Protein AF-A0A316USK7-F1 (afdb_monomer_lite)

Sequence (612 aa):
MALPPGLQALAIGPSNAAATVEFGIDYLCPFSAKLVIGVQHHLLPLIFGSSAPWEGKVRIVLRPYPQPWHASSTLVNEAAIAAAKISRISEPEVIQDPKTNAFWIFSQSLMAKQDAYFDGPSRNRNPDQLRADLANLAVAVLGEAPKKSKSTPIVSLPSGQPLGQTVRNLLKVGEGNEGSKVVPDLKYCVKYGRQNGIHVTPTAIWNGLIEPSISSSFGEKEWRDFLEKNVGPPVSTVALLHRLRGLLGATRTPSSIPSTVTSLAMSTSQAPSTPHGRAGLMRIAVVQMTPHHSNPSASRQRLLDLTAHLSKSDGIHLLIAPEMALTGYVFEGEAGKAKIRGMAERFGSREAFAGESTAHSVAREISQRLGCHTLIGYPEVVLPGDGEAAVAAKPVDRRPTLAGERTDVADSRSSSSSSPYYYNSALLTSPQGEALHTFRKHFLFDADVLWCDEGPGFQCIDLTLDDQEGHRRSVRVGVAICMDINPYRFQTPFDTFELTRWAHERKVDVLAMPMAWLTDYGDEHVAQHAEETNLDSVNYWAARCEPFWRKTGDGHDTEKHTILVTANRTGKEGGSSSVLSFKPGDRPTLMVSLGQAQEATFVYEHHLGVST

Foldseek 3Di:
DDDDLQQLLQKAADPPAQKEKEWAAFLLDLLRLLQLVQCVAAVCQQADDLPRLNDRNYMYGYFHAFDPPFPCRVLLSLLLLLQSNQAPSVPSVQSRDCVLSRSNQLSNVSSVCSVCRGCVNCVPPDSLNSQLVSLVSSCVRQHWDDDPDPDDGSGDDPPPDTSSVSSSQQQDQDPDPRGGVRVVVNVVSNVLCVVQPNPDPTWMAMRSHTDVQDGSNDHNVNSQVVCCVPVNGGCFVVVSVVVVVVVVDDDDDDDDDDDDDDDDDDDDDDDDDDDPDPPFKAKEKFFAAAADALALPVLLVLVCVQCVPAFLVVVHAEYEAAFQSRHDFFQDDPRRQVSQVVLADEDAAPDPDPDDNSQLVSQLVSLQGNVYKYKYKHKHKDFQPGDFPDQWDDFDQLDDDDVPDPPPVVPPVPSDDRDIAMFGWIWIAGSNSHTRHIGGAQADDPSQVSHHDHTPHWIWHWDWDQTPVRDTDTAIETEHEACSLADRVVPDDLVSLRPLVVCLVVLHAEHEYRYAAADPDDPVVCVVQVFPAPVSVVVSSQSSNCLQAEDPVPPSDDQRKHKYFYNYYADNHQAFGFIWIHGHPDGIDTPDTGGRHDGHMDMDMDRRDDDD

Organism: NCBI:txid1569628

Structure (mmCIF, N/CA/C/O backbone):
data_AF-A0A316USK7-F1
#
_entry.id   AF-A0A316USK7-F1
#
loop_
_atom_site.group_PDB
_atom_site.id
_atom_site.type_symbol
_atom_site.label_atom_id
_atom_site.label_alt_id
_atom_site.label_comp_id
_atom_site.label_asym_id
_atom_site.label_entity_id
_atom_site.label_seq_id
_atom_site.pdbx_PDB_ins_code
_atom_site.Cartn_x
_atom_site.Cartn_y
_atom_site.Cartn_z
_atom_site.occupancy
_atom_site.B_iso_or_equiv
_atom_site.auth_seq_id
_atom_site.auth_comp_id
_atom_site.auth_asym_id
_atom_site.auth_atom_id
_atom_site.pdbx_PDB_model_num
ATOM 1 N N . MET A 1 1 ? -2.464 12.486 -27.009 1.00 64.19 1 MET A N 1
ATOM 2 C CA . MET A 1 1 ? -1.922 12.647 -28.385 1.00 64.19 1 MET A CA 1
ATOM 3 C C . MET A 1 1 ? -2.088 11.360 -29.181 1.00 64.19 1 MET A C 1
ATOM 5 O O . MET A 1 1 ? -1.979 10.283 -28.604 1.00 64.19 1 MET A O 1
ATOM 9 N N . ALA A 1 2 ? -2.366 11.444 -30.485 1.00 71.38 2 ALA A N 1
ATOM 10 C CA . ALA A 1 2 ? -2.633 10.258 -31.302 1.00 71.38 2 ALA A CA 1
ATOM 11 C C . ALA A 1 2 ? -1.350 9.457 -31.604 1.00 71.38 2 ALA A C 1
ATOM 13 O O . ALA A 1 2 ? -0.345 10.004 -32.061 1.00 71.38 2 ALA A O 1
ATOM 14 N N . LEU A 1 3 ? -1.395 8.144 -31.366 1.00 89.12 3 LEU A N 1
ATOM 15 C CA . LEU A 1 3 ? -0.422 7.183 -31.889 1.00 89.12 3 LEU A CA 1
ATOM 16 C C . LEU A 1 3 ? -0.946 6.620 -33.218 1.00 89.12 3 LEU A C 1
ATOM 18 O O . LEU A 1 3 ? -2.154 6.406 -33.346 1.00 89.12 3 LEU A O 1
ATOM 22 N N . PRO A 1 4 ? -0.085 6.350 -34.212 1.00 89.94 4 PRO A N 1
ATOM 23 C CA . PRO A 1 4 ? -0.515 5.603 -35.386 1.00 89.94 4 PRO A CA 1
ATOM 24 C C . PRO A 1 4 ? -0.935 4.181 -34.964 1.00 89.94 4 PRO A C 1
ATOM 26 O O . PRO A 1 4 ? -0.446 3.685 -33.945 1.00 89.94 4 PRO A O 1
ATOM 29 N N . PRO A 1 5 ? -1.812 3.498 -35.726 1.00 86.00 5 PRO A N 1
ATOM 30 C CA . PRO A 1 5 ? -2.334 2.179 -35.350 1.00 86.00 5 PRO A CA 1
ATOM 31 C C . PRO A 1 5 ? -1.253 1.155 -34.971 1.00 86.00 5 PRO A C 1
ATOM 33 O O . PRO A 1 5 ? -1.389 0.457 -33.971 1.00 86.00 5 PRO A O 1
ATOM 36 N N . GLY A 1 6 ? -0.136 1.125 -35.706 1.00 85.25 6 GLY A N 1
ATOM 37 C CA . GLY A 1 6 ? 0.978 0.204 -35.444 1.00 85.25 6 GLY A CA 1
ATOM 38 C C . GLY A 1 6 ? 1.781 0.485 -34.168 1.00 85.25 6 GLY A C 1
ATOM 39 O O . GLY A 1 6 ? 2.566 -0.359 -33.758 1.00 85.25 6 GLY A O 1
ATOM 40 N N . LEU A 1 7 ? 1.583 1.640 -33.522 1.00 93.06 7 LEU A N 1
ATOM 41 C CA . LEU A 1 7 ? 2.311 2.049 -32.315 1.00 93.06 7 LEU A CA 1
ATOM 42 C C . LEU A 1 7 ? 1.407 2.192 -31.091 1.00 93.06 7 LEU A C 1
ATOM 44 O O . LEU A 1 7 ? 1.837 2.747 -30.085 1.00 93.06 7 LEU A O 1
ATOM 48 N N . GLN A 1 8 ? 0.165 1.704 -31.142 1.00 93.31 8 GLN A N 1
ATOM 49 C CA . GLN A 1 8 ? -0.765 1.811 -30.012 1.00 93.31 8 GLN A CA 1
ATOM 50 C C . GLN A 1 8 ? -0.227 1.156 -28.733 1.00 93.31 8 GLN A C 1
ATOM 52 O O . GLN A 1 8 ? -0.479 1.666 -27.646 1.00 93.31 8 GLN A O 1
ATOM 57 N N . ALA A 1 9 ? 0.587 0.101 -28.862 1.00 94.38 9 ALA A N 1
ATOM 58 C CA . ALA A 1 9 ? 1.232 -0.571 -27.735 1.00 94.38 9 ALA A CA 1
ATOM 59 C C . ALA A 1 9 ? 2.253 0.301 -26.978 1.00 94.38 9 ALA A C 1
ATOM 61 O O . ALA A 1 9 ? 2.607 -0.043 -25.855 1.00 94.38 9 ALA A O 1
ATOM 62 N N . LEU A 1 10 ? 2.696 1.436 -27.540 1.00 96.94 10 LEU A N 1
ATOM 63 C CA . LEU A 1 10 ? 3.553 2.394 -26.828 1.00 96.94 10 LEU A CA 1
ATOM 64 C C . LEU A 1 10 ? 2.834 3.111 -25.677 1.00 96.94 10 LEU A C 1
ATOM 66 O O . LEU A 1 10 ? 3.468 3.853 -24.927 1.00 96.94 10 LEU A O 1
ATOM 70 N N . ALA A 1 11 ? 1.518 2.933 -25.560 1.00 95.81 11 ALA A N 1
ATOM 71 C CA . ALA A 1 11 ? 0.711 3.538 -24.523 1.00 95.81 11 ALA A CA 1
ATOM 72 C C . ALA A 1 11 ? 0.032 2.503 -23.634 1.00 95.81 11 ALA A C 1
ATOM 74 O O . ALA A 1 11 ? -0.409 1.460 -24.109 1.00 95.81 11 ALA A O 1
ATOM 75 N N . ILE A 1 12 ? -0.127 2.875 -22.370 1.00 95.38 12 ILE A N 1
ATOM 76 C CA . ILE A 1 12 ? -0.986 2.210 -21.391 1.00 95.38 12 ILE A CA 1
ATOM 77 C C . ILE A 1 12 ? -2.019 3.218 -20.886 1.00 95.38 12 ILE A C 1
ATOM 79 O O . ILE A 1 12 ? -1.777 4.430 -20.866 1.00 95.38 12 ILE A O 1
ATOM 83 N N . GLY A 1 13 ? -3.171 2.719 -20.456 1.00 92.56 13 GLY A N 1
ATOM 84 C CA . GLY A 1 13 ? -4.276 3.530 -19.960 1.00 92.56 13 GLY A CA 1
ATOM 85 C C . GLY A 1 13 ? -5.292 3.873 -21.041 1.00 92.56 13 GLY A C 1
ATOM 86 O O . GLY A 1 13 ? -5.026 3.727 -22.243 1.00 92.56 13 GLY A O 1
ATOM 87 N N . PRO A 1 14 ? -6.484 4.318 -20.626 1.00 89.50 14 PRO A N 1
ATOM 88 C CA . PRO A 1 14 ? -7.622 4.408 -21.518 1.00 89.50 14 PRO A CA 1
ATOM 89 C C . PRO A 1 14 ? -7.382 5.383 -22.670 1.00 89.50 14 PRO A C 1
ATOM 91 O O . PRO A 1 14 ? -6.764 6.437 -22.523 1.00 89.50 14 PRO A O 1
ATOM 94 N N . SER A 1 15 ? -7.866 5.026 -23.858 1.00 87.44 15 SER A N 1
ATOM 95 C CA . SER A 1 15 ? -7.739 5.852 -25.070 1.00 87.44 15 SER A CA 1
ATOM 96 C C . SER A 1 15 ? -8.523 7.160 -25.004 1.00 87.44 15 SER A C 1
ATOM 98 O O . SER A 1 15 ? 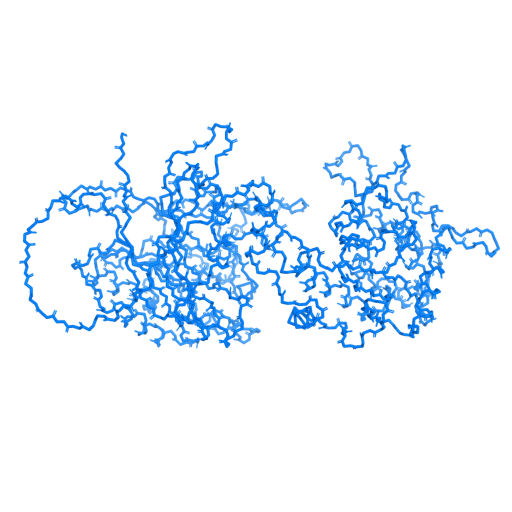-8.186 8.102 -25.717 1.00 87.44 15 SER A O 1
ATOM 100 N N . ASN A 1 16 ? -9.518 7.233 -24.120 1.00 89.31 16 ASN A N 1
ATOM 101 C CA . ASN A 1 16 ? -10.325 8.416 -23.838 1.00 89.31 16 ASN A CA 1
ATOM 102 C C . ASN A 1 16 ? -9.893 9.166 -22.561 1.00 89.31 16 ASN A C 1
ATOM 104 O O . ASN A 1 16 ? -10.664 9.988 -22.066 1.00 89.31 16 ASN A O 1
ATOM 108 N N . ALA A 1 17 ? -8.699 8.896 -22.018 1.00 91.56 17 ALA A N 1
ATOM 109 C CA . ALA A 1 17 ? -8.161 9.656 -20.892 1.00 91.56 17 ALA A CA 1
ATOM 110 C C . ALA A 1 17 ? -8.112 11.161 -21.213 1.00 91.56 17 ALA A C 1
ATOM 112 O O . ALA A 1 17 ? -7.740 11.561 -22.318 1.00 91.56 17 ALA A O 1
ATOM 113 N N . ALA A 1 18 ? -8.464 11.993 -20.231 1.00 90.38 18 ALA A N 1
ATOM 114 C CA . ALA A 1 18 ? -8.516 13.446 -20.389 1.00 90.38 18 ALA A CA 1
ATOM 115 C C . ALA A 1 18 ? -7.123 14.073 -20.554 1.00 90.38 18 ALA A C 1
ATOM 117 O O . ALA A 1 18 ? -6.984 15.089 -21.231 1.00 90.38 18 ALA A O 1
ATOM 118 N N . ALA A 1 19 ? -6.100 13.458 -19.956 1.00 95.31 19 ALA A N 1
ATOM 119 C CA . ALA A 1 19 ? -4.717 13.890 -20.067 1.00 95.31 19 ALA A CA 1
ATOM 120 C C . ALA A 1 19 ? -3.803 12.764 -20.562 1.00 95.31 19 ALA A C 1
ATOM 122 O O . ALA A 1 19 ? -4.050 11.575 -20.347 1.00 95.31 19 ALA A O 1
ATOM 123 N N . THR A 1 20 ? -2.719 13.141 -21.234 1.00 97.06 20 THR A N 1
ATOM 124 C CA . THR A 1 20 ? -1.649 12.233 -21.646 1.00 97.06 20 THR A CA 1
ATOM 125 C C . THR A 1 20 ? -0.317 12.743 -21.115 1.00 97.06 20 THR A C 1
ATOM 127 O O . THR A 1 20 ? 0.084 13.857 -21.450 1.00 97.06 20 THR A O 1
ATOM 130 N N . VAL A 1 21 ? 0.390 11.903 -20.362 1.00 97.62 21 VAL A N 1
ATOM 131 C CA . VAL A 1 21 ? 1.818 12.088 -20.098 1.00 97.62 21 VAL A CA 1
ATOM 132 C C . VAL A 1 21 ? 2.615 11.215 -21.055 1.00 97.62 21 VAL A C 1
ATOM 134 O O . VAL A 1 21 ? 2.317 10.036 -21.244 1.00 97.62 21 VAL A O 1
ATOM 137 N N . GLU A 1 22 ? 3.619 11.793 -21.695 1.00 97.19 22 GLU A N 1
ATOM 138 C CA . GLU A 1 22 ? 4.517 11.087 -22.595 1.00 97.19 22 GLU A CA 1
ATOM 139 C C . GLU A 1 22 ? 5.955 11.243 -22.123 1.00 97.19 22 GLU A C 1
ATOM 141 O O . GLU A 1 22 ? 6.365 12.315 -21.686 1.00 97.19 22 GLU A O 1
ATOM 146 N N . PHE A 1 23 ? 6.739 10.182 -22.254 1.00 98.19 23 PHE A N 1
ATOM 147 C CA . PHE A 1 23 ? 8.148 10.198 -21.896 1.00 98.19 23 PHE A CA 1
ATOM 148 C C . PHE A 1 23 ? 8.980 9.803 -23.107 1.00 98.19 23 PHE A C 1
ATOM 150 O O . PHE A 1 23 ? 8.909 8.666 -23.575 1.00 98.19 23 PHE A O 1
ATOM 157 N N . GLY A 1 24 ? 9.777 10.741 -23.618 1.00 98.00 24 GLY A N 1
ATOM 158 C CA . GLY A 1 24 ? 10.888 10.408 -24.501 1.00 98.00 24 GLY A CA 1
ATOM 159 C C . GLY A 1 24 ? 11.995 9.792 -23.661 1.00 98.00 24 GLY A C 1
ATOM 160 O O . GLY A 1 24 ? 12.539 10.471 -22.790 1.00 98.00 24 GLY A O 1
ATOM 161 N N . ILE A 1 25 ? 12.310 8.522 -23.900 1.00 98.56 25 ILE A N 1
ATOM 162 C CA . ILE A 1 25 ? 13.265 7.756 -23.093 1.00 98.56 25 ILE A CA 1
ATOM 163 C C . ILE A 1 25 ? 14.330 7.088 -23.947 1.00 98.56 25 ILE A C 1
ATOM 165 O O . ILE A 1 25 ? 14.075 6.681 -25.076 1.00 98.56 25 ILE A O 1
ATOM 169 N N . ASP A 1 26 ? 15.501 6.893 -23.359 1.00 98.50 26 ASP A N 1
ATOM 170 C CA . ASP A 1 26 ? 16.521 6.010 -23.906 1.00 98.50 26 ASP A CA 1
ATOM 171 C C . ASP A 1 26 ? 16.776 4.870 -22.920 1.00 98.50 26 ASP A C 1
ATOM 173 O O . ASP A 1 26 ? 17.074 5.114 -21.751 1.00 98.50 26 ASP A O 1
ATOM 177 N N . TYR A 1 27 ? 16.707 3.627 -23.393 1.00 98.44 27 TYR A N 1
ATOM 178 C CA . TYR A 1 27 ? 16.989 2.439 -22.590 1.00 98.44 27 TYR A CA 1
ATOM 179 C C . TYR A 1 27 ? 18.428 2.333 -22.096 1.00 98.44 27 TYR A C 1
ATOM 181 O O . TYR A 1 27 ? 18.686 1.473 -21.264 1.00 98.44 27 TYR A O 1
ATOM 189 N N . LEU A 1 28 ? 19.352 3.186 -22.550 1.00 97.75 28 LEU A N 1
ATOM 190 C CA . LEU A 1 28 ? 20.714 3.294 -22.002 1.00 97.75 28 LEU A CA 1
ATOM 191 C C . LEU A 1 28 ? 20.954 4.551 -21.160 1.00 97.75 28 LEU A C 1
ATOM 193 O O . LEU A 1 28 ? 22.056 4.757 -20.667 1.00 97.75 28 LEU A O 1
ATOM 197 N N . CYS A 1 29 ? 19.934 5.384 -20.956 1.00 97.44 29 CYS A N 1
ATOM 198 C CA . CYS A 1 29 ? 20.018 6.514 -20.043 1.00 97.44 29 CYS A CA 1
ATOM 199 C C . CYS A 1 29 ? 19.646 6.083 -18.606 1.00 97.44 29 CYS A C 1
ATOM 201 O O . CYS A 1 29 ? 18.490 5.704 -18.378 1.00 97.44 29 CYS A O 1
ATOM 203 N N . PRO A 1 30 ? 20.541 6.222 -17.608 1.00 94.00 30 PRO A N 1
ATOM 204 C CA . PRO A 1 30 ? 20.231 5.881 -16.214 1.00 94.00 30 PRO A CA 1
ATOM 205 C C . PRO A 1 30 ? 19.069 6.695 -15.630 1.00 94.00 30 PRO A C 1
ATOM 207 O O . PRO A 1 30 ? 18.248 6.182 -14.874 1.00 94.00 30 PRO A O 1
ATOM 210 N N . PHE A 1 31 ? 18.932 7.962 -16.031 1.00 96.25 31 PHE A N 1
ATOM 211 C CA . PHE A 1 31 ? 17.797 8.792 -15.617 1.00 96.25 31 PHE A CA 1
ATOM 212 C C . PHE A 1 31 ? 16.476 8.341 -16.251 1.00 96.25 31 PHE A C 1
ATOM 214 O O . PHE A 1 31 ? 15.425 8.500 -15.638 1.00 96.25 31 PHE A O 1
ATOM 221 N N . SER A 1 32 ? 16.507 7.758 -17.455 1.00 98.25 32 SER A N 1
ATOM 222 C CA . SER A 1 32 ? 15.306 7.172 -18.063 1.00 98.25 32 SER A CA 1
ATOM 223 C C . SER A 1 32 ? 14.895 5.897 -17.333 1.00 98.25 32 SER A C 1
ATOM 225 O O . SER A 1 32 ? 13.704 5.695 -17.117 1.00 98.25 32 SER A O 1
ATOM 227 N N . ALA A 1 33 ? 15.861 5.084 -16.888 1.00 97.00 33 ALA A N 1
ATOM 228 C CA . ALA A 1 33 ? 15.587 3.933 -16.032 1.00 97.00 33 ALA A CA 1
ATOM 229 C C . ALA A 1 33 ? 14.963 4.371 -14.702 1.00 97.00 33 ALA A C 1
ATOM 231 O O . ALA A 1 33 ? 13.894 3.878 -14.343 1.00 97.00 33 ALA A O 1
ATOM 232 N N . LYS A 1 34 ? 15.559 5.372 -14.035 1.00 95.19 34 LYS A N 1
ATOM 233 C CA . LYS A 1 34 ? 15.013 5.961 -12.803 1.00 95.19 34 LYS A CA 1
ATOM 234 C C . LYS A 1 34 ? 13.572 6.446 -12.989 1.00 95.19 34 LYS A C 1
ATOM 236 O O . LYS A 1 34 ? 12.717 6.117 -12.175 1.00 95.19 34 LYS A O 1
ATOM 241 N N . LEU A 1 35 ? 13.296 7.157 -14.086 1.00 97.56 35 LEU A N 1
ATOM 242 C CA . LEU A 1 35 ? 11.955 7.646 -14.399 1.00 97.56 35 LEU A CA 1
ATOM 243 C C . LEU A 1 35 ? 10.957 6.506 -14.634 1.00 97.56 35 LEU A C 1
ATOM 245 O O . LEU A 1 35 ? 9.882 6.530 -14.054 1.00 97.56 35 LEU A O 1
ATOM 249 N N . VAL A 1 36 ? 11.270 5.529 -15.491 1.00 97.00 36 VAL A N 1
ATOM 250 C CA . VAL A 1 36 ? 10.320 4.457 -15.847 1.00 97.00 36 VAL A CA 1
ATOM 251 C C . VAL A 1 36 ? 10.010 3.572 -14.641 1.00 97.00 36 VAL A C 1
ATOM 253 O O . VAL A 1 36 ? 8.847 3.248 -14.408 1.00 97.00 36 VAL A O 1
ATOM 256 N N . ILE A 1 37 ? 11.027 3.235 -13.843 1.00 92.06 37 ILE A N 1
ATOM 257 C CA . ILE A 1 37 ? 10.859 2.492 -12.588 1.00 92.06 37 ILE A CA 1
ATOM 258 C C . ILE A 1 37 ? 10.059 3.335 -11.583 1.00 92.06 37 ILE A C 1
ATOM 260 O O . ILE A 1 37 ? 9.095 2.851 -10.997 1.00 92.06 37 ILE A O 1
ATOM 264 N N . GLY A 1 38 ? 10.380 4.623 -11.440 1.00 92.56 38 GLY A N 1
ATOM 265 C CA . GLY A 1 38 ? 9.628 5.544 -10.586 1.00 92.56 38 GLY A CA 1
ATOM 266 C C . GLY A 1 38 ? 8.161 5.681 -11.004 1.00 92.56 38 GLY A C 1
ATOM 267 O O . GLY A 1 38 ? 7.278 5.633 -10.158 1.00 92.56 38 GLY A O 1
ATOM 268 N N . VAL A 1 39 ? 7.863 5.763 -12.303 1.00 96.44 39 VAL A N 1
ATOM 269 C CA . VAL A 1 39 ? 6.488 5.790 -12.828 1.00 96.44 39 VAL A CA 1
ATOM 270 C C . VAL A 1 39 ? 5.730 4.518 -12.453 1.00 96.44 39 VAL A C 1
ATOM 272 O O . VAL A 1 39 ? 4.574 4.611 -12.040 1.00 96.44 39 VAL A O 1
ATOM 275 N N . GLN A 1 40 ? 6.369 3.347 -12.543 1.00 92.19 40 GLN A N 1
ATOM 276 C CA . GLN A 1 40 ? 5.769 2.080 -12.119 1.00 92.19 40 GLN A CA 1
ATOM 277 C C . GLN A 1 40 ? 5.381 2.099 -10.631 1.00 92.19 40 GLN A C 1
ATOM 279 O O . GLN A 1 40 ? 4.307 1.612 -10.286 1.00 92.19 40 GLN A O 1
ATOM 284 N N . HIS A 1 41 ? 6.235 2.649 -9.764 1.00 90.75 41 HIS A N 1
ATOM 285 C CA . HIS A 1 41 ? 6.028 2.631 -8.313 1.00 90.75 41 HIS A CA 1
ATOM 286 C C . HIS A 1 41 ? 5.178 3.786 -7.780 1.00 90.75 41 HIS A C 1
ATOM 288 O O . HIS A 1 41 ? 4.482 3.606 -6.789 1.00 90.75 41 HIS A O 1
ATOM 294 N N . HIS A 1 42 ? 5.226 4.957 -8.413 1.00 93.94 42 HIS A N 1
ATOM 295 C CA . HIS A 1 42 ? 4.686 6.193 -7.844 1.00 93.94 42 HIS A CA 1
ATOM 296 C C . HIS A 1 42 ? 3.553 6.813 -8.661 1.00 93.94 42 HIS A C 1
ATOM 298 O O . HIS A 1 42 ? 2.695 7.463 -8.080 1.00 93.94 42 HIS A O 1
ATOM 304 N N . LEU A 1 43 ? 3.519 6.625 -9.987 1.00 96.50 43 LEU A N 1
ATOM 305 C CA . LEU A 1 43 ? 2.451 7.177 -10.830 1.00 96.50 43 LEU A CA 1
ATOM 306 C C . LEU A 1 43 ? 1.368 6.143 -11.140 1.00 96.50 43 LEU A C 1
ATOM 308 O O . LEU A 1 43 ? 0.186 6.465 -11.056 1.00 96.50 43 LEU A O 1
ATOM 312 N N . LEU A 1 44 ? 1.739 4.907 -11.497 1.00 95.00 44 LEU A N 1
ATOM 313 C CA . LEU A 1 44 ? 0.744 3.885 -11.837 1.00 95.00 44 LEU A CA 1
ATOM 314 C C . LEU A 1 44 ? -0.280 3.648 -10.720 1.00 95.00 44 LEU A C 1
ATOM 316 O O . LEU A 1 44 ? -1.461 3.637 -11.059 1.00 95.00 44 LEU A O 1
ATOM 320 N N . PRO A 1 45 ? 0.093 3.534 -9.427 1.00 93.25 45 PRO A N 1
ATOM 321 C CA . PRO A 1 45 ? -0.896 3.349 -8.361 1.00 93.25 45 PRO A CA 1
ATOM 322 C C . PRO A 1 45 ? -1.900 4.504 -8.249 1.00 93.25 45 PRO A C 1
ATOM 324 O O . PRO A 1 45 ? -3.023 4.307 -7.793 1.00 93.25 45 PRO A O 1
ATOM 327 N N . LEU A 1 46 ? -1.518 5.704 -8.701 1.00 93.31 46 LEU A N 1
ATOM 328 C CA . LEU A 1 46 ? -2.366 6.891 -8.645 1.00 93.31 46 LEU A CA 1
ATOM 329 C C . LEU A 1 46 ? -3.395 6.952 -9.781 1.00 93.31 46 LEU A C 1
ATOM 331 O O . LEU A 1 46 ? -4.424 7.609 -9.631 1.00 93.31 46 LEU A O 1
ATOM 335 N N . ILE A 1 47 ? -3.137 6.294 -10.918 1.00 93.50 47 ILE A N 1
ATOM 336 C CA . ILE A 1 47 ? -3.960 6.431 -12.136 1.00 93.50 47 ILE A CA 1
ATOM 337 C C . ILE A 1 47 ? -4.499 5.095 -12.693 1.00 93.50 47 ILE A C 1
ATOM 339 O O . ILE A 1 47 ? -5.387 5.116 -13.549 1.00 93.50 47 ILE A O 1
ATOM 343 N N . PHE A 1 48 ? -3.997 3.943 -12.228 1.00 87.75 48 PHE A N 1
ATOM 344 C CA . PHE A 1 48 ? -4.416 2.597 -12.647 1.00 87.75 48 PHE A CA 1
ATOM 345 C C . PHE A 1 48 ? -4.929 1.749 -11.485 1.00 87.75 48 PHE A C 1
ATOM 347 O O . PHE A 1 48 ? -4.297 1.646 -10.439 1.00 87.75 48 PHE A O 1
ATOM 354 N N . GLY A 1 49 ? -6.028 1.037 -11.737 1.00 78.38 49 GLY A N 1
ATOM 355 C CA . GLY A 1 49 ? -6.712 0.202 -10.753 1.00 78.38 49 GLY A CA 1
ATOM 356 C C . GLY A 1 49 ? -8.033 0.827 -10.322 1.00 78.38 49 GLY A C 1
ATOM 357 O O . GLY A 1 49 ? -8.210 2.040 -10.377 1.00 78.38 49 GLY A O 1
ATOM 358 N N . SER A 1 50 ? -8.979 -0.008 -9.897 1.00 71.62 50 SER A N 1
ATOM 359 C CA . SER A 1 50 ? -10.337 0.435 -9.558 1.00 71.62 50 SER A CA 1
ATOM 360 C C . SER A 1 50 ? -10.392 1.407 -8.378 1.00 71.62 50 SER A C 1
ATOM 362 O O . SER A 1 50 ? -11.386 2.102 -8.235 1.00 71.62 50 SER A O 1
ATOM 364 N N . SER A 1 51 ? -9.354 1.465 -7.542 1.00 75.25 51 SER A N 1
ATOM 365 C CA . SER A 1 51 ? -9.239 2.382 -6.401 1.00 75.25 51 SER A CA 1
ATOM 366 C C . SER A 1 51 ? -8.278 3.551 -6.647 1.00 75.25 51 SER A C 1
ATOM 368 O O . SER A 1 51 ? -7.969 4.278 -5.709 1.00 75.25 51 SER A O 1
ATOM 370 N N . ALA A 1 52 ? -7.759 3.716 -7.868 1.00 82.19 52 ALA A N 1
ATOM 371 C CA . ALA A 1 52 ? -6.789 4.762 -8.165 1.00 82.19 52 ALA A CA 1
ATOM 372 C C . ALA A 1 52 ? -7.441 6.160 -8.083 1.00 82.19 52 ALA A C 1
ATOM 374 O O . ALA A 1 52 ? -8.470 6.382 -8.731 1.00 82.19 52 ALA A O 1
ATOM 375 N N . PRO A 1 53 ? -6.853 7.130 -7.357 1.00 84.50 53 PRO A N 1
ATOM 376 C CA . PRO A 1 53 ? -7.457 8.452 -7.175 1.00 84.50 53 PRO A CA 1
ATOM 377 C C . PRO A 1 53 ? -7.698 9.225 -8.483 1.00 84.50 53 PRO A C 1
ATOM 379 O O . PRO A 1 53 ? -8.595 10.057 -8.556 1.00 84.50 53 PRO A O 1
ATOM 382 N N . TRP A 1 54 ? -6.961 8.930 -9.553 1.00 91.38 54 TRP A N 1
ATOM 383 C CA . TRP A 1 54 ? -7.179 9.485 -10.893 1.00 91.38 54 TRP A CA 1
ATOM 384 C C . TRP A 1 54 ? -7.468 8.389 -11.930 1.00 91.38 54 TRP A C 1
ATOM 386 O O . TRP A 1 54 ? -7.058 8.502 -13.091 1.00 91.38 54 TRP A O 1
ATOM 396 N N . GLU A 1 55 ? -8.192 7.337 -11.523 1.00 90.81 55 GLU A N 1
ATOM 397 C CA . GLU A 1 55 ? -8.606 6.226 -12.390 1.00 90.81 55 GLU A CA 1
ATOM 398 C C . GLU A 1 55 ? -9.159 6.729 -13.728 1.00 90.81 55 GLU A C 1
ATOM 400 O O . GLU A 1 55 ? -10.064 7.568 -13.815 1.00 90.81 55 GLU A O 1
ATOM 405 N N . GLY A 1 56 ? -8.534 6.243 -14.799 1.00 89.75 56 GLY A N 1
ATOM 406 C CA . GLY A 1 56 ? -8.914 6.525 -16.175 1.00 89.75 56 GLY A CA 1
ATOM 407 C C . GLY A 1 56 ? -8.799 7.988 -16.621 1.00 89.75 56 GLY A C 1
ATOM 408 O O . GLY A 1 56 ? -9.277 8.337 -17.702 1.00 89.75 56 GLY A O 1
ATOM 409 N N . LYS A 1 57 ? -8.169 8.864 -15.828 1.00 93.31 57 LYS A N 1
ATOM 410 C CA . LYS A 1 57 ? -7.976 10.282 -16.177 1.00 93.31 57 LYS A CA 1
ATOM 411 C C . LYS A 1 57 ? -6.712 10.539 -16.982 1.00 93.31 57 LYS A C 1
ATOM 413 O O . LYS A 1 57 ? -6.685 11.489 -17.765 1.00 93.31 57 LYS A O 1
ATOM 418 N N . VAL A 1 58 ? -5.693 9.703 -16.803 1.00 95.38 58 VAL A N 1
ATOM 419 C CA . VAL A 1 58 ? -4.363 9.892 -17.386 1.00 95.38 58 VAL A CA 1
ATOM 420 C C . VAL A 1 58 ? -3.956 8.663 -18.191 1.00 95.38 58 VAL A C 1
ATOM 422 O O . VAL A 1 58 ? -4.092 7.529 -17.738 1.00 95.38 58 VAL A O 1
ATOM 425 N N . ARG A 1 59 ? -3.435 8.899 -19.394 1.00 95.69 59 ARG A N 1
ATOM 426 C CA . ARG A 1 59 ? -2.796 7.897 -20.253 1.00 95.69 59 ARG A CA 1
ATOM 427 C C . ARG A 1 59 ? -1.290 8.130 -20.263 1.00 95.69 59 ARG A C 1
ATOM 429 O O . ARG A 1 59 ? -0.855 9.276 -20.362 1.00 95.69 59 ARG A O 1
ATOM 436 N N . ILE A 1 60 ? -0.503 7.059 -20.211 1.00 97.62 60 ILE A N 1
ATOM 437 C CA . ILE A 1 60 ? 0.961 7.133 -20.308 1.00 97.62 60 ILE A CA 1
ATOM 438 C C . ILE A 1 60 ? 1.388 6.674 -21.700 1.00 97.62 60 ILE A C 1
ATOM 440 O O . ILE A 1 60 ? 0.918 5.645 -22.181 1.00 97.62 60 ILE A O 1
ATOM 444 N N . VAL A 1 61 ? 2.303 7.407 -22.336 1.00 97.81 61 VAL A N 1
ATOM 445 C CA . VAL A 1 61 ? 2.978 6.997 -23.575 1.00 97.81 61 VAL A CA 1
ATOM 446 C C . VAL A 1 61 ? 4.482 6.966 -23.352 1.00 97.81 61 VAL A C 1
ATOM 448 O O . VAL A 1 61 ? 5.093 7.980 -23.030 1.00 97.81 61 VAL A O 1
ATOM 451 N N . LEU A 1 62 ? 5.109 5.823 -23.588 1.00 97.69 62 LEU A N 1
ATOM 452 C CA . LEU A 1 62 ? 6.558 5.690 -23.513 1.00 97.69 62 LEU A CA 1
ATOM 453 C C . LEU A 1 62 ? 7.132 5.660 -24.935 1.00 97.69 62 LEU A C 1
ATOM 455 O O . LEU A 1 62 ? 6.786 4.795 -25.739 1.00 97.69 62 LEU A O 1
ATOM 459 N N . ARG A 1 63 ? 7.983 6.634 -25.278 1.00 97.06 63 ARG A N 1
ATOM 460 C CA . ARG A 1 63 ? 8.544 6.804 -26.625 1.00 97.06 63 ARG A CA 1
ATOM 461 C C . ARG A 1 63 ? 10.038 6.485 -26.645 1.00 97.06 63 ARG A C 1
ATOM 463 O O . ARG A 1 63 ? 10.821 7.283 -26.131 1.00 97.06 63 ARG A O 1
ATOM 470 N N . PRO A 1 64 ? 10.438 5.381 -27.299 1.00 98.19 64 PRO A N 1
ATOM 471 C CA . PRO A 1 64 ? 11.839 5.091 -27.585 1.00 98.19 64 PRO A CA 1
ATOM 472 C C . PRO A 1 64 ? 12.507 6.250 -28.344 1.00 98.19 64 PRO A C 1
ATOM 474 O O . PRO A 1 64 ? 12.066 6.631 -29.431 1.00 98.19 64 PRO A O 1
ATOM 477 N N . TYR A 1 65 ? 13.548 6.833 -27.761 1.00 98.06 65 TYR A N 1
ATOM 478 C CA . TYR A 1 65 ? 14.293 7.977 -28.278 1.00 98.06 65 TYR A CA 1
ATOM 479 C C . TYR A 1 65 ? 15.797 7.769 -28.021 1.00 98.06 65 TYR A C 1
ATOM 481 O O . TYR A 1 65 ? 16.332 8.275 -27.034 1.00 98.06 65 TYR A O 1
ATOM 489 N N . PRO A 1 66 ? 16.485 6.986 -28.872 1.00 98.00 66 PRO A N 1
ATOM 490 C CA . PRO A 1 66 ? 17.892 6.654 -28.678 1.00 98.00 66 PRO A CA 1
ATOM 491 C C . PRO A 1 66 ? 18.775 7.904 -28.717 1.00 98.00 66 PRO A C 1
ATOM 493 O O . PRO A 1 66 ? 18.677 8.705 -29.653 1.00 98.00 66 PRO A O 1
ATOM 496 N N . GLN A 1 67 ? 19.659 8.054 -27.729 1.00 96.06 67 GLN A N 1
ATOM 497 C CA . GLN A 1 67 ? 20.632 9.140 -27.693 1.00 96.06 67 GLN A CA 1
ATOM 498 C C . GLN A 1 67 ? 21.882 8.784 -28.504 1.00 96.06 67 GLN A C 1
ATOM 500 O O . GLN A 1 67 ? 22.405 7.674 -28.386 1.00 96.06 67 GLN A O 1
ATOM 505 N N . PRO A 1 68 ? 22.410 9.721 -29.311 1.00 94.81 68 PRO A N 1
ATOM 506 C CA . PRO A 1 68 ? 23.490 9.434 -30.254 1.00 94.81 68 PRO A CA 1
ATOM 507 C C . PRO A 1 68 ? 24.844 9.144 -29.586 1.00 94.81 68 PRO A C 1
ATOM 509 O O . PRO A 1 68 ? 25.742 8.639 -30.251 1.00 94.81 68 PRO A O 1
ATOM 512 N N . TRP A 1 69 ? 25.003 9.454 -28.297 1.00 93.75 69 TRP A N 1
ATOM 513 C CA . TRP A 1 69 ? 26.218 9.182 -27.519 1.00 93.75 69 TRP A CA 1
ATOM 514 C C . TRP A 1 69 ? 26.190 7.846 -26.762 1.00 93.75 69 TRP A C 1
ATOM 516 O O . TRP A 1 69 ? 27.168 7.523 -26.101 1.00 93.75 69 TRP A O 1
ATOM 526 N N . HIS A 1 70 ? 25.107 7.067 -26.852 1.00 96.00 70 HIS A N 1
ATOM 527 C CA . HIS A 1 70 ? 25.043 5.703 -26.321 1.00 96.00 70 HIS A CA 1
ATOM 528 C C . HIS A 1 70 ? 25.168 4.702 -27.481 1.00 96.00 70 HIS A C 1
ATOM 530 O O . HIS A 1 70 ? 24.237 4.543 -28.278 1.00 96.00 70 HIS A O 1
ATOM 536 N N . ALA A 1 71 ? 26.308 4.018 -27.599 1.00 94.56 71 ALA A N 1
ATOM 537 C CA . ALA A 1 71 ? 26.705 3.343 -28.841 1.00 94.56 71 ALA A CA 1
ATOM 538 C C . ALA A 1 71 ? 25.745 2.216 -29.267 1.00 94.56 71 ALA A C 1
ATOM 540 O O . ALA A 1 71 ? 25.452 2.038 -30.450 1.00 94.56 71 ALA A O 1
ATOM 541 N N . SER A 1 72 ? 25.215 1.469 -28.302 1.00 96.25 72 SER A N 1
ATOM 542 C CA . SER A 1 72 ? 24.284 0.350 -28.505 1.00 96.25 72 SER A CA 1
ATOM 543 C C . SER A 1 72 ? 22.807 0.756 -28.407 1.00 96.25 72 SER A C 1
ATOM 545 O O . SER A 1 72 ? 21.932 -0.087 -28.618 1.00 96.25 72 SER A O 1
ATOM 547 N N . SER A 1 73 ? 22.491 2.030 -28.137 1.00 97.12 73 SER A N 1
ATOM 548 C CA . SER A 1 73 ? 21.125 2.469 -27.801 1.00 97.12 73 SER A CA 1
ATOM 549 C C . SER A 1 73 ? 20.117 2.167 -28.906 1.00 97.12 73 SER A C 1
ATOM 551 O O . SER A 1 73 ? 19.026 1.662 -28.630 1.00 97.12 73 SER A O 1
ATOM 553 N N . THR A 1 74 ? 20.491 2.385 -30.169 1.00 97.38 74 THR A N 1
ATOM 554 C CA . THR A 1 74 ? 19.613 2.085 -31.311 1.00 97.38 74 THR A CA 1
ATOM 555 C C . THR A 1 74 ? 19.154 0.623 -31.295 1.00 97.38 74 THR A C 1
ATOM 557 O O . THR A 1 74 ? 17.974 0.357 -31.498 1.00 97.38 74 THR A O 1
ATOM 560 N N . LEU A 1 75 ? 20.043 -0.321 -30.963 1.00 97.88 75 LEU A N 1
ATOM 561 C CA . LEU A 1 75 ? 19.733 -1.756 -30.934 1.00 97.88 75 LEU A CA 1
ATOM 562 C C . LEU A 1 75 ? 18.748 -2.106 -29.811 1.00 97.88 75 LEU A C 1
ATOM 564 O O . LEU A 1 75 ? 17.815 -2.881 -30.020 1.00 97.88 75 LEU A O 1
ATOM 568 N N . VAL A 1 76 ? 18.925 -1.506 -28.631 1.00 98.31 76 VAL A N 1
ATOM 569 C CA . VAL A 1 76 ? 18.037 -1.721 -27.477 1.00 98.31 76 VAL A CA 1
ATOM 570 C C . VAL A 1 76 ? 16.649 -1.124 -27.740 1.00 98.31 76 VAL A C 1
ATOM 572 O O . VAL A 1 76 ? 15.630 -1.757 -27.463 1.00 98.31 76 VAL A O 1
ATOM 575 N N . ASN A 1 77 ? 16.592 0.059 -28.358 1.00 98.56 77 ASN A N 1
ATOM 576 C CA . ASN A 1 77 ? 15.337 0.694 -28.756 1.00 98.56 77 ASN A CA 1
ATOM 577 C C . ASN A 1 77 ? 14.620 -0.093 -29.875 1.00 98.56 77 ASN A C 1
ATOM 579 O O . ASN A 1 77 ? 13.401 -0.243 -29.817 1.00 98.56 77 ASN A O 1
ATOM 583 N N . GLU A 1 78 ? 15.346 -0.656 -30.852 1.00 98.19 78 GLU A N 1
ATOM 584 C CA . GLU A 1 78 ? 14.778 -1.577 -31.852 1.00 98.19 78 GLU A CA 1
ATOM 585 C C . GLU A 1 78 ? 14.112 -2.793 -31.185 1.00 98.19 78 GLU A C 1
ATOM 587 O O . GLU A 1 78 ? 13.000 -3.164 -31.563 1.00 98.19 78 GLU A O 1
ATOM 592 N N . ALA A 1 79 ? 14.740 -3.386 -30.162 1.00 98.06 79 ALA A N 1
ATOM 593 C CA . ALA A 1 79 ? 14.159 -4.500 -29.407 1.00 98.06 79 ALA A CA 1
ATOM 594 C C . ALA A 1 79 ? 12.861 -4.114 -28.690 1.00 98.06 79 ALA A C 1
ATOM 596 O O . ALA A 1 79 ? 11.893 -4.876 -28.728 1.00 98.06 79 ALA A O 1
ATOM 597 N N . ALA A 1 80 ? 12.802 -2.921 -28.097 1.00 98.06 80 ALA A N 1
ATOM 598 C CA . ALA A 1 80 ? 11.571 -2.419 -27.496 1.00 98.06 80 ALA A CA 1
ATOM 599 C C . ALA A 1 80 ? 10.454 -2.262 -28.544 1.00 98.06 80 ALA A C 1
ATOM 601 O O . ALA A 1 80 ? 9.335 -2.728 -28.339 1.00 98.06 80 ALA A O 1
ATOM 602 N N . ILE A 1 81 ? 10.757 -1.692 -29.714 1.00 97.75 81 ILE A N 1
ATOM 603 C CA . ILE A 1 81 ? 9.782 -1.578 -30.809 1.00 97.75 81 ILE A CA 1
ATOM 604 C C . ILE A 1 81 ? 9.359 -2.958 -31.337 1.00 97.75 81 ILE A C 1
ATOM 606 O O . ILE A 1 81 ? 8.187 -3.156 -31.657 1.00 97.75 81 ILE A O 1
ATOM 610 N N . ALA A 1 82 ? 10.264 -3.939 -31.385 1.00 95.88 82 ALA A N 1
ATOM 611 C CA . ALA A 1 82 ? 9.906 -5.308 -31.748 1.00 95.88 82 ALA A CA 1
ATOM 612 C C . ALA A 1 82 ? 8.868 -5.892 -30.779 1.00 95.88 82 ALA A C 1
ATOM 614 O O . ALA A 1 82 ? 7.893 -6.476 -31.249 1.00 95.88 82 ALA A O 1
ATOM 615 N N . ALA A 1 83 ? 9.023 -5.666 -29.467 1.00 94.25 83 ALA A N 1
ATOM 616 C CA . ALA A 1 83 ? 8.030 -6.049 -28.460 1.00 94.25 83 ALA A CA 1
ATOM 617 C C . ALA A 1 83 ? 6.682 -5.336 -28.671 1.00 94.25 83 ALA A C 1
ATOM 619 O O . ALA A 1 83 ? 5.640 -5.983 -28.623 1.00 94.25 83 ALA A O 1
ATOM 620 N N . ALA A 1 84 ? 6.686 -4.037 -28.993 1.00 93.94 84 ALA A N 1
ATOM 621 C CA . ALA A 1 84 ? 5.459 -3.302 -29.321 1.00 93.94 84 ALA A CA 1
ATOM 622 C C . ALA A 1 84 ? 4.726 -3.873 -30.543 1.00 93.94 84 ALA A C 1
ATOM 624 O O . ALA A 1 84 ? 3.497 -3.921 -30.557 1.00 93.94 84 ALA A O 1
ATOM 625 N N . LYS A 1 85 ? 5.469 -4.333 -31.553 1.00 90.94 85 LYS A N 1
ATOM 626 C CA . LYS A 1 85 ? 4.911 -4.832 -32.815 1.00 90.94 85 LYS A CA 1
ATOM 627 C C . LYS A 1 85 ? 4.279 -6.220 -32.705 1.00 90.94 85 LYS A C 1
ATOM 629 O O . LYS A 1 85 ? 3.399 -6.547 -33.495 1.00 90.94 85 LYS A O 1
ATOM 634 N N . ILE A 1 86 ? 4.732 -7.030 -31.749 1.00 88.44 86 ILE A N 1
ATOM 635 C CA . ILE A 1 86 ? 4.166 -8.359 -31.456 1.00 88.44 86 ILE A CA 1
ATOM 636 C C . ILE A 1 86 ? 3.084 -8.325 -30.368 1.00 88.44 86 ILE A C 1
ATOM 638 O O . ILE A 1 86 ? 2.495 -9.361 -30.058 1.00 88.44 86 ILE A O 1
ATOM 642 N N . SER A 1 87 ? 2.827 -7.157 -29.774 1.00 85.75 87 SER A N 1
ATOM 643 C CA . SER A 1 87 ? 1.705 -6.955 -28.860 1.00 85.75 87 SER A CA 1
ATOM 644 C C . SER A 1 87 ? 0.375 -7.233 -29.559 1.00 85.75 87 SER A C 1
ATOM 646 O O . SER A 1 87 ? 0.233 -7.066 -30.772 1.00 85.75 87 SER A O 1
ATOM 648 N N . ARG A 1 88 ? -0.642 -7.590 -28.773 1.00 77.31 88 ARG A N 1
ATOM 649 C CA . ARG A 1 88 ? -2.006 -7.836 -29.257 1.00 77.31 88 ARG A CA 1
ATOM 650 C C . ARG A 1 88 ? -2.728 -6.521 -29.545 1.00 77.31 88 ARG A C 1
ATOM 652 O O . ARG A 1 88 ? -3.676 -6.151 -28.869 1.00 77.31 88 ARG A O 1
ATOM 659 N N . ILE A 1 89 ? -2.260 -5.783 -30.547 1.00 73.94 89 ILE A N 1
ATOM 660 C CA . ILE A 1 89 ? -2.777 -4.444 -30.872 1.00 73.94 89 ILE A CA 1
ATOM 661 C C . ILE A 1 89 ? -4.264 -4.439 -31.268 1.00 73.94 89 ILE A C 1
ATOM 663 O O . ILE A 1 89 ? -4.897 -3.389 -31.223 1.00 73.94 89 ILE A O 1
ATOM 667 N N . SER A 1 90 ? -4.815 -5.596 -31.651 1.00 75.00 90 SER A N 1
ATOM 668 C CA . SER A 1 90 ? -6.239 -5.810 -31.937 1.00 75.00 90 SER A CA 1
ATOM 669 C C . SER A 1 90 ? -7.108 -6.015 -30.691 1.00 75.00 90 SER A C 1
ATOM 671 O O . SER A 1 90 ? -8.324 -6.066 -30.834 1.00 75.00 90 SER A O 1
ATOM 673 N N . GLU A 1 91 ? -6.504 -6.135 -29.506 1.00 81.81 91 GLU A N 1
ATOM 674 C CA . GLU A 1 91 ? -7.155 -6.299 -28.199 1.00 81.81 91 GLU A CA 1
ATOM 675 C C . GLU A 1 91 ? -6.818 -5.053 -27.348 1.00 81.8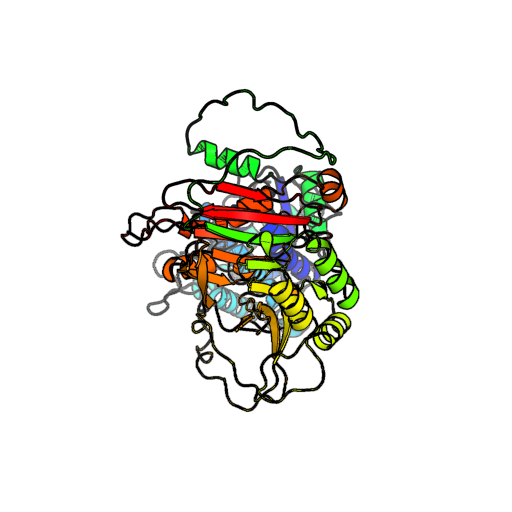1 91 GLU A C 1
ATOM 677 O O . GLU A 1 91 ? -5.834 -5.055 -26.598 1.00 81.81 91 GLU A O 1
ATOM 682 N N . PRO A 1 92 ? -7.550 -3.926 -27.506 1.00 78.00 92 PRO A N 1
ATOM 683 C CA . PRO A 1 92 ? -7.237 -2.660 -26.841 1.00 78.00 92 PRO A CA 1
ATOM 684 C C . PRO A 1 92 ? -7.126 -2.774 -25.320 1.00 78.00 92 PRO A C 1
ATOM 686 O O . PRO A 1 92 ? -6.279 -2.119 -24.724 1.00 78.00 92 PRO A O 1
ATOM 689 N N . GLU A 1 93 ? -7.948 -3.611 -24.700 1.00 82.69 93 GLU A N 1
ATOM 690 C CA . GLU A 1 93 ? -7.923 -3.937 -23.276 1.00 82.69 93 GLU A CA 1
ATOM 691 C C . GLU A 1 93 ? -6.587 -4.550 -22.826 1.00 82.69 93 GLU A C 1
ATOM 693 O O . GLU A 1 93 ? -6.100 -4.216 -21.748 1.00 82.69 93 GLU A O 1
ATOM 698 N N . VAL A 1 94 ? -5.940 -5.355 -23.677 1.00 83.88 94 VAL A N 1
ATOM 699 C CA . VAL A 1 94 ? -4.637 -5.976 -23.385 1.00 83.88 94 VAL A CA 1
ATOM 700 C C . VAL A 1 94 ? -3.505 -4.958 -23.480 1.00 83.88 94 VAL A C 1
ATOM 702 O O . VAL A 1 94 ? -2.613 -4.913 -22.641 1.00 83.88 94 VAL A O 1
ATOM 705 N N . ILE A 1 95 ? -3.511 -4.098 -24.498 1.00 87.94 95 ILE A N 1
ATOM 706 C CA . ILE A 1 95 ? -2.452 -3.085 -24.621 1.00 87.94 95 ILE A CA 1
ATOM 707 C C . ILE A 1 95 ? -2.643 -1.904 -23.660 1.00 87.94 95 ILE A C 1
ATOM 709 O O . ILE A 1 95 ? -1.683 -1.198 -23.376 1.00 87.94 95 ILE A O 1
ATOM 713 N N . GLN A 1 96 ? -3.847 -1.664 -23.143 1.00 90.44 96 GLN A N 1
ATOM 714 C CA . GLN A 1 96 ? -4.080 -0.575 -22.190 1.00 90.44 96 GLN A CA 1
ATOM 715 C C . GLN A 1 96 ? -3.699 -0.948 -20.755 1.00 90.44 96 GLN A C 1
ATOM 717 O O . GLN A 1 96 ? -3.379 -0.047 -19.981 1.00 90.44 96 GLN A O 1
ATOM 722 N N . ASP A 1 97 ? -3.700 -2.231 -20.395 1.00 90.81 97 ASP A N 1
ATOM 723 C CA . ASP A 1 97 ? -3.334 -2.677 -19.052 1.00 90.81 97 ASP A CA 1
ATOM 724 C C . ASP A 1 97 ? -1.803 -2.846 -18.921 1.00 90.81 97 ASP A C 1
ATOM 726 O O . ASP A 1 97 ? -1.209 -3.660 -19.635 1.00 90.81 97 ASP A O 1
ATOM 730 N N . PRO A 1 98 ? -1.127 -2.135 -17.994 1.00 91.50 98 PRO A N 1
ATOM 731 C CA . PRO A 1 98 ? 0.309 -2.308 -17.756 1.00 91.50 98 PRO A CA 1
ATOM 732 C C . PRO A 1 98 ? 0.719 -3.744 -17.391 1.00 91.50 98 PRO A C 1
ATOM 734 O O . PRO A 1 98 ? 1.875 -4.108 -17.602 1.00 91.50 98 PRO A O 1
ATOM 737 N N . LYS A 1 99 ? -0.196 -4.575 -16.871 1.00 88.88 99 LYS A N 1
ATOM 738 C CA . LYS A 1 99 ? 0.069 -5.982 -16.521 1.00 88.88 99 LYS A CA 1
ATOM 739 C C . LYS A 1 99 ? 0.083 -6.920 -17.723 1.00 88.88 99 LYS A C 1
ATOM 741 O O . LYS A 1 99 ? 0.594 -8.031 -17.608 1.00 88.88 99 LYS A O 1
ATOM 746 N N . THR A 1 100 ? -0.480 -6.505 -18.856 1.00 87.75 100 THR A N 1
ATOM 747 C CA . THR A 1 100 ? -0.587 -7.352 -20.055 1.00 87.75 100 THR A CA 1
ATOM 748 C C . THR A 1 100 ? -0.003 -6.704 -21.315 1.00 87.75 100 THR A C 1
ATOM 750 O O . THR A 1 100 ? 0.264 -7.399 -22.297 1.00 87.75 100 THR A O 1
ATOM 753 N N . ASN A 1 101 ? 0.328 -5.410 -21.278 1.00 92.69 101 ASN A N 1
ATOM 754 C CA . ASN A 1 101 ? 1.043 -4.735 -22.353 1.00 92.69 101 ASN A CA 1
ATOM 755 C C . ASN A 1 101 ? 2.503 -5.229 -22.449 1.00 92.69 101 ASN A C 1
ATOM 757 O O . ASN A 1 101 ? 3.374 -4.854 -21.660 1.00 92.69 101 ASN A O 1
ATOM 761 N N . ALA A 1 102 ? 2.789 -6.031 -23.479 1.00 92.69 102 ALA A N 1
ATOM 762 C CA . ALA A 1 102 ? 4.111 -6.609 -23.719 1.00 92.69 102 ALA A CA 1
ATOM 763 C C . ALA A 1 102 ? 5.228 -5.562 -23.888 1.00 92.69 102 ALA A C 1
ATOM 765 O O . ALA A 1 102 ? 6.344 -5.774 -23.416 1.00 92.69 102 ALA A O 1
ATOM 766 N N . PHE A 1 103 ? 4.943 -4.421 -24.521 1.00 96.38 103 PHE A N 1
ATOM 767 C CA . PHE A 1 103 ? 5.918 -3.340 -24.658 1.00 96.38 103 PHE A CA 1
ATOM 768 C C . PHE A 1 103 ? 6.260 -2.724 -23.303 1.00 96.38 103 PHE A C 1
ATOM 770 O O . PHE A 1 103 ? 7.441 -2.576 -23.001 1.00 96.38 103 PHE A O 1
ATOM 777 N N . TRP A 1 104 ? 5.264 -2.411 -22.472 1.00 96.75 104 TRP A N 1
ATOM 778 C CA . TRP A 1 104 ? 5.486 -1.853 -21.136 1.00 96.75 104 TRP A CA 1
ATOM 779 C C . TRP A 1 104 ? 6.324 -2.796 -20.263 1.00 96.75 104 TRP A C 1
ATOM 781 O O . TRP A 1 104 ? 7.355 -2.401 -19.719 1.00 96.75 104 TRP A O 1
ATOM 791 N N . ILE A 1 105 ? 5.933 -4.070 -20.198 1.00 95.56 105 ILE A N 1
ATOM 792 C CA . ILE A 1 105 ? 6.615 -5.103 -19.402 1.00 95.56 105 ILE A CA 1
ATOM 793 C C . ILE A 1 105 ? 8.061 -5.299 -19.873 1.00 95.56 105 ILE A C 1
ATOM 795 O O . ILE A 1 105 ? 8.996 -5.358 -19.066 1.00 95.56 105 ILE A O 1
ATOM 799 N N . PHE A 1 106 ? 8.270 -5.361 -21.191 1.00 97.12 106 PHE A N 1
ATOM 800 C CA . PHE A 1 106 ? 9.608 -5.501 -21.751 1.00 97.12 106 PHE A CA 1
ATOM 801 C C . PHE A 1 106 ? 10.460 -4.249 -21.521 1.00 97.12 106 PHE A C 1
ATOM 803 O O . PHE A 1 106 ? 11.638 -4.371 -21.196 1.00 97.12 106 PHE A O 1
ATOM 810 N N . SER A 1 107 ? 9.863 -3.058 -21.594 1.00 98.38 107 SER A N 1
ATOM 811 C CA . SER A 1 107 ? 10.537 -1.784 -21.323 1.00 98.38 107 SER A CA 1
ATOM 812 C C . SER A 1 107 ? 11.076 -1.720 -19.894 1.00 98.38 107 SER A C 1
ATOM 814 O O . SER A 1 107 ? 12.232 -1.351 -19.695 1.00 98.38 107 SER A O 1
ATOM 816 N N . GLN A 1 108 ? 10.288 -2.152 -18.903 1.00 96.88 108 GLN A N 1
ATOM 817 C CA . GLN A 1 108 ? 10.749 -2.262 -17.514 1.00 96.88 108 GLN A CA 1
ATOM 818 C C . GLN A 1 108 ? 11.919 -3.242 -17.375 1.00 96.88 108 GLN A C 1
ATOM 820 O O . GLN A 1 108 ? 12.908 -2.945 -16.709 1.00 96.88 108 GLN A O 1
ATOM 825 N N . SER A 1 109 ? 11.846 -4.386 -18.058 1.00 96.00 109 SER A N 1
ATOM 826 C CA . SER A 1 109 ? 12.921 -5.386 -18.037 1.00 96.00 109 SER A CA 1
ATOM 827 C C . SER A 1 109 ? 14.206 -4.898 -18.712 1.00 96.00 109 SER A C 1
ATOM 829 O O . SER A 1 109 ? 15.299 -5.220 -18.248 1.00 96.00 109 SER A O 1
ATOM 831 N N . LEU A 1 110 ? 14.095 -4.116 -19.792 1.00 98.06 110 LEU A N 1
ATOM 832 C CA . LEU A 1 110 ? 15.236 -3.470 -20.442 1.00 98.06 110 LEU A CA 1
ATOM 833 C C . LEU A 1 110 ? 15.895 -2.449 -19.512 1.00 98.06 110 LEU A C 1
ATOM 835 O O . LEU A 1 110 ? 17.116 -2.454 -19.402 1.00 98.06 110 LEU A O 1
ATOM 839 N N . MET A 1 111 ? 15.104 -1.637 -18.803 1.00 97.19 111 MET A N 1
ATOM 840 C CA . MET A 1 111 ? 15.627 -0.685 -17.815 1.00 97.19 111 MET A CA 1
ATOM 841 C C . MET A 1 111 ? 16.304 -1.395 -16.638 1.00 97.19 111 MET A C 1
ATOM 843 O O . MET A 1 111 ? 17.390 -1.003 -16.232 1.00 97.19 111 MET A O 1
ATOM 847 N N . ALA A 1 112 ? 15.721 -2.485 -16.133 1.00 93.06 112 ALA A N 1
ATOM 848 C CA . ALA A 1 112 ? 16.299 -3.262 -15.035 1.00 93.06 112 ALA A CA 1
ATOM 849 C C . ALA A 1 112 ? 17.600 -3.996 -15.415 1.00 93.06 112 ALA A C 1
ATOM 851 O O . ALA A 1 112 ? 18.404 -4.319 -14.546 1.00 93.06 112 ALA A O 1
ATOM 852 N N . LYS A 1 113 ? 17.808 -4.286 -16.706 1.00 95.00 113 LYS A N 1
ATOM 853 C CA . LYS A 1 113 ? 19.020 -4.946 -17.232 1.00 95.00 113 LYS A CA 1
ATOM 854 C C . LYS A 1 113 ? 19.903 -4.010 -18.052 1.00 95.00 113 LYS A C 1
ATOM 856 O O . LYS A 1 113 ? 20.759 -4.482 -18.802 1.00 95.00 113 LYS A O 1
ATOM 861 N N . GLN A 1 114 ? 19.683 -2.706 -17.925 1.00 95.88 114 GLN A N 1
ATOM 862 C CA . GLN A 1 114 ? 20.323 -1.666 -18.721 1.00 95.88 114 GLN A CA 1
ATOM 863 C C . GLN A 1 114 ? 21.858 -1.789 -18.702 1.00 95.88 114 GLN A C 1
ATOM 865 O O . GLN A 1 114 ? 22.495 -1.697 -19.753 1.00 95.88 114 GLN A O 1
ATOM 870 N N . ASP A 1 115 ? 22.434 -2.111 -17.544 1.00 96.50 115 ASP A N 1
ATOM 871 C CA . ASP A 1 115 ? 23.877 -2.209 -17.325 1.00 96.50 115 ASP A CA 1
ATOM 872 C C . ASP A 1 115 ? 24.578 -3.180 -18.281 1.00 96.50 115 ASP A C 1
ATOM 874 O O . ASP A 1 115 ? 25.693 -2.921 -18.732 1.00 96.50 115 ASP A O 1
ATOM 878 N N . ALA A 1 116 ? 23.906 -4.273 -18.658 1.00 96.69 116 ALA A N 1
ATOM 879 C CA . ALA A 1 116 ? 24.445 -5.287 -19.566 1.00 96.69 116 ALA A CA 1
ATOM 880 C C . ALA A 1 116 ? 24.649 -4.772 -21.002 1.00 96.69 116 ALA A C 1
ATOM 882 O O . ALA A 1 116 ? 25.343 -5.409 -21.800 1.00 96.69 116 ALA A O 1
ATOM 883 N N . TYR A 1 117 ? 24.033 -3.636 -21.330 1.00 97.56 117 TYR A N 1
ATOM 884 C CA . TYR A 1 117 ? 24.034 -3.040 -22.657 1.00 97.56 117 TYR A CA 1
ATOM 885 C C . TYR A 1 117 ? 24.750 -1.689 -22.704 1.00 97.56 117 TYR A C 1
ATOM 887 O O . TYR A 1 117 ? 24.849 -1.124 -23.790 1.00 97.56 117 TYR A O 1
ATOM 895 N N . PHE A 1 118 ? 25.303 -1.187 -21.594 1.00 97.62 118 PHE A N 1
ATOM 896 C CA . PHE A 1 118 ? 26.175 -0.009 -21.618 1.00 97.62 118 PHE A CA 1
ATOM 897 C C . PHE A 1 118 ? 27.400 -0.210 -22.525 1.00 97.62 118 PHE A C 1
ATOM 899 O O . PHE A 1 118 ? 27.773 -1.338 -22.870 1.00 97.62 118 PHE A O 1
ATOM 906 N N . ASP A 1 119 ? 28.052 0.897 -22.889 1.00 95.38 119 ASP A N 1
ATOM 907 C CA . ASP A 1 119 ? 29.186 0.906 -23.820 1.00 95.38 119 ASP A CA 1
ATOM 908 C C . ASP A 1 119 ? 30.324 -0.020 -23.365 1.00 95.38 119 ASP A C 1
ATOM 910 O O . ASP A 1 119 ? 30.878 -0.764 -24.171 1.00 95.38 119 ASP A O 1
ATOM 914 N N . GLY A 1 120 ? 30.636 -0.041 -22.064 1.00 96.44 120 GLY A N 1
ATOM 915 C CA . GLY A 1 120 ? 31.687 -0.890 -21.494 1.00 96.44 120 GLY A CA 1
ATOM 916 C C . GLY A 1 120 ? 31.457 -2.387 -21.755 1.00 96.44 120 GLY A C 1
ATOM 917 O O . GLY A 1 120 ? 32.285 -3.009 -22.424 1.00 96.44 120 GLY A O 1
ATOM 918 N N . PRO A 1 121 ? 30.347 -2.978 -21.273 1.00 96.31 121 PRO A N 1
ATOM 919 C CA . PRO A 1 121 ? 29.994 -4.373 -21.556 1.00 96.31 121 PRO A CA 1
ATOM 920 C C . PRO A 1 121 ? 29.745 -4.677 -23.042 1.00 96.31 121 PRO A C 1
ATOM 922 O O . PRO A 1 121 ? 29.999 -5.796 -23.492 1.00 96.31 121 PRO A O 1
ATOM 925 N N . SER A 1 122 ? 29.294 -3.692 -23.824 1.00 96.50 122 SER A N 1
ATOM 926 C CA . SER A 1 122 ? 28.990 -3.871 -25.251 1.00 96.50 122 SER A CA 1
ATOM 927 C C . SER A 1 122 ? 30.199 -3.729 -26.179 1.00 96.50 122 SER A C 1
ATOM 929 O O . SER A 1 122 ? 30.122 -4.160 -27.325 1.00 96.50 122 SER A O 1
ATOM 931 N N . ARG A 1 123 ? 31.332 -3.189 -25.706 1.00 95.00 123 ARG A N 1
ATOM 932 C CA . ARG A 1 123 ? 32.479 -2.782 -26.546 1.00 95.00 123 ARG A CA 1
ATOM 933 C C . ARG A 1 123 ? 33.032 -3.852 -27.495 1.00 95.00 123 ARG A C 1
ATOM 935 O O . ARG A 1 123 ? 33.544 -3.518 -28.554 1.00 95.00 123 ARG A O 1
ATOM 942 N N . ASN A 1 124 ? 32.950 -5.127 -27.108 1.00 96.06 124 ASN A N 1
ATOM 943 C CA . ASN A 1 124 ? 33.498 -6.257 -27.871 1.00 96.06 124 ASN A CA 1
ATOM 944 C C . ASN A 1 124 ? 32.409 -7.099 -28.549 1.00 96.06 124 ASN A C 1
ATOM 946 O O . ASN A 1 124 ? 32.687 -8.192 -29.039 1.00 96.06 124 ASN A O 1
ATOM 950 N N . ARG A 1 125 ? 31.161 -6.627 -28.528 1.00 96.56 125 ARG A N 1
ATOM 951 C CA . ARG A 1 125 ? 30.007 -7.340 -29.063 1.00 96.56 125 ARG A CA 1
ATOM 952 C C . ARG A 1 125 ? 29.597 -6.702 -30.377 1.00 96.56 125 ARG A C 1
ATOM 954 O O . ARG A 1 125 ? 29.433 -5.489 -30.458 1.00 96.56 125 ARG A O 1
ATOM 961 N N . ASN A 1 126 ? 29.406 -7.516 -31.407 1.00 95.69 126 ASN A N 1
ATOM 962 C CA . ASN A 1 126 ? 28.868 -7.014 -32.665 1.00 95.69 126 ASN A CA 1
ATOM 963 C C . ASN A 1 126 ? 27.335 -6.803 -32.565 1.00 95.69 126 ASN A C 1
ATOM 965 O O . ASN A 1 126 ? 26.685 -7.358 -31.669 1.00 95.69 126 ASN A O 1
ATOM 969 N N . PRO A 1 127 ? 26.729 -6.012 -33.472 1.00 95.31 127 PRO A N 1
ATOM 970 C CA . PRO A 1 127 ? 25.292 -5.741 -33.436 1.00 95.31 127 PRO A CA 1
ATOM 971 C C . PRO A 1 127 ? 24.402 -6.991 -33.468 1.00 95.31 127 PRO A C 1
ATOM 973 O O . PRO A 1 127 ? 23.349 -7.001 -32.832 1.00 95.31 127 PRO A O 1
ATOM 976 N N . ASP A 1 128 ? 24.815 -8.057 -34.155 1.00 94.44 128 ASP A N 1
ATOM 977 C CA . ASP A 1 128 ? 24.030 -9.292 -34.250 1.00 94.44 128 ASP A CA 1
ATOM 978 C C . ASP A 1 128 ? 24.042 -10.087 -32.942 1.00 94.44 128 ASP A C 1
ATOM 980 O O . ASP A 1 128 ? 23.007 -10.606 -32.528 1.00 94.44 128 ASP A O 1
ATOM 984 N N . GLN A 1 129 ? 25.174 -10.114 -32.233 1.00 96.56 129 GLN A N 1
ATOM 985 C CA . GLN A 1 129 ? 25.276 -10.676 -30.883 1.00 96.56 129 GLN A CA 1
ATOM 986 C C . GLN A 1 129 ? 24.402 -9.905 -29.887 1.00 96.56 129 GLN A C 1
ATOM 988 O O . GLN A 1 129 ? 23.783 -10.505 -29.011 1.00 96.56 129 GLN A O 1
ATOM 993 N N . LEU A 1 130 ? 24.330 -8.576 -30.006 1.00 97.06 130 LEU A N 1
ATOM 994 C CA . LEU A 1 130 ? 23.448 -7.746 -29.176 1.00 97.06 130 LEU A CA 1
ATOM 995 C C . LEU A 1 130 ? 21.969 -8.013 -29.480 1.00 97.06 130 LEU A C 1
ATOM 997 O O . LEU A 1 130 ? 21.183 -8.225 -28.559 1.00 97.06 130 LEU A O 1
ATOM 1001 N N . ARG A 1 131 ? 21.586 -8.082 -30.759 1.00 96.69 131 ARG A N 1
ATOM 1002 C CA . ARG A 1 131 ? 20.212 -8.419 -31.171 1.00 96.69 131 ARG A CA 1
ATOM 1003 C C . ARG A 1 131 ? 19.798 -9.830 -30.766 1.00 96.69 131 ARG A C 1
ATOM 1005 O O . ARG A 1 131 ? 18.650 -10.028 -30.372 1.00 96.69 131 ARG A O 1
ATOM 1012 N N . ALA A 1 132 ? 20.707 -10.801 -30.851 1.00 95.50 132 ALA A N 1
ATOM 1013 C CA . ALA A 1 132 ? 20.452 -12.167 -30.408 1.00 95.50 132 ALA A CA 1
ATOM 1014 C C . ALA A 1 132 ? 20.149 -12.214 -28.904 1.00 95.50 132 ALA A C 1
ATOM 1016 O O . ALA A 1 132 ? 19.152 -12.817 -28.503 1.00 95.50 132 ALA A O 1
ATOM 1017 N N . ASP A 1 133 ? 20.943 -11.519 -28.091 1.00 96.69 133 ASP A N 1
ATOM 1018 C CA . ASP A 1 133 ? 20.727 -11.446 -26.645 1.00 96.69 133 ASP A CA 1
ATOM 1019 C C . ASP A 1 133 ? 19.446 -10.694 -26.281 1.00 96.69 133 ASP A C 1
ATOM 1021 O O . ASP A 1 133 ? 18.694 -11.153 -25.422 1.00 96.69 133 ASP A O 1
ATOM 1025 N N . LEU A 1 134 ? 19.135 -9.596 -26.974 1.00 97.44 134 LEU A N 1
ATOM 1026 C CA . LEU A 1 134 ? 17.876 -8.868 -26.794 1.00 97.44 134 LEU A CA 1
ATOM 1027 C C . LEU A 1 134 ? 16.661 -9.735 -27.159 1.00 97.44 134 LEU A C 1
ATOM 1029 O O . LEU A 1 134 ? 15.647 -9.702 -26.461 1.00 97.44 134 LEU A O 1
ATOM 1033 N N . ALA A 1 135 ? 16.761 -10.562 -28.203 1.00 95.06 135 ALA A N 1
ATOM 1034 C CA . ALA A 1 135 ? 15.713 -11.518 -28.551 1.00 95.06 135 ALA A CA 1
ATOM 1035 C C . ALA A 1 135 ? 15.555 -12.622 -27.491 1.00 95.06 135 ALA A C 1
ATOM 1037 O O . ALA A 1 135 ? 14.431 -12.997 -27.158 1.00 95.06 135 ALA A O 1
ATOM 1038 N N . ASN A 1 136 ? 16.661 -13.112 -26.924 1.00 93.69 136 ASN A N 1
ATOM 1039 C CA . ASN A 1 136 ? 16.626 -14.075 -25.820 1.00 93.69 136 ASN A CA 1
ATOM 1040 C C . ASN A 1 136 ? 15.999 -13.455 -24.561 1.00 93.69 136 ASN A C 1
ATOM 1042 O O . ASN A 1 136 ? 15.207 -14.105 -23.878 1.00 93.69 136 ASN A O 1
ATOM 1046 N N . LEU A 1 137 ? 16.296 -12.183 -24.279 1.00 94.56 137 LEU A N 1
ATOM 1047 C CA . LEU A 1 137 ? 15.666 -11.448 -23.188 1.00 94.56 137 LEU A CA 1
ATOM 1048 C C . LEU A 1 137 ? 14.156 -11.295 -23.410 1.00 94.56 137 LEU A C 1
ATOM 1050 O O . LEU A 1 137 ? 13.389 -11.501 -22.474 1.00 94.56 137 LEU A O 1
ATOM 1054 N N . ALA A 1 138 ? 13.718 -10.990 -24.635 1.00 92.75 138 ALA A N 1
ATOM 1055 C CA . ALA A 1 138 ? 12.296 -10.902 -24.965 1.00 92.75 138 ALA A CA 1
ATOM 1056 C C . ALA A 1 138 ? 11.567 -12.231 -24.722 1.00 92.75 138 ALA A C 1
ATOM 1058 O O . ALA A 1 138 ? 10.486 -12.232 -24.140 1.00 92.75 138 ALA A O 1
ATOM 1059 N N . VAL A 1 139 ? 12.180 -13.363 -25.086 1.00 89.56 139 VAL A N 1
ATOM 1060 C CA . VAL A 1 139 ? 11.645 -14.704 -24.789 1.00 89.56 139 VAL A CA 1
ATOM 1061 C C . VAL A 1 139 ? 11.520 -14.943 -23.287 1.00 89.56 139 VAL A C 1
ATOM 1063 O O . VAL A 1 139 ? 10.472 -15.391 -22.825 1.00 89.56 139 VAL A O 1
ATOM 1066 N N . ALA A 1 140 ? 12.563 -14.615 -22.524 1.00 88.00 140 ALA A N 1
ATOM 1067 C CA . ALA A 1 140 ? 12.573 -14.808 -21.078 1.00 88.00 140 ALA A CA 1
ATOM 1068 C C . ALA A 1 140 ? 11.506 -13.968 -20.354 1.00 88.00 140 ALA A C 1
ATOM 1070 O O . ALA A 1 140 ? 10.973 -14.409 -19.342 1.00 88.00 140 ALA A O 1
ATOM 1071 N N . VAL A 1 141 ? 11.203 -12.770 -20.864 1.00 88.38 141 VAL A N 1
ATOM 1072 C CA . VAL A 1 141 ? 10.274 -11.821 -20.231 1.00 88.38 141 VAL A CA 1
ATOM 1073 C C . VAL A 1 141 ? 8.828 -12.038 -20.678 1.00 88.38 141 VAL A C 1
ATOM 1075 O O . VAL A 1 141 ? 7.921 -12.020 -19.853 1.00 88.38 141 VAL A O 1
ATOM 1078 N N . LEU A 1 142 ? 8.594 -12.228 -21.978 1.00 87.38 142 LEU A N 1
ATOM 1079 C CA . LEU A 1 142 ? 7.243 -12.266 -22.556 1.00 87.38 142 LEU A CA 1
ATOM 1080 C C . LEU A 1 142 ? 6.676 -13.688 -22.688 1.00 87.38 142 LEU A C 1
ATOM 1082 O O . LEU A 1 142 ? 5.475 -13.856 -22.919 1.00 87.38 142 LEU A O 1
ATOM 1086 N N . GLY A 1 143 ? 7.532 -14.695 -22.501 1.00 75.75 143 GLY A N 1
ATOM 1087 C CA . GLY A 1 143 ? 7.194 -16.109 -22.561 1.00 75.75 143 GLY A CA 1
ATOM 1088 C C . GLY A 1 143 ? 7.124 -16.645 -23.990 1.00 75.75 143 GLY A C 1
ATOM 1089 O O . GLY A 1 143 ? 6.502 -16.066 -24.875 1.00 75.75 143 GLY A O 1
ATOM 1090 N N . GLU A 1 144 ? 7.728 -17.807 -24.217 1.00 67.75 144 GLU A N 1
ATOM 1091 C CA . GLU A 1 144 ? 7.554 -18.582 -25.443 1.00 67.75 144 GLU A CA 1
ATOM 1092 C C . GLU A 1 144 ? 6.595 -19.732 -25.135 1.00 67.75 144 GLU A C 1
ATOM 1094 O O . GLU A 1 144 ? 6.800 -20.478 -24.179 1.00 67.75 144 GLU A O 1
ATOM 1099 N N . ALA A 1 145 ? 5.513 -19.876 -25.901 1.00 54.50 145 ALA A N 1
ATOM 1100 C CA . ALA A 1 145 ? 4.675 -21.063 -25.780 1.00 54.50 145 ALA A CA 1
ATOM 1101 C C . ALA A 1 145 ? 5.496 -22.288 -26.227 1.00 54.50 145 ALA A C 1
ATOM 1103 O O . ALA A 1 145 ? 5.903 -22.342 -27.390 1.00 54.50 145 ALA A O 1
ATOM 1104 N N . PRO A 1 146 ? 5.734 -23.283 -25.345 1.00 48.09 146 PRO A N 1
ATOM 1105 C CA . PRO A 1 146 ? 5.293 -24.630 -25.722 1.00 48.09 146 PRO A CA 1
ATOM 1106 C C . PRO A 1 146 ? 4.868 -25.557 -24.556 1.00 48.09 146 PRO A C 1
ATOM 1108 O O . PRO A 1 146 ? 5.500 -25.617 -23.506 1.00 48.09 146 PRO A O 1
ATOM 1111 N N . LYS A 1 147 ? 3.818 -26.354 -24.830 1.00 45.19 147 LYS A N 1
ATOM 1112 C CA . LYS A 1 147 ? 3.371 -27.689 -24.336 1.00 45.19 147 LYS A CA 1
ATOM 1113 C C . LYS A 1 147 ? 3.550 -28.158 -22.868 1.00 45.19 147 LYS A C 1
ATOM 1115 O O . LYS A 1 147 ? 2.950 -29.180 -22.544 1.00 45.19 147 LYS A O 1
ATOM 1120 N N . LYS A 1 148 ? 4.310 -27.507 -21.978 1.00 38.53 148 LYS A N 1
ATOM 1121 C CA . LYS A 1 148 ? 4.533 -27.969 -20.585 1.00 38.53 148 LYS A CA 1
ATOM 1122 C C . LYS A 1 148 ? 4.594 -26.872 -19.504 1.00 38.53 148 LYS A C 1
ATOM 1124 O O . LYS A 1 148 ? 4.763 -27.219 -18.340 1.00 38.53 148 LYS A O 1
ATOM 1129 N N . SER A 1 149 ? 4.423 -25.590 -19.839 1.00 40.53 149 SER A N 1
ATOM 1130 C CA . SER A 1 149 ? 4.274 -24.514 -18.840 1.00 40.53 149 SER A CA 1
ATOM 1131 C C . SER A 1 149 ? 2.799 -24.147 -18.643 1.00 40.53 149 SER A C 1
ATOM 1133 O O . SER A 1 149 ? 2.066 -24.029 -19.621 1.00 40.53 149 SER A O 1
ATOM 1135 N N . LYS A 1 150 ? 2.369 -23.954 -17.387 1.00 41.62 150 LYS A N 1
ATOM 1136 C CA . LYS A 1 150 ? 1.020 -23.482 -17.010 1.00 41.62 150 LYS A CA 1
ATOM 1137 C C . LYS A 1 150 ? 0.854 -21.951 -17.113 1.00 41.62 150 LYS A C 1
ATOM 1139 O O . LYS A 1 150 ? -0.207 -21.450 -16.758 1.00 41.62 150 LYS A O 1
ATOM 1144 N N . SER A 1 151 ? 1.870 -21.203 -17.558 1.00 46.16 151 SER A N 1
ATOM 1145 C CA . SER A 1 151 ? 1.768 -19.748 -17.738 1.00 46.16 151 SER A CA 1
ATOM 1146 C C . SER A 1 151 ? 1.187 -19.383 -19.109 1.00 46.16 151 SER A C 1
ATOM 1148 O O . SER A 1 151 ? 1.673 -19.829 -20.148 1.00 46.16 151 SER A O 1
ATOM 1150 N N . THR A 1 152 ? 0.141 -18.556 -19.118 1.00 54.97 152 THR A N 1
ATOM 1151 C CA . THR A 1 152 ? -0.437 -17.987 -20.343 1.00 54.97 152 THR A CA 1
ATOM 1152 C C . THR A 1 152 ? 0.568 -17.012 -20.979 1.00 54.97 152 THR A C 1
ATOM 1154 O O . THR A 1 152 ? 1.007 -16.089 -20.293 1.00 54.97 152 THR A O 1
ATOM 1157 N N . PRO A 1 153 ? 0.951 -17.173 -22.260 1.00 62.06 153 PRO A N 1
ATOM 1158 C CA . PRO A 1 153 ? 1.846 -16.236 -22.943 1.00 62.06 153 PRO A CA 1
ATOM 1159 C C . PRO A 1 153 ? 1.254 -14.820 -23.010 1.00 62.06 153 PRO A C 1
ATOM 1161 O O . PRO A 1 153 ? 0.082 -14.653 -23.367 1.00 62.06 153 PRO A O 1
ATOM 1164 N N . ILE A 1 154 ? 2.073 -13.800 -22.729 1.00 69.44 154 ILE A N 1
ATOM 1165 C CA . ILE A 1 154 ? 1.656 -12.382 -22.755 1.00 69.44 154 ILE A CA 1
ATOM 1166 C C . ILE A 1 154 ? 1.318 -11.949 -24.194 1.00 69.44 154 ILE A C 1
ATOM 1168 O O . ILE A 1 154 ? 0.383 -11.191 -24.443 1.00 69.44 154 ILE A O 1
ATOM 1172 N N . VAL A 1 155 ? 2.020 -12.510 -25.180 1.00 71.50 155 VAL A N 1
ATOM 1173 C CA . VAL A 1 155 ? 1.821 -12.248 -26.614 1.00 71.50 155 VAL A CA 1
ATOM 1174 C C . VAL A 1 155 ? 1.096 -13.406 -27.305 1.00 71.50 155 VAL A C 1
ATOM 1176 O O . VAL A 1 155 ? 1.231 -14.559 -26.904 1.00 71.50 155 VAL A O 1
ATOM 1179 N N . SER A 1 156 ? 0.320 -13.106 -28.352 1.00 65.62 156 SER A N 1
ATOM 1180 C CA . SER A 1 156 ? -0.303 -14.112 -29.223 1.00 65.62 156 SER A CA 1
ATOM 1181 C C . SER A 1 156 ? 0.279 -13.965 -30.623 1.00 65.62 156 SER A C 1
ATOM 1183 O O . SER A 1 156 ? 0.150 -12.912 -31.243 1.00 65.62 156 SER A O 1
ATOM 1185 N N . LEU A 1 157 ? 0.968 -15.001 -31.100 1.00 70.81 157 LEU A N 1
ATOM 1186 C CA . LEU A 1 157 ? 1.588 -15.012 -32.423 1.00 70.81 157 LEU A CA 1
ATOM 1187 C C . LEU A 1 157 ? 0.750 -15.856 -33.392 1.00 70.81 157 LEU A C 1
ATOM 1189 O O . LEU A 1 157 ? 0.176 -16.865 -32.970 1.00 70.81 157 LEU A O 1
ATOM 1193 N N . PRO A 1 158 ? 0.697 -15.500 -34.691 1.00 66.62 158 PRO A N 1
ATOM 1194 C CA . PRO A 1 158 ? 0.043 -16.319 -35.706 1.00 66.62 158 PRO A CA 1
ATOM 1195 C C . PRO A 1 158 ? 0.531 -17.774 -35.659 1.00 66.62 158 PRO A C 1
ATOM 1197 O O . PRO A 1 158 ? 1.727 -18.038 -35.515 1.00 66.62 158 PRO A O 1
ATOM 1200 N N . SER A 1 159 ? -0.426 -18.700 -35.764 1.00 57.44 159 SER A N 1
ATOM 1201 C CA . SER A 1 159 ? -0.323 -20.156 -35.577 1.00 57.44 159 SER A CA 1
ATOM 1202 C C . SER A 1 159 ? 1.087 -20.755 -35.715 1.00 57.44 159 SER A C 1
ATOM 1204 O O . SER A 1 159 ? 1.528 -21.100 -36.811 1.00 57.44 159 SER A O 1
ATOM 1206 N N . GLY A 1 160 ? 1.756 -20.940 -34.569 1.00 62.25 160 GLY A N 1
ATOM 1207 C CA . GLY A 1 160 ? 2.947 -21.785 -34.420 1.00 62.25 160 GLY A CA 1
ATOM 1208 C C . GLY A 1 160 ? 4.308 -21.098 -34.564 1.00 62.25 160 GLY A C 1
ATOM 1209 O O . GLY A 1 160 ? 5.320 -21.788 -34.457 1.00 62.25 160 GLY A O 1
ATOM 1210 N N . GLN A 1 161 ? 4.377 -19.780 -34.787 1.00 74.38 161 GLN A N 1
ATOM 1211 C CA . GLN A 1 161 ? 5.670 -19.087 -34.852 1.00 74.38 161 GLN A CA 1
ATOM 1212 C C . GLN A 1 161 ? 6.315 -18.958 -33.458 1.00 74.38 161 GLN A C 1
ATOM 1214 O O . GLN A 1 161 ? 5.687 -18.398 -32.557 1.00 74.38 161 GLN A O 1
ATOM 1219 N N . PRO A 1 162 ? 7.568 -19.421 -33.261 1.00 83.56 162 PRO A N 1
ATOM 1220 C CA . PRO A 1 162 ? 8.287 -19.208 -32.007 1.00 83.56 162 PRO A CA 1
ATOM 1221 C C . PRO A 1 162 ? 8.519 -17.716 -31.753 1.00 83.56 162 PRO A C 1
ATOM 1223 O O . PRO A 1 162 ? 8.878 -16.965 -32.673 1.00 83.56 162 PRO A O 1
ATOM 1226 N N . LEU A 1 163 ? 8.352 -17.283 -30.502 1.00 84.12 163 LEU A N 1
ATOM 1227 C CA . LEU A 1 163 ? 8.556 -15.889 -30.112 1.00 84.12 163 LEU A CA 1
ATOM 1228 C C . LEU A 1 163 ? 9.985 -15.442 -30.406 1.00 84.12 163 LEU A C 1
ATOM 1230 O O . LEU A 1 163 ? 10.186 -14.399 -31.033 1.00 84.12 163 LEU A O 1
ATOM 1234 N N . GLY A 1 164 ? 10.972 -16.260 -30.034 1.00 85.81 164 GLY A N 1
ATOM 1235 C CA . GLY A 1 164 ? 12.373 -15.926 -30.262 1.00 85.81 164 GLY A CA 1
ATOM 1236 C C . GLY A 1 164 ? 12.672 -15.727 -31.744 1.00 85.81 164 GLY A C 1
ATOM 1237 O O . GLY A 1 164 ? 13.343 -14.767 -32.122 1.00 85.81 164 GLY A O 1
ATOM 1238 N N . GLN A 1 165 ? 12.114 -16.580 -32.607 1.00 88.12 165 GLN A N 1
ATOM 1239 C CA . GLN A 1 165 ? 12.293 -16.447 -34.052 1.00 88.12 165 GLN A CA 1
ATOM 1240 C C . GLN A 1 165 ? 11.601 -15.199 -34.606 1.00 88.12 165 GLN A C 1
ATOM 1242 O O . GLN A 1 165 ? 12.157 -14.521 -35.467 1.00 88.12 165 GLN A O 1
ATOM 1247 N N . THR A 1 166 ? 10.415 -14.868 -34.100 1.00 90.62 166 THR A N 1
ATOM 1248 C CA . THR A 1 166 ? 9.668 -13.677 -34.519 1.00 90.62 166 THR A CA 1
ATOM 1249 C C . THR A 1 166 ? 10.434 -12.401 -34.178 1.00 90.62 166 THR A C 1
ATOM 1251 O O . THR A 1 166 ? 10.645 -11.563 -35.055 1.00 90.62 166 THR A O 1
ATOM 1254 N N . VAL A 1 167 ? 10.931 -12.282 -32.943 1.00 92.00 167 VAL A N 1
ATOM 1255 C CA . VAL A 1 167 ? 11.735 -11.126 -32.516 1.00 92.00 167 VAL A CA 1
ATOM 1256 C C . VAL A 1 167 ? 13.031 -11.042 -33.322 1.00 92.00 167 VAL A C 1
ATOM 1258 O O . VAL A 1 167 ? 13.345 -9.981 -33.857 1.00 92.00 167 VAL A O 1
ATOM 1261 N N . ARG A 1 168 ? 13.745 -12.160 -33.521 1.00 93.56 168 ARG A N 1
ATOM 1262 C CA . ARG A 1 168 ? 14.943 -12.191 -34.382 1.00 93.56 168 ARG A CA 1
ATOM 1263 C C . ARG A 1 168 ? 14.638 -11.735 -35.808 1.00 93.56 168 ARG A C 1
ATOM 1265 O O . ARG A 1 168 ? 15.391 -10.944 -36.360 1.00 93.56 168 ARG A O 1
ATOM 1272 N N . ASN A 1 169 ? 13.523 -12.169 -36.394 1.00 94.12 169 ASN A N 1
ATOM 1273 C CA . ASN A 1 169 ? 13.109 -11.758 -37.738 1.00 94.12 169 ASN A CA 1
ATOM 1274 C C . ASN A 1 169 ? 12.763 -10.264 -37.829 1.00 94.12 169 ASN A C 1
ATOM 1276 O O . ASN A 1 169 ? 12.917 -9.674 -38.899 1.00 94.12 169 ASN A O 1
ATOM 1280 N N . LEU A 1 170 ? 12.262 -9.665 -36.745 1.00 95.25 170 LEU A N 1
ATOM 1281 C CA . LEU A 1 170 ? 11.980 -8.232 -36.670 1.00 95.25 170 LEU A CA 1
ATOM 1282 C C . LEU A 1 170 ? 13.256 -7.398 -36.527 1.00 95.25 170 LEU A C 1
ATOM 1284 O O . LEU A 1 170 ? 13.344 -6.331 -37.132 1.00 95.25 170 LEU A O 1
ATOM 1288 N N . LEU A 1 171 ? 14.230 -7.899 -35.764 1.00 96.31 171 LEU A N 1
ATOM 1289 C CA . LEU A 1 171 ? 15.510 -7.233 -35.512 1.00 96.31 171 LEU A CA 1
ATOM 1290 C C . LEU A 1 171 ? 16.555 -7.473 -36.603 1.00 96.31 171 LEU A C 1
ATOM 1292 O O . LEU A 1 171 ? 17.510 -6.707 -36.699 1.00 96.31 171 LEU A O 1
ATOM 1296 N N . LYS A 1 172 ? 16.391 -8.510 -37.427 1.00 94.50 172 LYS A N 1
ATOM 1297 C CA . LYS A 1 172 ? 17.310 -8.821 -38.523 1.00 94.50 172 LYS A CA 1
ATOM 1298 C C . LYS A 1 172 ? 17.448 -7.622 -39.463 1.00 94.50 172 LYS A C 1
ATOM 1300 O O . LYS A 1 172 ? 16.444 -7.093 -39.939 1.00 94.50 172 LYS A O 1
ATOM 1305 N N . VAL A 1 173 ? 18.693 -7.242 -39.738 1.00 93.62 173 VAL A N 1
ATOM 1306 C CA . VAL A 1 173 ? 19.037 -6.213 -40.723 1.00 93.62 173 VAL A CA 1
ATOM 1307 C C . VAL A 1 173 ? 19.083 -6.841 -42.112 1.00 93.62 173 VAL A C 1
ATOM 1309 O O . VAL A 1 173 ? 19.573 -7.962 -42.267 1.00 93.62 173 VAL A O 1
ATOM 1312 N N . GLY A 1 174 ? 18.497 -6.150 -43.088 1.00 88.94 174 GLY A N 1
ATOM 1313 C CA . GLY A 1 174 ? 18.547 -6.530 -44.499 1.00 88.94 174 GLY A CA 1
ATOM 1314 C C . GLY A 1 174 ? 19.891 -6.218 -45.163 1.00 88.94 174 GLY A C 1
ATOM 1315 O O . GLY A 1 174 ? 20.853 -5.833 -44.501 1.00 88.94 174 GLY A O 1
ATOM 1316 N N . GLU A 1 175 ? 19.963 -6.377 -46.480 1.00 90.38 175 GLU A N 1
ATOM 1317 C CA . GLU A 1 175 ? 21.192 -6.094 -47.228 1.00 90.38 175 GLU A CA 1
ATOM 1318 C C . GLU A 1 175 ? 21.384 -4.578 -47.411 1.00 90.38 175 GLU A C 1
ATOM 1320 O O . GLU A 1 175 ? 20.430 -3.803 -47.518 1.00 90.38 175 GLU A O 1
ATOM 1325 N N . GLY A 1 176 ? 22.636 -4.116 -47.445 1.00 89.44 176 GLY A N 1
ATOM 1326 C CA . GLY A 1 176 ? 22.946 -2.695 -47.638 1.00 89.44 176 GLY A CA 1
ATOM 1327 C C . GLY A 1 176 ? 22.348 -1.773 -46.558 1.00 89.44 176 GLY A C 1
ATOM 1328 O O . GLY A 1 176 ? 22.710 -1.858 -45.389 1.00 89.44 176 GLY A O 1
ATOM 1329 N N . ASN A 1 177 ? 21.467 -0.843 -46.956 1.00 88.75 177 ASN A N 1
ATOM 1330 C CA . ASN A 1 177 ? 20.877 0.200 -46.092 1.00 88.75 177 ASN A CA 1
ATOM 1331 C C . ASN A 1 177 ? 19.409 -0.085 -45.702 1.00 88.75 177 ASN A C 1
ATOM 1333 O O . ASN A 1 177 ? 18.644 0.829 -45.389 1.00 88.75 177 ASN A O 1
ATOM 1337 N N . GLU A 1 178 ? 18.973 -1.343 -45.762 1.00 88.50 178 GLU A N 1
ATOM 1338 C CA . GLU A 1 178 ? 17.579 -1.707 -45.475 1.00 88.50 178 GLU A CA 1
ATOM 1339 C C . GLU A 1 178 ? 17.206 -1.540 -43.991 1.00 88.50 178 GLU A C 1
ATOM 1341 O O . GLU A 1 178 ? 16.058 -1.225 -43.667 1.00 88.50 178 GLU A O 1
ATOM 1346 N N . GLY A 1 179 ? 18.174 -1.689 -43.079 1.00 92.06 179 GLY A N 1
ATOM 1347 C CA . GLY A 1 179 ? 17.915 -1.679 -41.637 1.00 92.06 179 GLY A CA 1
ATOM 1348 C C . GLY A 1 179 ? 17.064 -2.875 -41.189 1.00 92.06 179 GLY A C 1
ATOM 1349 O O . GLY A 1 179 ? 16.897 -3.846 -41.927 1.00 92.06 179 GLY A O 1
ATOM 1350 N N . SER A 1 180 ? 16.545 -2.828 -39.959 1.00 95.00 180 SER A N 1
ATOM 1351 C CA . SER A 1 180 ? 15.630 -3.851 -39.435 1.00 95.00 180 SER A CA 1
ATOM 1352 C C . SER A 1 180 ? 14.157 -3.487 -39.667 1.00 95.00 180 SER A C 1
ATOM 1354 O O . SER A 1 180 ? 13.807 -2.333 -39.933 1.00 95.00 180 SER A O 1
ATOM 1356 N N . LYS A 1 181 ? 13.247 -4.463 -39.535 1.00 94.75 181 LYS A N 1
ATOM 1357 C CA . LYS A 1 181 ? 11.804 -4.291 -39.831 1.00 94.75 181 LYS A CA 1
ATOM 1358 C C . LYS A 1 181 ? 11.067 -3.351 -38.868 1.00 94.75 181 LYS A C 1
ATOM 1360 O O . LYS A 1 181 ? 9.875 -3.094 -39.058 1.00 94.75 181 LYS A O 1
ATOM 1365 N N . VAL A 1 182 ? 11.748 -2.895 -37.822 1.00 95.81 182 VAL A N 1
ATOM 1366 C CA . VAL A 1 182 ? 11.246 -1.990 -36.779 1.00 95.81 182 VAL A CA 1
ATOM 1367 C C . VAL A 1 182 ? 11.838 -0.581 -36.885 1.00 95.81 182 VAL A C 1
ATOM 1369 O O . VAL A 1 182 ? 11.364 0.340 -36.227 1.00 95.81 182 VAL A O 1
ATOM 1372 N N . VAL A 1 183 ? 12.831 -0.368 -37.756 1.00 95.69 183 VAL A N 1
ATOM 1373 C CA . VAL A 1 183 ? 13.437 0.954 -37.980 1.00 95.69 183 VAL A CA 1
ATOM 1374 C C . VAL A 1 183 ? 12.418 2.022 -38.406 1.00 95.69 183 VAL A C 1
ATOM 1376 O O . VAL A 1 183 ? 12.531 3.142 -37.908 1.00 95.69 183 VAL A O 1
ATOM 1379 N N . PRO A 1 184 ? 11.426 1.759 -39.286 1.00 95.88 184 PRO A N 1
ATOM 1380 C CA . PRO A 1 184 ? 10.427 2.774 -39.640 1.00 95.88 184 PRO A CA 1
ATOM 1381 C C . PRO A 1 184 ? 9.641 3.299 -38.429 1.00 95.88 184 PRO A C 1
ATOM 1383 O O . PRO A 1 184 ? 9.420 4.504 -38.304 1.00 95.88 184 PRO A O 1
ATOM 1386 N N . ASP A 1 185 ? 9.295 2.401 -37.510 1.00 96.88 185 ASP A N 1
ATOM 1387 C CA . ASP A 1 185 ? 8.570 2.689 -36.274 1.00 96.88 185 ASP A CA 1
ATOM 1388 C C . ASP A 1 185 ? 9.450 3.474 -35.281 1.00 96.88 185 ASP A C 1
ATOM 1390 O O . ASP A 1 185 ? 9.025 4.491 -34.730 1.00 96.88 185 ASP A O 1
ATOM 1394 N N . LEU A 1 186 ? 10.725 3.095 -35.136 1.00 97.31 186 LEU A N 1
ATOM 1395 C CA . LEU A 1 186 ? 11.693 3.856 -34.336 1.00 97.31 186 LEU A CA 1
ATOM 1396 C C . LEU A 1 186 ? 11.932 5.265 -34.908 1.00 97.31 186 LEU A C 1
ATOM 1398 O O . LEU A 1 186 ? 11.967 6.250 -34.168 1.00 97.31 186 LEU A O 1
ATOM 1402 N N . LYS A 1 187 ? 12.039 5.391 -36.239 1.00 96.44 187 LYS A N 1
ATOM 1403 C CA . LYS A 1 187 ? 12.151 6.686 -36.930 1.00 96.44 187 LYS A CA 1
ATOM 1404 C C . LYS A 1 187 ? 10.939 7.573 -36.661 1.00 96.44 187 LYS A C 1
ATOM 1406 O O . LYS A 1 187 ? 11.114 8.784 -36.535 1.00 96.44 187 LYS A O 1
ATOM 1411 N N . TYR A 1 188 ? 9.737 7.006 -36.544 1.00 96.62 188 TYR A N 1
ATOM 1412 C CA . TYR A 1 188 ? 8.548 7.765 -36.158 1.00 96.62 188 TYR A CA 1
ATOM 1413 C C . TYR A 1 188 ? 8.700 8.368 -34.754 1.00 96.62 188 TYR A C 1
ATOM 1415 O O . TYR A 1 188 ? 8.483 9.568 -34.583 1.00 96.62 188 TYR A O 1
ATOM 1423 N N . CYS A 1 189 ? 9.135 7.577 -33.766 1.00 96.69 189 CYS A N 1
ATOM 1424 C CA . CYS A 1 189 ? 9.371 8.065 -32.404 1.00 96.69 189 CYS A CA 1
ATOM 1425 C C . CYS A 1 189 ? 10.442 9.166 -32.362 1.00 96.69 189 CYS A C 1
ATOM 1427 O O . CYS A 1 189 ? 10.229 10.208 -31.740 1.00 96.69 189 CYS A O 1
ATOM 1429 N N . VAL A 1 190 ? 11.548 8.992 -33.095 1.00 97.25 190 VAL A N 1
ATOM 1430 C CA . VAL A 1 190 ? 12.612 10.004 -33.202 1.00 97.25 190 VAL A CA 1
ATOM 1431 C C . VAL A 1 190 ? 12.118 11.270 -33.906 1.00 97.25 190 VAL A C 1
ATOM 1433 O O . VAL A 1 190 ? 12.401 12.376 -33.451 1.00 97.25 190 VAL A O 1
ATOM 1436 N N . LYS A 1 191 ? 11.345 11.145 -34.992 1.00 97.00 191 LYS A N 1
ATOM 1437 C CA . LYS A 1 191 ? 10.741 12.293 -35.686 1.00 97.00 191 LYS A CA 1
ATOM 1438 C C . LYS A 1 191 ? 9.824 13.078 -34.748 1.00 97.00 191 LYS A C 1
ATOM 1440 O O . LYS A 1 191 ? 9.926 14.300 -34.701 1.00 97.00 191 LYS A O 1
ATOM 1445 N N . TYR A 1 192 ? 8.979 12.382 -33.987 1.00 94.69 192 TYR A N 1
ATOM 1446 C CA . TYR A 1 192 ? 8.101 13.004 -32.998 1.00 94.69 192 TYR A CA 1
ATOM 1447 C C . TYR A 1 192 ? 8.895 13.729 -31.907 1.00 94.69 192 TYR A C 1
ATOM 1449 O O . TYR A 1 192 ? 8.599 14.881 -31.600 1.00 94.69 192 TYR A O 1
ATOM 1457 N N . GLY A 1 193 ? 9.927 13.089 -31.350 1.00 94.75 193 GLY A N 1
ATOM 1458 C CA . GLY A 1 193 ? 10.769 13.711 -30.328 1.00 94.75 193 GLY A CA 1
ATOM 1459 C C . GLY A 1 193 ? 11.490 14.956 -30.847 1.00 94.75 193 GLY A C 1
ATOM 1460 O O . GLY A 1 193 ? 11.462 15.992 -30.192 1.00 94.75 193 GLY A O 1
ATOM 1461 N N . ARG A 1 194 ? 12.031 14.912 -32.071 1.00 95.56 194 ARG A N 1
ATOM 1462 C CA . ARG A 1 194 ? 12.646 16.083 -32.718 1.00 95.56 194 ARG A CA 1
ATOM 1463 C C . ARG A 1 194 ? 11.653 17.218 -32.940 1.00 95.56 194 ARG A C 1
ATOM 1465 O O . ARG A 1 194 ? 11.995 18.367 -32.692 1.00 95.56 194 ARG A O 1
ATOM 1472 N N . GLN A 1 195 ? 10.432 16.904 -33.373 1.00 95.31 195 GLN A N 1
ATOM 1473 C CA . GLN A 1 195 ? 9.380 17.903 -33.566 1.00 95.31 195 GLN A CA 1
ATOM 1474 C C . GLN A 1 195 ? 8.985 18.596 -32.252 1.00 95.31 195 GLN A C 1
ATOM 1476 O O . GLN A 1 195 ? 8.621 19.765 -32.277 1.00 95.31 195 GLN A O 1
ATOM 1481 N N . ASN A 1 196 ? 9.097 17.898 -31.119 1.00 92.94 196 ASN A N 1
ATOM 1482 C CA . ASN A 1 196 ? 8.826 18.451 -29.791 1.00 92.94 196 ASN A CA 1
ATOM 1483 C C . ASN A 1 196 ? 10.059 19.074 -29.117 1.00 92.94 196 ASN A C 1
ATOM 1485 O O . ASN A 1 196 ? 9.930 19.583 -28.013 1.00 92.94 196 ASN A O 1
ATOM 1489 N N . GLY A 1 197 ? 11.243 19.047 -29.741 1.00 94.25 197 GLY A N 1
ATOM 1490 C CA . GLY A 1 197 ? 12.466 19.607 -29.151 1.00 94.25 197 GLY A CA 1
ATOM 1491 C C . GLY A 1 197 ? 13.127 18.727 -28.083 1.00 94.25 197 GLY A C 1
ATOM 1492 O O . GLY A 1 197 ? 13.817 19.239 -27.205 1.00 94.25 197 GLY A O 1
ATOM 1493 N N . ILE A 1 198 ? 12.943 17.402 -28.129 1.00 95.25 198 ILE A N 1
ATOM 1494 C CA . ILE A 1 198 ? 13.625 16.482 -27.206 1.00 95.25 198 ILE A CA 1
ATOM 1495 C C . ILE A 1 198 ? 15.125 16.442 -27.532 1.00 95.25 198 ILE A C 1
ATOM 1497 O O . ILE A 1 198 ? 15.551 15.831 -28.517 1.00 95.25 198 ILE A O 1
ATOM 1501 N N . HIS A 1 199 ? 15.928 17.075 -26.677 1.00 91.56 199 HIS A N 1
ATOM 1502 C CA . HIS A 1 199 ? 17.390 17.087 -26.786 1.00 91.56 199 HIS A CA 1
ATOM 1503 C C . HIS A 1 199 ? 18.060 15.996 -25.951 1.00 91.56 199 HIS A C 1
ATOM 1505 O O . HIS A 1 199 ? 19.033 15.399 -26.395 1.00 91.56 199 HIS A O 1
ATOM 1511 N N . VAL A 1 200 ? 17.533 15.725 -24.757 1.00 93.56 200 VAL A N 1
ATOM 1512 C CA . VAL A 1 200 ? 18.077 14.752 -23.804 1.00 93.56 200 VAL A CA 1
ATOM 1513 C C . VAL A 1 200 ? 16.966 13.855 -23.280 1.00 93.56 200 VAL A C 1
ATOM 1515 O O . VAL A 1 200 ? 15.785 14.193 -23.345 1.00 93.56 200 VAL A O 1
ATOM 1518 N N . THR A 1 201 ? 17.334 12.687 -22.772 1.00 97.00 201 THR A N 1
ATOM 1519 C CA . THR A 1 201 ? 16.399 11.753 -22.142 1.00 97.00 201 THR A CA 1
ATOM 1520 C C . THR A 1 201 ? 16.692 11.633 -20.644 1.00 97.00 201 THR A C 1
ATOM 1522 O O . THR A 1 201 ? 17.862 11.681 -20.267 1.00 97.00 201 THR A O 1
ATOM 1525 N N . PRO A 1 202 ? 15.669 11.410 -19.803 1.00 97.81 202 PRO A N 1
ATOM 1526 C CA . PRO A 1 202 ? 14.266 11.438 -20.182 1.00 97.81 202 PRO A CA 1
ATOM 1527 C C . PRO A 1 202 ? 13.781 12.877 -20.418 1.00 97.81 202 PRO A C 1
ATOM 1529 O O . PRO A 1 202 ? 14.272 13.808 -19.790 1.00 97.81 202 PRO A O 1
ATOM 1532 N N . THR A 1 203 ? 12.802 13.050 -21.304 1.00 98.19 203 THR A N 1
ATOM 1533 C CA . THR A 1 203 ? 12.026 14.295 -21.417 1.00 98.19 203 THR A CA 1
ATOM 1534 C C . THR A 1 203 ? 10.552 13.961 -21.244 1.00 98.19 203 THR A C 1
ATOM 1536 O O . THR A 1 203 ? 10.027 13.110 -21.966 1.00 98.19 203 THR A O 1
ATOM 1539 N N . ALA A 1 204 ? 9.898 14.624 -20.292 1.00 97.88 204 ALA A N 1
ATOM 1540 C CA . ALA A 1 204 ? 8.468 14.507 -20.061 1.00 97.88 204 ALA A CA 1
ATOM 1541 C C . ALA A 1 204 ? 7.693 15.516 -20.914 1.00 97.88 204 ALA A C 1
ATOM 1543 O O . ALA A 1 204 ? 8.114 16.656 -21.113 1.00 97.88 204 ALA A O 1
ATOM 1544 N N . ILE A 1 205 ? 6.552 15.076 -21.424 1.00 97.50 205 ILE A N 1
ATOM 1545 C CA . ILE A 1 205 ? 5.630 15.859 -22.234 1.00 97.50 205 ILE A CA 1
ATOM 1546 C C . ILE A 1 205 ? 4.241 15.680 -21.627 1.00 97.50 205 ILE A C 1
ATOM 1548 O O . ILE A 1 205 ? 3.765 14.556 -21.492 1.00 97.50 205 ILE A O 1
ATOM 1552 N N . TRP A 1 206 ? 3.575 16.775 -21.285 1.00 97.12 206 TRP A N 1
ATOM 1553 C CA . TRP A 1 206 ? 2.201 16.778 -20.803 1.00 97.12 206 TRP A CA 1
ATOM 1554 C C . TRP A 1 206 ? 1.285 17.359 -21.877 1.00 97.12 206 TRP A C 1
ATOM 1556 O O . TRP A 1 206 ? 1.480 18.480 -22.342 1.00 97.12 206 TRP A O 1
ATOM 1566 N N . ASN A 1 207 ? 0.301 16.575 -22.323 1.00 95.38 207 ASN A N 1
ATOM 1567 C CA . ASN A 1 207 ? -0.669 16.964 -23.353 1.00 95.38 207 ASN A CA 1
ATOM 1568 C C . ASN A 1 207 ? -0.039 17.530 -24.644 1.00 95.38 207 ASN A C 1
ATOM 1570 O O . ASN A 1 207 ? -0.616 18.390 -25.305 1.00 95.38 207 ASN A O 1
ATOM 1574 N N . GLY A 1 208 ? 1.131 17.009 -25.029 1.00 93.12 208 GLY A N 1
ATOM 1575 C CA . GLY A 1 208 ? 1.844 17.402 -26.248 1.00 93.12 208 GLY A CA 1
ATOM 1576 C C . GLY A 1 208 ? 2.812 18.580 -26.093 1.00 93.12 208 GLY A C 1
ATOM 1577 O O . GLY A 1 208 ? 3.410 18.977 -27.086 1.00 93.12 208 GLY A O 1
ATOM 1578 N N . LEU A 1 209 ? 3.002 19.120 -24.885 1.00 94.62 209 LEU A N 1
ATOM 1579 C CA . LEU A 1 209 ? 4.009 20.145 -24.592 1.00 94.62 209 LEU A CA 1
ATOM 1580 C C . LEU A 1 209 ? 5.062 19.605 -23.627 1.00 94.62 209 LEU A C 1
ATOM 1582 O O . LEU A 1 209 ? 4.721 18.852 -22.720 1.00 94.62 209 LEU A O 1
ATOM 1586 N N . ILE A 1 210 ? 6.334 19.977 -23.808 1.00 96.31 210 ILE A N 1
ATOM 1587 C CA . ILE A 1 210 ? 7.387 19.631 -22.840 1.00 96.31 210 ILE A CA 1
ATOM 1588 C C . ILE A 1 210 ? 6.994 20.180 -21.466 1.00 96.31 210 ILE A C 1
ATOM 1590 O O . ILE A 1 210 ? 6.709 21.368 -21.334 1.00 96.31 210 ILE A O 1
ATOM 1594 N N . GLU A 1 211 ? 7.023 19.308 -20.460 1.00 96.88 211 GLU A N 1
ATOM 1595 C CA . GLU A 1 211 ? 6.743 19.647 -19.068 1.00 96.88 211 GLU A CA 1
ATOM 1596 C C . GLU A 1 211 ? 8.030 19.506 -18.242 1.00 96.88 211 GLU A C 1
ATOM 1598 O O . GLU A 1 211 ? 8.373 18.400 -17.810 1.00 96.88 211 GLU A O 1
ATOM 1603 N N . PRO A 1 212 ? 8.790 20.600 -18.052 1.00 92.88 212 PRO A N 1
ATOM 1604 C CA . PRO A 1 212 ? 10.084 20.551 -17.383 1.00 92.88 212 PRO A CA 1
ATOM 1605 C C . PRO A 1 212 ? 9.979 20.300 -15.875 1.00 92.88 212 PRO A C 1
ATOM 1607 O O . PRO A 1 212 ? 10.995 19.974 -15.262 1.00 92.88 212 PRO A O 1
ATOM 1610 N N . SER A 1 213 ? 8.798 20.450 -15.257 1.00 95.12 213 SER A N 1
ATOM 1611 C CA . SER A 1 213 ? 8.659 20.193 -13.821 1.00 95.12 213 SER A CA 1
ATOM 1612 C C . SER A 1 213 ? 8.787 18.712 -13.477 1.00 95.12 213 SER A C 1
ATOM 1614 O O . SER A 1 213 ? 9.180 18.389 -12.360 1.00 95.12 213 SER A O 1
ATOM 1616 N N . ILE A 1 214 ? 8.443 17.812 -14.405 1.00 96.44 214 ILE A N 1
ATOM 1617 C CA . ILE A 1 214 ? 8.490 16.367 -14.171 1.00 96.44 214 ILE A CA 1
ATOM 1618 C C . ILE A 1 214 ? 9.942 15.890 -14.251 1.00 96.44 214 ILE A C 1
ATOM 1620 O O . ILE A 1 214 ? 10.534 15.759 -15.323 1.00 96.44 214 ILE A O 1
ATOM 1624 N N . SER A 1 215 ? 10.507 15.593 -13.085 1.00 91.75 215 SER A N 1
ATOM 1625 C CA . SER A 1 215 ? 11.855 15.045 -12.947 1.00 91.75 215 SER A CA 1
ATOM 1626 C C . SER A 1 215 ? 11.851 13.517 -13.010 1.00 91.75 215 SER A C 1
ATOM 1628 O O . SER A 1 215 ? 10.899 12.861 -12.594 1.00 91.75 215 SER A O 1
ATOM 1630 N N . SER A 1 216 ? 12.979 12.925 -13.416 1.00 91.88 216 SER A N 1
ATOM 1631 C CA . SER A 1 216 ? 13.222 11.476 -13.296 1.00 91.88 216 SER A CA 1
ATOM 1632 C C . SER A 1 216 ? 13.163 10.949 -11.860 1.00 91.88 216 SER A C 1
ATOM 1634 O O . SER A 1 216 ? 13.140 9.741 -11.654 1.00 91.88 216 SER A O 1
ATOM 1636 N N . SER A 1 217 ? 13.174 11.847 -10.871 1.00 90.12 217 SER A N 1
ATOM 1637 C CA . SER A 1 217 ? 13.114 11.524 -9.443 1.00 90.12 217 SER A CA 1
ATOM 1638 C C . SER A 1 217 ? 11.756 11.821 -8.805 1.00 90.12 217 SER A C 1
ATOM 1640 O O . SER A 1 217 ? 11.688 11.808 -7.583 1.00 90.12 217 SER A O 1
ATOM 1642 N N . PHE A 1 218 ? 10.714 12.123 -9.592 1.00 95.38 218 PHE A N 1
ATOM 1643 C CA . PHE A 1 218 ? 9.359 12.307 -9.061 1.00 95.38 218 PHE A CA 1
ATOM 1644 C C . PHE A 1 218 ? 8.926 11.079 -8.254 1.00 95.38 218 PHE A C 1
ATOM 1646 O O . PHE A 1 218 ? 8.805 9.979 -8.804 1.00 95.38 218 PHE A O 1
ATOM 1653 N N . GLY A 1 219 ? 8.712 11.290 -6.957 1.00 87.75 219 GLY A N 1
ATOM 1654 C CA . GLY A 1 219 ? 8.096 10.338 -6.053 1.00 87.75 219 GLY A CA 1
ATOM 1655 C C . GLY A 1 219 ? 6.580 10.497 -6.045 1.00 87.75 219 GLY A C 1
ATOM 1656 O O . GLY A 1 219 ? 5.993 11.238 -6.837 1.00 87.75 219 GLY A O 1
ATOM 1657 N N . GLU A 1 220 ? 5.925 9.768 -5.147 1.00 90.06 220 GLU A N 1
ATOM 1658 C CA . GLU A 1 220 ? 4.462 9.766 -5.056 1.00 90.06 220 GLU A CA 1
ATOM 1659 C C . GLU A 1 220 ? 3.902 11.161 -4.764 1.00 90.06 220 GLU A C 1
ATOM 1661 O O . GLU A 1 220 ? 2.942 11.584 -5.408 1.00 90.06 220 GLU A O 1
ATOM 1666 N N . LYS A 1 221 ? 4.529 11.903 -3.842 1.00 89.62 221 LYS A N 1
ATOM 1667 C CA . LYS A 1 221 ? 4.085 13.249 -3.474 1.00 89.62 221 LYS A CA 1
ATOM 1668 C C . LYS A 1 221 ? 4.121 14.197 -4.673 1.00 89.62 221 LYS A C 1
ATOM 1670 O O . LYS A 1 221 ? 3.134 14.874 -4.937 1.00 89.62 221 LYS A O 1
ATOM 1675 N N . GLU A 1 222 ? 5.227 14.233 -5.415 1.00 95.56 222 GLU A N 1
ATOM 1676 C CA . GLU A 1 222 ? 5.353 15.107 -6.584 1.00 95.56 222 GLU A CA 1
ATOM 1677 C C . GLU A 1 222 ? 4.333 14.751 -7.670 1.00 95.56 222 GLU A C 1
ATOM 1679 O O . GLU A 1 222 ? 3.772 15.645 -8.305 1.00 95.56 222 GLU A O 1
ATOM 1684 N N . TRP A 1 223 ? 4.052 13.457 -7.864 1.00 97.38 223 TRP A N 1
ATOM 1685 C CA . TRP A 1 223 ? 3.003 13.024 -8.784 1.00 97.38 223 TRP A CA 1
ATOM 1686 C C . TRP A 1 223 ? 1.610 13.442 -8.320 1.00 97.38 223 TRP A C 1
ATOM 1688 O O . TRP A 1 223 ? 0.845 13.940 -9.143 1.00 97.38 223 TRP A O 1
ATOM 1698 N N . ARG A 1 224 ? 1.281 13.292 -7.033 1.00 94.19 224 ARG A N 1
ATOM 1699 C CA . ARG A 1 224 ? -0.001 13.747 -6.471 1.00 94.19 224 ARG A CA 1
ATOM 1700 C C . ARG A 1 224 ? -0.187 15.249 -6.660 1.00 94.19 224 ARG A C 1
ATOM 1702 O O . ARG A 1 224 ? -1.181 15.649 -7.261 1.00 94.19 224 ARG A O 1
ATOM 1709 N N . ASP A 1 225 ? 0.800 16.051 -6.263 1.00 92.44 225 ASP A N 1
ATOM 1710 C CA . ASP A 1 225 ? 0.770 17.511 -6.417 1.00 92.44 225 ASP A CA 1
ATOM 1711 C C . ASP A 1 225 ? 0.594 17.908 -7.897 1.00 92.44 225 ASP A C 1
ATOM 1713 O O . ASP A 1 225 ? -0.184 18.802 -8.246 1.00 92.44 225 ASP A O 1
ATOM 1717 N N . PHE A 1 226 ? 1.303 17.221 -8.800 1.00 97.00 226 PHE A N 1
ATOM 1718 C CA . PHE A 1 226 ? 1.214 17.475 -10.234 1.00 97.00 226 PHE A CA 1
ATOM 1719 C C . PHE A 1 226 ? -0.164 17.116 -10.804 1.00 97.00 226 PHE A C 1
ATOM 1721 O O . PHE A 1 226 ? -0.718 17.889 -11.590 1.00 97.00 226 PHE A O 1
ATOM 1728 N N . LEU A 1 227 ? -0.720 15.961 -10.436 1.00 96.19 227 LEU A N 1
ATOM 1729 C CA . LEU A 1 227 ? -2.025 15.502 -10.910 1.00 96.19 227 LEU A CA 1
ATOM 1730 C C . LEU A 1 227 ? -3.155 16.367 -10.359 1.00 96.19 227 LEU A C 1
ATOM 1732 O O . LEU A 1 227 ? -4.020 16.777 -11.127 1.00 96.19 227 LEU A O 1
ATOM 1736 N N . GLU A 1 228 ? -3.118 16.724 -9.079 1.00 93.19 228 GLU A N 1
ATOM 1737 C CA . GLU A 1 228 ? -4.111 17.613 -8.483 1.00 93.19 228 GLU A CA 1
ATOM 1738 C C . GLU A 1 228 ? -4.155 18.965 -9.202 1.00 93.19 228 GLU A C 1
ATOM 1740 O O . GLU A 1 228 ? -5.220 19.426 -9.617 1.00 93.19 228 GLU A O 1
ATOM 1745 N N . LYS A 1 229 ? -2.982 19.552 -9.458 1.00 93.38 229 LYS A N 1
ATOM 1746 C CA . LYS A 1 229 ? -2.859 20.819 -10.182 1.00 93.38 229 LYS A CA 1
ATOM 1747 C C . LYS A 1 229 ? -3.344 20.738 -11.634 1.00 93.38 229 LYS A C 1
ATOM 1749 O O . LYS A 1 229 ? -3.973 21.677 -12.116 1.00 93.38 229 LYS A O 1
ATOM 1754 N N . ASN A 1 230 ? -2.997 19.671 -12.358 1.00 94.56 230 ASN A N 1
ATOM 1755 C CA . ASN A 1 230 ? -3.146 19.618 -13.821 1.00 94.56 230 ASN A CA 1
ATOM 1756 C C . ASN A 1 230 ? -4.339 18.790 -14.320 1.00 94.56 230 ASN A C 1
ATOM 1758 O O . ASN A 1 230 ? -4.736 18.924 -15.478 1.00 94.56 230 ASN A O 1
ATOM 1762 N N . VAL A 1 231 ? -4.890 17.918 -13.481 1.00 93.50 231 VAL A N 1
ATOM 1763 C CA . VAL A 1 231 ? -6.056 17.069 -13.775 1.00 93.50 231 VAL A CA 1
ATOM 1764 C C . VAL A 1 231 ? -7.251 17.475 -12.911 1.00 93.50 231 VAL A C 1
ATOM 1766 O O . VAL A 1 231 ? -8.395 17.321 -13.343 1.00 93.50 231 VAL A O 1
ATOM 1769 N N . GLY A 1 232 ? -6.996 18.034 -11.727 1.00 86.75 232 GLY A N 1
ATOM 1770 C CA . GLY A 1 232 ? -7.997 18.356 -10.716 1.00 86.75 232 GLY A CA 1
ATOM 1771 C C . GLY A 1 232 ? -7.889 17.428 -9.504 1.00 86.75 232 GLY A C 1
ATOM 1772 O O . GLY A 1 232 ? -7.116 16.464 -9.540 1.00 86.75 232 GLY A O 1
ATOM 1773 N N . PRO A 1 233 ? -8.666 17.696 -8.441 1.00 82.12 233 PRO A N 1
ATOM 1774 C CA . PRO A 1 233 ? -8.612 16.916 -7.210 1.00 82.12 233 PRO A CA 1
ATOM 1775 C C . PRO A 1 233 ? -8.847 15.427 -7.492 1.00 82.12 233 PRO A C 1
ATOM 1777 O O . PRO A 1 233 ? -9.541 15.094 -8.467 1.00 82.12 233 PRO A O 1
ATOM 1780 N N . PRO A 1 234 ? -8.283 14.528 -6.663 1.00 79.25 234 PRO A N 1
ATOM 1781 C CA . PRO A 1 234 ? -8.531 13.104 -6.802 1.00 79.25 234 PRO A CA 1
ATOM 1782 C C . PRO A 1 234 ? -10.037 12.851 -6.838 1.00 79.25 234 PRO A C 1
ATOM 1784 O O . PRO A 1 234 ? -10.832 13.519 -6.170 1.00 79.25 234 PRO A O 1
ATOM 1787 N N . VAL A 1 235 ? -10.440 11.892 -7.664 1.00 65.06 235 VAL A N 1
ATOM 1788 C CA . VAL A 1 235 ? -11.800 11.376 -7.695 1.00 65.06 235 VAL A CA 1
ATOM 1789 C C . VAL A 1 235 ? -12.067 10.852 -6.290 1.00 65.06 235 VAL A C 1
ATOM 1791 O O . VAL A 1 235 ? -11.576 9.784 -5.933 1.00 65.06 235 VAL A O 1
ATOM 1794 N N . SER A 1 236 ? -12.805 11.616 -5.476 1.00 51.22 236 SER A N 1
ATOM 1795 C CA . SER A 1 236 ? -13.186 11.137 -4.152 1.00 51.22 236 SER A CA 1
ATOM 1796 C C . SER A 1 236 ? -13.884 9.795 -4.326 1.00 51.22 236 SER A C 1
ATOM 1798 O O . SER A 1 236 ? -14.580 9.566 -5.326 1.00 51.22 236 SER A O 1
ATOM 1800 N N . THR A 1 237 ? -13.725 8.893 -3.367 1.00 42.50 237 THR A N 1
ATOM 1801 C CA . THR A 1 237 ? -14.357 7.566 -3.386 1.00 42.50 237 THR A CA 1
ATOM 1802 C C . THR A 1 237 ? -15.871 7.662 -3.675 1.00 42.50 237 THR A C 1
ATOM 1804 O O . THR A 1 237 ? -16.471 6.758 -4.253 1.00 42.50 237 THR A O 1
ATOM 1807 N N . VAL A 1 238 ? -16.489 8.821 -3.400 1.00 37.91 238 VAL A N 1
ATOM 1808 C CA . VAL A 1 238 ? -17.870 9.211 -3.744 1.00 37.91 238 VAL A CA 1
ATOM 1809 C C . VAL A 1 238 ? -18.167 9.223 -5.256 1.00 37.91 238 VAL A C 1
ATOM 1811 O O . VAL A 1 238 ? -19.252 8.809 -5.673 1.00 37.91 238 VAL A O 1
ATOM 1814 N N . ALA A 1 239 ? -17.240 9.659 -6.109 1.00 37.84 239 ALA A N 1
ATOM 1815 C CA . ALA A 1 239 ? -17.417 9.657 -7.564 1.00 37.84 239 ALA A CA 1
ATOM 1816 C C . ALA A 1 239 ? -17.196 8.260 -8.185 1.00 37.84 239 ALA A C 1
ATOM 1818 O O . ALA A 1 239 ? -17.877 7.901 -9.152 1.00 37.84 239 ALA A O 1
ATOM 1819 N N . LEU A 1 240 ? -16.342 7.432 -7.570 1.00 40.62 240 LEU A N 1
ATOM 1820 C CA . LEU A 1 240 ? -16.204 6.003 -7.879 1.00 40.62 240 LEU A CA 1
ATOM 1821 C C . LEU A 1 240 ? -17.495 5.233 -7.524 1.00 40.62 240 LEU A C 1
ATOM 1823 O O . LEU A 1 240 ? -18.009 4.452 -8.330 1.00 40.62 240 LEU A O 1
ATOM 1827 N N . LEU A 1 241 ? -18.109 5.563 -6.381 1.00 37.91 241 LEU A N 1
ATOM 1828 C CA . LEU A 1 241 ? -19.445 5.098 -5.988 1.00 37.91 241 LEU A CA 1
ATOM 1829 C C . LEU A 1 241 ? -20.546 5.587 -6.946 1.00 37.91 241 LEU A C 1
ATOM 1831 O O . LEU A 1 241 ? -21.521 4.872 -7.173 1.00 37.91 241 LEU A O 1
ATOM 1835 N N . HIS A 1 242 ? -20.400 6.766 -7.561 1.00 35.00 242 HIS A N 1
ATOM 1836 C CA . HIS A 1 242 ? -21.339 7.260 -8.577 1.00 35.00 242 HIS A CA 1
ATOM 1837 C C . HIS A 1 242 ? -21.241 6.512 -9.920 1.00 35.00 242 HIS A C 1
ATOM 1839 O O . HIS A 1 242 ? -22.268 6.314 -10.571 1.00 35.00 242 HIS A O 1
ATOM 1845 N N . ARG A 1 243 ? -20.052 6.035 -10.324 1.00 38.69 243 ARG A N 1
ATOM 1846 C CA . ARG A 1 243 ? -19.897 5.141 -11.493 1.00 38.69 243 ARG A CA 1
ATOM 1847 C C . ARG A 1 243 ? -20.454 3.743 -11.227 1.00 38.69 243 ARG A C 1
ATOM 1849 O O . ARG A 1 243 ? -21.114 3.186 -12.100 1.00 38.69 243 ARG A O 1
ATOM 1856 N N . LEU A 1 244 ? -20.301 3.228 -10.005 1.00 37.62 244 LEU A N 1
ATOM 1857 C CA . LEU A 1 244 ? -20.950 1.985 -9.565 1.00 37.62 244 LEU A CA 1
ATOM 1858 C C . LEU A 1 244 ? -22.480 2.137 -9.419 1.00 37.62 244 LEU A C 1
ATOM 1860 O O . LEU A 1 244 ? -23.222 1.206 -9.724 1.00 37.62 244 LEU A O 1
ATOM 1864 N N . ARG A 1 245 ? -22.979 3.332 -9.064 1.00 37.00 245 ARG A N 1
ATOM 1865 C CA . ARG A 1 245 ? -24.411 3.697 -9.140 1.00 37.00 245 ARG A CA 1
ATOM 1866 C C . ARG A 1 245 ? -24.948 3.744 -10.573 1.00 37.00 245 ARG A C 1
ATOM 1868 O O . ARG A 1 245 ? -26.140 3.556 -10.760 1.00 37.00 245 ARG A O 1
ATOM 1875 N N . GLY A 1 246 ? -24.115 3.952 -11.593 1.00 31.05 246 GLY A N 1
ATOM 1876 C CA . GLY A 1 246 ? -24.553 3.880 -12.995 1.00 31.05 246 GLY A CA 1
ATOM 1877 C C . GLY A 1 246 ? -25.014 2.478 -13.422 1.00 31.05 246 GLY A C 1
ATOM 1878 O O . GLY A 1 246 ? -25.860 2.355 -14.302 1.00 31.05 246 GLY A O 1
ATOM 1879 N N . LEU A 1 247 ? -24.506 1.433 -12.758 1.00 35.12 247 LEU A N 1
ATOM 1880 C CA . LEU A 1 247 ? -24.899 0.030 -12.951 1.00 35.12 247 LEU A CA 1
ATOM 1881 C C . LEU A 1 247 ? -26.079 -0.400 -12.059 1.00 35.12 247 LEU A C 1
ATOM 1883 O O . LEU A 1 247 ? -26.675 -1.449 -12.289 1.00 35.12 247 LEU A O 1
ATOM 1887 N N . LEU A 1 248 ? -26.448 0.414 -11.067 1.00 34.88 248 LEU A N 1
ATOM 1888 C CA . LEU A 1 248 ? -27.556 0.176 -10.143 1.00 34.88 248 LEU A CA 1
ATOM 1889 C C . LEU A 1 248 ? -28.522 1.358 -10.235 1.00 34.88 248 LEU A C 1
ATOM 1891 O O . LEU A 1 248 ? -28.353 2.357 -9.542 1.00 34.88 248 LEU A O 1
ATOM 1895 N N . GLY A 1 249 ? -29.501 1.232 -11.135 1.00 27.03 249 GLY A N 1
ATOM 1896 C CA . GLY A 1 249 ? -30.479 2.258 -11.503 1.00 27.03 249 GLY A CA 1
ATOM 1897 C C . GLY A 1 249 ? -30.918 3.204 -10.376 1.00 27.03 249 GLY A C 1
ATOM 1898 O O . GLY A 1 249 ? -31.141 2.808 -9.234 1.00 27.03 249 GLY A O 1
ATOM 1899 N N . ALA A 1 250 ? -31.045 4.479 -10.751 1.00 34.97 250 ALA A N 1
ATOM 1900 C CA . ALA A 1 250 ? -31.348 5.613 -9.892 1.00 34.97 250 ALA A CA 1
ATOM 1901 C C . ALA A 1 250 ? -32.478 5.357 -8.882 1.00 34.97 250 ALA A C 1
ATOM 1903 O O . ALA A 1 250 ? -33.596 5.006 -9.255 1.00 34.97 250 ALA A O 1
ATOM 1904 N N . THR A 1 251 ? -32.232 5.689 -7.614 1.00 27.41 251 THR A N 1
ATOM 1905 C CA . THR A 1 251 ? -33.303 5.918 -6.640 1.00 27.41 251 THR A CA 1
ATOM 1906 C C . THR A 1 251 ? -33.106 7.252 -5.934 1.00 27.41 251 THR A C 1
ATOM 1908 O O . THR A 1 251 ? -32.023 7.573 -5.446 1.00 27.41 251 THR A O 1
ATOM 1911 N N . ARG A 1 252 ? -34.199 8.016 -5.935 1.00 25.92 252 ARG A N 1
ATOM 1912 C CA . ARG A 1 252 ? -34.416 9.344 -5.356 1.00 25.92 252 ARG A CA 1
ATOM 1913 C C . ARG A 1 252 ? -33.894 9.482 -3.925 1.00 25.92 252 ARG A C 1
ATOM 1915 O O . ARG A 1 252 ? -34.020 8.574 -3.111 1.00 25.92 252 ARG A O 1
ATOM 1922 N N . THR A 1 253 ? -33.397 10.676 -3.631 1.00 25.30 253 THR A N 1
ATOM 1923 C CA . THR A 1 253 ? -33.123 11.189 -2.290 1.00 25.30 253 THR A CA 1
ATOM 1924 C C . THR A 1 253 ? -34.411 11.286 -1.459 1.00 25.30 253 THR A C 1
ATOM 1926 O O . THR A 1 253 ? -35.385 11.881 -1.928 1.00 25.30 253 THR A O 1
ATOM 1929 N N . PRO A 1 254 ? -34.439 10.785 -0.213 1.00 26.17 254 PRO A N 1
ATOM 1930 C CA . PRO A 1 254 ? -35.326 11.305 0.812 1.00 26.17 254 PRO A CA 1
ATOM 1931 C C . PRO A 1 254 ? -34.657 12.512 1.474 1.00 26.17 254 PRO A C 1
ATOM 1933 O O . PRO A 1 254 ? -33.486 12.487 1.850 1.00 26.17 254 PRO A O 1
ATOM 1936 N N . SER A 1 255 ? -35.425 13.585 1.569 1.00 25.94 255 SER A N 1
ATOM 1937 C CA . SER A 1 255 ? -35.119 14.826 2.263 1.00 25.94 255 SER A CA 1
ATOM 1938 C C . SER A 1 255 ? -34.965 14.644 3.779 1.00 25.94 255 SER A C 1
ATOM 1940 O O . SER A 1 255 ? -35.703 13.876 4.389 1.00 25.94 255 SER A O 1
ATOM 1942 N N . SER A 1 256 ? -34.076 15.469 4.347 1.00 27.75 256 SER A N 1
ATOM 1943 C CA . SER A 1 256 ? -34.007 15.949 5.740 1.00 27.75 256 SER A CA 1
ATOM 1944 C C . SER A 1 256 ? -33.811 14.925 6.868 1.00 27.75 256 SER A C 1
ATOM 1946 O O . SER A 1 256 ? -34.766 14.313 7.337 1.00 27.75 256 SER A O 1
ATOM 1948 N N . ILE A 1 257 ? -32.587 14.884 7.409 1.00 27.34 257 ILE A N 1
ATOM 1949 C CA . ILE A 1 257 ? -32.313 14.516 8.808 1.00 27.34 257 ILE A CA 1
ATOM 1950 C C . ILE A 1 257 ? -31.917 15.819 9.534 1.00 27.34 257 ILE A C 1
ATOM 1952 O O . ILE A 1 257 ? -31.075 16.545 8.998 1.00 27.34 257 ILE A O 1
ATOM 1956 N N . PRO A 1 258 ? -32.524 16.179 10.684 1.00 25.39 258 PRO A N 1
ATOM 1957 C CA . PRO A 1 258 ? -32.264 17.452 11.350 1.00 25.39 258 PRO A CA 1
ATOM 1958 C C . PRO A 1 258 ? -30.922 17.457 12.085 1.00 25.39 258 PRO A C 1
ATOM 1960 O O . PRO A 1 258 ? -30.543 16.496 12.749 1.00 25.39 258 PRO A O 1
ATOM 1963 N N . SER A 1 259 ? -30.248 18.595 11.993 1.00 27.55 259 SER A N 1
ATOM 1964 C CA . SER A 1 259 ? -29.056 18.982 12.734 1.00 27.55 259 SER A CA 1
ATOM 1965 C C . SER A 1 259 ? -29.375 19.320 14.195 1.00 27.55 259 SER A C 1
ATOM 1967 O O . SER A 1 259 ? -29.965 20.369 14.453 1.00 27.55 259 SER A O 1
ATOM 1969 N N . THR A 1 260 ? -28.909 18.501 15.139 1.00 24.08 260 THR A N 1
ATOM 1970 C CA . THR A 1 260 ? -28.639 18.942 16.519 1.00 24.08 260 THR A CA 1
ATOM 1971 C C . THR A 1 260 ? -27.657 17.989 17.202 1.00 24.08 260 THR A C 1
ATOM 1973 O O . THR A 1 260 ? -28.039 16.999 17.817 1.00 24.08 260 THR A O 1
ATOM 1976 N N . VAL A 1 261 ? -26.365 18.307 17.108 1.00 25.89 261 VAL A N 1
ATOM 1977 C CA . VAL A 1 261 ? -25.375 17.880 18.103 1.00 25.89 261 VAL A CA 1
ATOM 1978 C C . VAL A 1 261 ? -25.382 18.970 19.168 1.00 25.89 261 VAL A C 1
ATOM 1980 O O . VAL A 1 261 ? -24.987 20.104 18.906 1.00 25.89 261 VAL A O 1
ATOM 1983 N N . THR A 1 262 ? -25.909 18.669 20.351 1.00 25.44 262 THR A N 1
ATOM 1984 C CA . THR A 1 262 ? -25.822 19.562 21.509 1.00 25.44 262 THR A CA 1
ATOM 1985 C C . THR A 1 262 ? -24.986 18.879 22.576 1.00 25.44 262 THR A C 1
ATOM 1987 O O . THR A 1 262 ? -25.362 17.839 23.110 1.00 25.44 262 THR A O 1
ATOM 1990 N N . SER A 1 263 ? -23.836 19.498 22.844 1.00 27.81 263 SER A N 1
ATOM 1991 C CA . SER A 1 263 ? -23.067 19.424 24.086 1.00 27.81 263 SER A CA 1
ATOM 1992 C C . SER A 1 263 ? -23.972 19.217 25.306 1.00 27.81 263 SER A C 1
ATOM 1994 O O . SER A 1 263 ? -24.869 20.021 25.557 1.00 27.81 263 SER A O 1
ATOM 1996 N N . LEU A 1 264 ? -23.731 18.156 26.078 1.00 26.17 264 LEU A N 1
ATOM 1997 C CA . LEU A 1 264 ? -24.369 17.952 27.376 1.00 26.17 264 LEU A CA 1
ATOM 1998 C C . LEU A 1 264 ? -23.302 17.941 28.467 1.00 26.17 264 LEU A C 1
ATOM 2000 O O . LEU A 1 264 ? -22.647 16.939 28.749 1.00 26.17 264 LEU A O 1
ATOM 2004 N N . ALA A 1 265 ? -23.147 19.125 29.056 1.00 23.88 265 ALA A N 1
ATOM 2005 C CA . ALA A 1 265 ? -22.555 19.339 30.360 1.00 23.88 265 ALA A CA 1
ATOM 2006 C C . ALA A 1 265 ? -23.371 18.641 31.464 1.00 23.88 265 ALA A C 1
ATOM 2008 O O . ALA A 1 265 ? -24.573 18.404 31.338 1.00 23.88 265 ALA A O 1
ATOM 2009 N N . MET A 1 266 ? -22.676 18.350 32.563 1.00 32.06 266 MET A N 1
ATOM 2010 C CA . MET A 1 266 ? -23.176 17.731 33.789 1.00 32.06 266 MET A CA 1
ATOM 2011 C C . MET A 1 266 ? -24.459 18.375 34.339 1.00 32.06 266 MET A C 1
ATOM 2013 O O . MET A 1 266 ? -24.511 19.585 34.542 1.00 32.06 266 MET A O 1
ATOM 2017 N N . SER A 1 267 ? -25.442 17.547 34.704 1.00 22.80 267 SER A N 1
ATOM 2018 C CA . SER A 1 267 ? -26.445 17.873 35.723 1.00 22.80 267 SER A CA 1
ATOM 2019 C C . SER A 1 267 ? -27.037 16.599 36.337 1.00 22.80 267 SER A C 1
ATOM 2021 O O . SER A 1 267 ? -27.204 15.580 35.670 1.00 22.80 267 SER A O 1
ATOM 2023 N N . THR A 1 268 ? -27.295 16.660 37.638 1.00 29.95 268 THR A N 1
ATOM 2024 C CA . THR A 1 268 ? -27.694 15.582 38.543 1.00 29.95 268 THR A CA 1
ATOM 2025 C C . THR A 1 268 ? -29.216 15.375 38.629 1.00 29.95 268 THR A C 1
ATOM 2027 O O . THR A 1 268 ? -30.004 16.309 38.518 1.00 29.95 268 THR A O 1
ATOM 2030 N N . SER A 1 269 ? -29.592 14.141 38.998 1.00 25.91 269 SER A N 1
ATOM 2031 C CA . SER A 1 269 ? -30.886 13.677 39.553 1.00 25.91 269 SER A CA 1
ATOM 2032 C C . SER A 1 269 ? -32.041 13.396 38.570 1.00 25.91 269 SER A C 1
ATOM 2034 O O . SER A 1 269 ? -32.588 14.290 37.943 1.00 25.91 269 SER A O 1
ATOM 2036 N N . GLN A 1 270 ? -32.427 12.126 38.403 1.00 25.72 270 GLN A N 1
ATOM 2037 C CA . GLN A 1 270 ? -33.396 11.343 39.194 1.00 25.72 270 GLN A CA 1
ATOM 2038 C C . GLN A 1 270 ? -33.669 10.019 38.451 1.00 25.72 270 GLN A C 1
ATOM 2040 O O . GLN A 1 270 ? -33.832 9.996 37.235 1.00 25.72 270 GLN A O 1
ATOM 2045 N N . ALA A 1 271 ? -33.683 8.905 39.186 1.00 37.44 271 ALA A N 1
ATOM 2046 C CA . ALA A 1 271 ? -33.919 7.564 38.651 1.00 37.44 271 ALA A CA 1
ATOM 2047 C C . ALA A 1 271 ? -35.377 7.354 38.203 1.00 37.44 271 ALA A C 1
ATOM 2049 O O . ALA A 1 271 ? -36.294 7.839 38.869 1.00 37.44 271 ALA A O 1
ATOM 2050 N N . PRO A 1 272 ? -35.594 6.512 37.177 1.00 33.19 272 PRO A N 1
ATOM 2051 C CA . PRO A 1 272 ? -36.689 5.553 37.271 1.00 33.19 272 PRO A CA 1
ATOM 2052 C C . PRO A 1 272 ? -36.317 4.124 36.830 1.00 33.19 272 PRO A C 1
ATOM 2054 O O . PRO A 1 272 ? -35.685 3.907 35.803 1.00 33.19 272 PRO A O 1
ATOM 2057 N N . SER A 1 273 ? -36.809 3.178 37.640 1.00 26.59 273 SER A N 1
ATOM 2058 C CA . SER A 1 273 ? -37.191 1.779 37.365 1.00 26.59 273 SER A CA 1
ATOM 2059 C C . SER A 1 273 ? -36.196 0.812 36.698 1.00 26.59 273 SER A C 1
ATOM 2061 O O . SER A 1 273 ? -35.723 1.000 35.585 1.00 26.59 273 SER A O 1
ATOM 2063 N N . THR A 1 274 ? -35.977 -0.297 37.403 1.00 29.66 274 THR A N 1
ATOM 2064 C CA . THR A 1 274 ? -35.149 -1.469 37.094 1.00 29.66 274 THR A CA 1
ATOM 2065 C C . THR A 1 274 ? -35.378 -2.100 35.706 1.00 29.66 274 THR A C 1
ATOM 2067 O O . THR A 1 274 ? -36.498 -2.092 35.195 1.00 29.66 274 THR A O 1
ATOM 2070 N N . PRO A 1 275 ? -34.325 -2.693 35.104 1.00 40.75 275 PRO A N 1
ATOM 2071 C CA . PRO A 1 275 ? -34.275 -3.031 33.685 1.00 40.75 275 PRO A CA 1
ATOM 2072 C C . PRO A 1 275 ? -34.827 -4.433 33.393 1.00 40.75 275 PRO A C 1
ATOM 2074 O O . PRO A 1 275 ? -34.574 -5.384 34.129 1.00 40.75 275 PRO A O 1
ATOM 2077 N N . HIS A 1 276 ? -35.539 -4.586 32.278 1.00 31.92 276 HIS A N 1
ATOM 2078 C CA . HIS A 1 276 ? -35.814 -5.892 31.679 1.00 31.92 276 HIS A CA 1
ATOM 2079 C C . HIS A 1 276 ? -34.656 -6.287 30.738 1.00 31.92 276 HIS A C 1
ATOM 2081 O O . HIS A 1 276 ? -34.352 -5.548 29.808 1.00 31.92 276 HIS A O 1
ATOM 2087 N N . GLY A 1 277 ? -34.026 -7.443 31.006 1.00 36.53 277 GLY A N 1
ATOM 2088 C CA . GLY A 1 277 ? -33.269 -8.301 30.072 1.00 36.53 277 GLY A CA 1
ATOM 2089 C C . GLY A 1 277 ? -31.977 -7.756 29.437 1.00 36.53 277 GLY A C 1
ATOM 2090 O O . GLY A 1 277 ? -32.017 -7.201 28.346 1.00 36.53 277 GLY A O 1
ATOM 2091 N N . ARG A 1 278 ? -30.811 -8.004 30.059 1.00 50.59 278 ARG A N 1
ATOM 2092 C CA . ARG A 1 278 ? -29.456 -7.725 29.509 1.00 50.59 278 ARG A CA 1
ATOM 2093 C C . ARG A 1 278 ? -28.699 -8.987 29.039 1.00 50.59 278 ARG A C 1
ATOM 2095 O O . ARG A 1 278 ? -27.483 -8.939 28.864 1.00 50.59 278 ARG A O 1
ATOM 2102 N N . ALA A 1 279 ? -29.382 -10.117 28.862 1.00 54.09 279 ALA A N 1
ATOM 2103 C CA . ALA A 1 279 ? -28.759 -11.374 28.445 1.00 54.09 279 ALA A CA 1
ATOM 2104 C C . ALA A 1 279 ? -28.244 -11.306 26.988 1.00 54.09 279 ALA A C 1
ATOM 2106 O O . ALA A 1 279 ? -28.943 -10.828 26.095 1.00 54.09 279 ALA A O 1
ATOM 2107 N N . GLY A 1 280 ? -27.022 -11.798 26.737 1.00 67.38 280 GLY A N 1
ATOM 2108 C CA . GLY A 1 280 ? -26.469 -11.973 25.381 1.00 67.38 280 GLY A CA 1
ATOM 2109 C C . GLY A 1 280 ? -25.742 -10.776 24.739 1.00 67.38 280 GLY A C 1
ATOM 2110 O O . GLY A 1 280 ? -25.573 -10.763 23.520 1.00 67.38 280 GLY A O 1
ATOM 2111 N N . LEU A 1 281 ? -25.296 -9.785 25.515 1.00 83.25 281 LEU A N 1
ATOM 2112 C CA . LEU A 1 281 ? -24.560 -8.608 25.022 1.00 83.25 281 LEU A CA 1
ATOM 2113 C C . LEU A 1 281 ? -23.045 -8.709 25.270 1.00 83.25 281 LEU A C 1
ATOM 2115 O O . LEU A 1 281 ? -22.621 -9.015 26.379 1.00 83.25 281 LEU A O 1
ATOM 2119 N N . MET A 1 282 ? -22.231 -8.359 24.270 1.00 90.06 282 MET A N 1
ATOM 2120 C CA . MET A 1 282 ? -20.794 -8.096 24.413 1.00 90.06 282 MET A CA 1
ATOM 2121 C C . MET A 1 282 ? -20.536 -6.591 24.341 1.00 90.06 282 MET A C 1
ATOM 2123 O O . MET A 1 282 ? -20.999 -5.920 23.425 1.00 90.06 282 MET A O 1
ATOM 2127 N N . ARG A 1 283 ? -19.757 -6.055 25.281 1.00 94.50 283 ARG A N 1
ATOM 2128 C CA . ARG A 1 283 ? -19.350 -4.640 25.304 1.00 94.50 283 ARG A CA 1
ATOM 2129 C C . ARG A 1 283 ? -17.882 -4.503 24.942 1.00 94.50 283 ARG A C 1
ATOM 2131 O O . ARG A 1 283 ? -17.037 -5.110 25.604 1.00 94.50 283 ARG A O 1
ATOM 2138 N N . ILE A 1 284 ? -17.596 -3.706 23.919 1.00 98.06 284 ILE A N 1
ATOM 2139 C CA . ILE A 1 284 ? -16.252 -3.518 23.375 1.00 98.06 284 ILE A CA 1
ATOM 2140 C C . ILE A 1 284 ? -15.858 -2.053 23.531 1.00 98.06 284 ILE A C 1
ATOM 2142 O O . ILE A 1 284 ? -16.540 -1.180 23.001 1.00 98.06 284 ILE A O 1
ATOM 2146 N N . ALA A 1 285 ? -14.774 -1.792 24.257 1.00 98.69 285 ALA A N 1
ATOM 2147 C CA . ALA A 1 285 ? -14.162 -0.472 24.337 1.00 98.69 285 ALA A CA 1
ATOM 2148 C C . ALA A 1 285 ? -13.068 -0.346 23.271 1.00 98.69 285 ALA A C 1
ATOM 2150 O O . ALA A 1 285 ? -12.236 -1.241 23.124 1.00 98.69 285 ALA A O 1
ATOM 2151 N N . VAL A 1 286 ? -13.053 0.759 22.535 1.00 98.88 286 VAL A N 1
ATOM 2152 C CA . VAL A 1 286 ? -12.092 0.999 21.451 1.00 98.88 286 VAL A CA 1
ATOM 2153 C C . VAL A 1 286 ? -11.400 2.323 21.702 1.00 98.88 286 VAL A C 1
ATOM 2155 O O . VAL A 1 286 ? -12.069 3.350 21.816 1.00 98.88 286 VAL A O 1
ATOM 2158 N N . VAL A 1 287 ? -10.073 2.288 21.805 1.00 98.81 287 VAL A N 1
ATOM 2159 C CA . VAL A 1 287 ? -9.249 3.470 22.064 1.00 98.81 287 VAL A CA 1
ATOM 2160 C C . VAL A 1 287 ? -8.664 3.988 20.757 1.00 98.81 287 VAL A C 1
ATOM 2162 O O . VAL A 1 287 ? -8.001 3.247 20.034 1.00 98.81 287 VAL A O 1
ATOM 2165 N N . GLN A 1 288 ? -8.839 5.281 20.508 1.00 98.56 288 GLN A N 1
ATOM 2166 C CA . GLN A 1 288 ? -8.101 6.038 19.508 1.00 98.56 288 GLN A CA 1
ATOM 2167 C C . GLN A 1 288 ? -7.181 7.029 20.209 1.00 98.56 288 GLN A C 1
ATOM 2169 O O . GLN A 1 288 ? -7.633 7.861 20.996 1.00 98.56 288 GLN A O 1
ATOM 2174 N N . MET A 1 289 ? -5.889 6.948 19.911 1.00 97.31 289 MET A N 1
ATOM 2175 C CA . MET A 1 289 ? -4.875 7.801 20.523 1.00 97.31 289 MET A CA 1
ATOM 2176 C C . MET A 1 289 ? -3.765 8.145 19.537 1.00 97.31 289 MET A C 1
ATOM 2178 O O . MET A 1 289 ? -3.562 7.433 18.553 1.00 97.31 289 MET A O 1
ATOM 2182 N N . THR A 1 290 ? -3.033 9.214 19.825 1.00 96.31 290 THR A N 1
ATOM 2183 C CA . THR A 1 290 ? -1.774 9.567 19.173 1.00 96.31 290 THR A CA 1
ATOM 2184 C C . THR A 1 290 ? -0.638 9.139 20.099 1.00 96.31 290 THR A C 1
ATOM 2186 O O . THR A 1 290 ? -0.383 9.810 21.101 1.00 96.31 290 THR A O 1
ATOM 2189 N N . PRO A 1 291 ? 0.073 8.033 19.812 1.00 95.00 291 PRO A N 1
ATOM 2190 C CA . PRO A 1 291 ? 1.225 7.644 20.613 1.00 95.00 291 PRO A CA 1
ATOM 2191 C C . PRO A 1 291 ? 2.303 8.731 20.593 1.00 95.00 291 PRO A C 1
ATOM 2193 O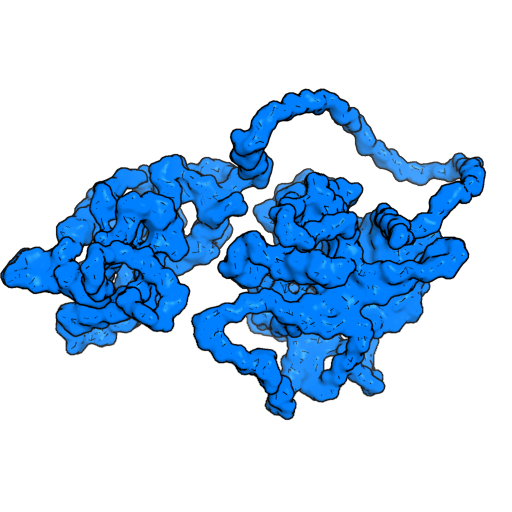 O . PRO A 1 291 ? 2.644 9.274 19.538 1.00 95.00 291 PRO A O 1
ATOM 2196 N N . HIS A 1 292 ? 2.907 9.000 21.748 1.00 94.69 292 HIS A N 1
ATOM 2197 C CA . HIS A 1 292 ? 4.117 9.806 21.814 1.00 94.69 292 HIS A CA 1
ATOM 2198 C C . HIS A 1 292 ? 5.274 9.009 21.206 1.00 94.69 292 HIS A C 1
ATOM 2200 O O . HIS A 1 292 ? 5.738 8.013 21.768 1.00 94.69 292 HIS A O 1
ATOM 2206 N N . HIS A 1 293 ? 5.739 9.448 20.035 1.00 93.38 293 HIS A N 1
ATOM 2207 C CA . HIS A 1 293 ? 6.769 8.739 19.278 1.00 93.38 293 HIS A CA 1
ATOM 2208 C C . HIS A 1 293 ? 8.034 8.521 20.111 1.00 93.38 293 HIS A C 1
ATOM 2210 O O . HIS A 1 293 ? 8.605 9.459 20.668 1.00 93.38 293 HIS A O 1
ATOM 2216 N N . SER A 1 294 ? 8.481 7.267 20.175 1.00 92.75 294 SER A N 1
ATOM 2217 C CA . SER A 1 294 ? 9.628 6.825 20.968 1.00 92.75 294 SER A CA 1
ATOM 2218 C C . SER A 1 294 ? 9.562 7.160 22.466 1.00 92.75 294 SER A C 1
ATOM 2220 O O . SER A 1 294 ? 10.610 7.268 23.104 1.00 92.75 294 SER A O 1
ATOM 2222 N N . ASN A 1 295 ? 8.367 7.347 23.034 1.00 94.69 295 ASN A N 1
ATOM 2223 C CA . ASN A 1 295 ? 8.188 7.612 24.460 1.00 94.69 295 ASN A CA 1
ATOM 2224 C C . ASN A 1 295 ? 7.085 6.717 25.061 1.00 94.69 295 ASN A C 1
ATOM 2226 O O . ASN A 1 295 ? 5.972 7.191 25.317 1.00 94.69 295 ASN A O 1
ATOM 2230 N N . PRO A 1 296 ? 7.395 5.428 25.321 1.00 94.88 296 PRO A N 1
ATOM 2231 C CA . PRO A 1 296 ? 6.445 4.465 25.882 1.00 94.88 296 PRO A CA 1
ATOM 2232 C C . PRO A 1 296 ? 5.782 4.923 27.177 1.00 94.88 296 PRO A C 1
ATOM 2234 O O . PRO A 1 296 ? 4.588 4.707 27.357 1.00 94.88 296 PRO A O 1
ATOM 2237 N N . SER A 1 297 ? 6.520 5.605 28.055 1.00 94.38 297 SER A N 1
ATOM 2238 C CA . SER A 1 297 ? 5.997 6.088 29.335 1.00 94.38 297 SER A CA 1
ATOM 2239 C C . SER A 1 297 ? 4.915 7.157 29.160 1.00 94.38 297 SER A C 1
ATOM 2241 O O . SER A 1 297 ? 3.884 7.099 29.828 1.00 94.38 297 SER A O 1
ATOM 2243 N N . ALA A 1 298 ? 5.117 8.112 28.246 1.00 96.44 298 ALA A N 1
ATOM 2244 C CA . ALA A 1 298 ? 4.117 9.142 27.966 1.00 96.44 298 ALA A CA 1
ATOM 2245 C C . ALA A 1 298 ? 2.881 8.552 27.273 1.00 96.44 298 ALA A C 1
ATOM 2247 O O . ALA A 1 298 ? 1.754 8.835 27.676 1.00 96.44 298 ALA A O 1
ATOM 2248 N N . SER A 1 299 ? 3.077 7.672 26.287 1.00 97.81 299 SER A N 1
ATOM 2249 C CA . SER A 1 299 ? 1.972 6.972 25.620 1.00 97.81 299 SER A CA 1
ATOM 2250 C C . SER A 1 299 ? 1.181 6.085 26.585 1.00 97.81 299 SER A C 1
ATOM 2252 O O . SER A 1 299 ? -0.045 6.060 26.532 1.00 97.81 299 SER A O 1
ATOM 2254 N N . ARG A 1 300 ? 1.862 5.409 27.521 1.00 97.56 300 ARG A N 1
ATOM 2255 C CA . ARG A 1 300 ? 1.231 4.636 28.600 1.00 97.56 300 ARG A CA 1
ATOM 2256 C C . ARG A 1 300 ? 0.309 5.517 29.432 1.00 97.56 300 ARG A C 1
ATOM 2258 O O . ARG A 1 300 ? -0.839 5.143 29.652 1.00 97.56 300 ARG A O 1
ATOM 2265 N N . GLN A 1 301 ? 0.798 6.672 29.887 1.00 97.94 301 GLN A N 1
ATOM 2266 C CA . GLN A 1 301 ? -0.024 7.596 30.668 1.00 97.94 301 GLN A CA 1
ATOM 2267 C C . GLN A 1 301 ? -1.231 8.071 29.854 1.00 97.94 301 GLN A C 1
ATOM 2269 O O . GLN A 1 301 ? -2.354 8.023 30.347 1.00 97.94 301 GLN A O 1
ATOM 2274 N N . ARG A 1 302 ? -1.022 8.424 28.579 1.00 98.06 302 ARG A N 1
ATOM 2275 C CA . ARG A 1 302 ? -2.106 8.864 27.695 1.00 98.06 302 ARG A CA 1
ATOM 2276 C C . ARG A 1 302 ? -3.193 7.798 27.524 1.00 98.06 302 ARG A C 1
ATOM 2278 O O . ARG A 1 302 ? -4.376 8.126 27.584 1.00 98.06 302 ARG A O 1
ATOM 2285 N N . LEU A 1 303 ? -2.808 6.532 27.357 1.00 98.50 303 LEU A N 1
ATOM 2286 C CA . LEU A 1 303 ? -3.737 5.401 27.270 1.00 98.50 303 LEU A CA 1
ATOM 2287 C C . LEU A 1 303 ? -4.539 5.206 28.572 1.00 98.50 303 LEU A C 1
ATOM 2289 O O . LEU A 1 303 ? -5.746 4.952 28.530 1.00 98.50 303 LEU A O 1
ATOM 2293 N N . LEU A 1 304 ? -3.895 5.350 29.734 1.00 98.50 304 LEU A N 1
ATOM 2294 C CA . LEU A 1 304 ? -4.584 5.298 31.026 1.00 98.50 304 LEU A CA 1
ATOM 2295 C C . LEU A 1 304 ? -5.582 6.450 31.177 1.00 98.50 304 LEU A C 1
ATOM 2297 O O . LEU A 1 304 ? -6.726 6.206 31.552 1.00 98.50 304 LEU A O 1
ATOM 2301 N N . ASP A 1 305 ? -5.199 7.671 30.805 1.00 98.44 305 ASP A N 1
ATOM 2302 C CA . ASP A 1 305 ? -6.073 8.847 30.870 1.00 98.44 305 ASP A CA 1
ATOM 2303 C C . ASP A 1 305 ? -7.312 8.677 29.974 1.00 98.44 305 ASP A C 1
ATOM 2305 O O . ASP A 1 305 ? -8.443 8.918 30.403 1.00 98.44 305 ASP A O 1
ATOM 2309 N N . LEU A 1 306 ? -7.121 8.184 28.744 1.00 98.44 306 LEU A N 1
ATOM 2310 C CA . LEU A 1 306 ? -8.206 7.936 27.785 1.00 98.44 306 LEU A CA 1
ATOM 2311 C C . LEU A 1 306 ? -9.180 6.841 28.232 1.00 98.44 306 LEU A C 1
ATOM 2313 O O . LEU A 1 306 ? -10.292 6.764 27.710 1.00 98.44 306 LEU A O 1
ATOM 2317 N N . THR A 1 307 ? -8.800 6.017 29.206 1.00 98.44 307 THR A N 1
ATOM 2318 C CA . THR A 1 307 ? -9.629 4.933 29.753 1.00 98.44 307 THR A CA 1
ATOM 2319 C C . THR A 1 307 ? -9.993 5.156 31.225 1.00 98.44 307 THR A C 1
ATOM 2321 O O . THR A 1 307 ? -10.617 4.290 31.843 1.00 98.44 307 THR A O 1
ATOM 2324 N N . ALA A 1 308 ? -9.621 6.295 31.818 1.00 98.00 308 ALA A N 1
ATOM 2325 C CA . ALA A 1 308 ? -9.811 6.577 33.244 1.00 98.00 308 ALA A CA 1
ATOM 2326 C C . ALA A 1 308 ? -11.288 6.738 33.632 1.00 98.00 308 ALA A C 1
ATOM 2328 O O . ALA A 1 308 ? -11.670 6.425 34.755 1.00 98.00 308 ALA A O 1
ATOM 2329 N N . HIS A 1 309 ? -12.119 7.191 32.689 1.00 97.00 309 HIS A N 1
ATOM 2330 C CA . HIS A 1 309 ? -13.563 7.346 32.879 1.00 97.00 309 HIS A CA 1
ATOM 2331 C C . HIS A 1 309 ? -14.324 6.009 32.897 1.00 97.00 309 HIS A C 1
ATOM 2333 O O . HIS A 1 309 ? -15.483 5.988 33.299 1.00 97.00 309 HIS A O 1
ATOM 2339 N N . LEU A 1 310 ? -13.687 4.913 32.466 1.00 97.69 310 LEU A N 1
ATOM 2340 C CA . LEU A 1 310 ? -14.253 3.568 32.514 1.00 97.69 310 LEU A CA 1
ATOM 2341 C C . LEU A 1 310 ? -13.937 2.885 33.849 1.00 97.69 310 LEU A C 1
ATOM 2343 O O . LEU A 1 310 ? -12.894 3.093 34.473 1.00 97.69 310 LEU A O 1
ATOM 2347 N N . SER A 1 311 ? -14.836 2.006 34.258 1.00 95.94 311 SER A N 1
ATOM 2348 C CA . SER A 1 311 ? -14.833 1.286 35.522 1.00 95.94 311 SER A CA 1
ATOM 2349 C C . SER A 1 311 ? -15.338 -0.144 35.329 1.00 95.94 311 SER A C 1
ATOM 2351 O O . SER A 1 311 ? -15.943 -0.493 34.316 1.00 95.94 311 SER A O 1
ATOM 2353 N N . LYS A 1 312 ? -15.159 -0.986 36.349 1.00 94.12 312 LYS A N 1
ATOM 2354 C CA . LYS A 1 312 ? -15.704 -2.349 36.344 1.00 94.12 312 LYS A CA 1
ATOM 2355 C C . LYS A 1 312 ? -17.232 -2.393 36.177 1.00 94.12 312 LYS A C 1
ATOM 2357 O O . LYS A 1 312 ? -17.756 -3.355 35.622 1.00 94.12 312 LYS A O 1
ATOM 2362 N N . SER A 1 313 ? -17.958 -1.363 36.624 1.00 92.06 313 SER A N 1
ATOM 2363 C CA . SER A 1 313 ? -19.420 -1.286 36.474 1.00 92.06 313 SER A CA 1
ATOM 2364 C C . SER A 1 313 ? -19.893 -1.044 35.041 1.00 92.06 313 SER A C 1
ATOM 2366 O O . SER A 1 313 ? -21.054 -1.324 34.748 1.00 92.06 313 SER A O 1
ATOM 2368 N N . ASP A 1 314 ? -19.016 -0.590 34.142 1.00 93.06 314 ASP A N 1
ATOM 2369 C CA . ASP A 1 314 ? -19.361 -0.399 32.727 1.00 93.06 314 ASP A CA 1
ATOM 2370 C C . ASP A 1 314 ? -19.517 -1.731 31.977 1.00 93.06 314 ASP A C 1
ATOM 2372 O O . ASP A 1 314 ? -20.121 -1.778 30.899 1.00 93.06 314 ASP A O 1
ATOM 2376 N N . GLY A 1 315 ? -19.019 -2.826 32.570 1.00 92.38 315 GLY A N 1
ATOM 2377 C CA . GLY A 1 315 ? -19.184 -4.185 32.059 1.00 92.38 315 GLY A CA 1
ATOM 2378 C C . GLY A 1 315 ? -18.463 -4.411 30.732 1.00 92.38 315 GLY A C 1
ATOM 2379 O O . GLY A 1 315 ? -18.990 -5.095 29.855 1.00 92.38 315 GLY A O 1
ATOM 2380 N N . ILE A 1 316 ? -17.295 -3.788 30.546 1.00 95.31 316 ILE A N 1
ATOM 2381 C CA . ILE A 1 316 ? -16.474 -3.972 29.346 1.00 95.31 316 ILE A CA 1
ATOM 2382 C C . ILE A 1 316 ? -15.977 -5.416 29.304 1.00 95.31 316 ILE A C 1
ATOM 2384 O O . ILE A 1 316 ? -15.459 -5.931 30.289 1.00 95.31 316 ILE A O 1
ATOM 2388 N N . HIS A 1 317 ? -16.123 -6.068 28.155 1.00 95.25 317 HIS A N 1
ATOM 2389 C CA . HIS A 1 317 ? -15.666 -7.443 27.958 1.00 95.25 317 HIS A CA 1
ATOM 2390 C C . HIS A 1 317 ? -14.305 -7.472 27.261 1.00 95.25 317 HIS A C 1
ATOM 2392 O O . HIS A 1 317 ? -13.429 -8.247 27.642 1.00 95.25 317 HIS A O 1
ATOM 2398 N N . LEU A 1 318 ? -14.113 -6.592 26.274 1.00 97.88 318 LEU A N 1
ATOM 2399 C CA . LEU A 1 318 ? -12.880 -6.454 25.505 1.00 97.88 318 LEU A CA 1
ATOM 2400 C C . LEU A 1 318 ? -12.554 -4.971 25.306 1.00 97.88 318 LEU A C 1
ATOM 2402 O O . LEU A 1 318 ? -13.400 -4.219 24.829 1.00 97.88 318 LEU A O 1
ATOM 2406 N N . LEU A 1 319 ? -11.333 -4.564 25.635 1.00 98.75 319 LEU A N 1
ATOM 2407 C CA . LEU A 1 319 ? -10.763 -3.275 25.261 1.00 98.75 319 LEU A CA 1
ATOM 2408 C C . LEU A 1 319 ? -9.722 -3.478 24.161 1.00 98.75 319 LEU A C 1
ATOM 2410 O O . LEU A 1 319 ? -8.882 -4.368 24.274 1.00 98.75 319 LEU A O 1
ATOM 2414 N N . ILE A 1 320 ? -9.762 -2.656 23.114 1.00 98.88 320 ILE A N 1
ATOM 2415 C CA . ILE A 1 320 ? -8.824 -2.712 21.990 1.00 98.88 320 ILE A CA 1
ATOM 2416 C C . ILE A 1 320 ? -8.101 -1.369 21.884 1.00 98.88 320 ILE A C 1
ATOM 2418 O O . ILE A 1 320 ? -8.736 -0.327 21.712 1.00 98.88 320 ILE A O 1
ATOM 2422 N N . ALA A 1 321 ? -6.775 -1.410 21.980 1.00 98.81 321 ALA A N 1
ATOM 2423 C CA . ALA A 1 321 ? -5.886 -0.282 21.739 1.00 98.81 321 ALA A CA 1
ATOM 2424 C C . ALA A 1 321 ? -5.199 -0.398 20.360 1.00 98.81 321 ALA A C 1
ATOM 2426 O O . ALA A 1 321 ? -5.133 -1.501 19.805 1.00 98.81 321 ALA A O 1
ATOM 2427 N N . PRO A 1 322 ? -4.678 0.711 19.801 1.00 98.56 322 PRO A N 1
ATOM 2428 C CA . PRO A 1 322 ? -4.105 0.712 18.457 1.00 98.56 322 PRO A CA 1
ATOM 2429 C C . PRO A 1 322 ? -2.832 -0.119 18.277 1.00 98.56 322 PRO A C 1
ATOM 2431 O O . PRO A 1 322 ? -2.209 -0.603 19.226 1.00 98.56 322 PRO A O 1
ATOM 2434 N N . GLU A 1 323 ? -2.429 -0.259 17.015 1.00 98.56 323 GLU A N 1
ATOM 2435 C CA . GLU A 1 323 ? -1.125 -0.801 16.632 1.00 98.56 323 GLU A CA 1
ATOM 2436 C C . GLU A 1 323 ? -0.005 0.080 17.198 1.00 98.56 323 GLU A C 1
ATOM 2438 O O . GLU A 1 323 ? -0.068 1.309 17.110 1.00 98.56 323 GLU A O 1
ATOM 2443 N N . MET A 1 324 ? 1.030 -0.548 17.766 1.00 97.44 324 MET A N 1
ATOM 2444 C CA . MET A 1 324 ? 2.198 0.149 18.321 1.00 97.44 324 MET A CA 1
ATOM 2445 C C . MET A 1 324 ? 1.821 1.292 19.288 1.00 97.44 324 MET A C 1
ATOM 2447 O O . MET A 1 324 ? 2.426 2.371 19.277 1.00 97.44 324 MET A O 1
ATOM 2451 N N . ALA A 1 325 ? 0.812 1.045 20.135 1.00 97.38 325 ALA A N 1
ATOM 2452 C CA . ALA A 1 325 ? 0.126 2.046 20.956 1.00 97.38 325 ALA A CA 1
ATOM 2453 C C . ALA A 1 325 ? 1.056 2.836 21.889 1.00 97.38 325 ALA A C 1
ATOM 2455 O O . ALA A 1 325 ? 0.741 3.965 22.262 1.00 97.38 325 ALA A O 1
ATOM 2456 N N . LEU A 1 326 ? 2.197 2.256 22.273 1.00 96.81 326 LEU A N 1
ATOM 2457 C CA . LEU A 1 326 ? 3.129 2.880 23.211 1.00 96.81 326 LEU A CA 1
ATOM 2458 C C . LEU A 1 326 ? 4.326 3.556 22.530 1.00 96.81 326 LEU A C 1
ATOM 2460 O O . LEU A 1 326 ? 4.838 4.556 23.028 1.00 96.81 326 LEU A O 1
ATOM 2464 N N . THR A 1 327 ? 4.774 3.056 21.382 1.00 95.50 327 THR A N 1
ATOM 2465 C CA . THR A 1 327 ? 6.034 3.492 20.758 1.00 95.50 327 THR A CA 1
ATOM 2466 C C . THR A 1 327 ? 5.851 4.505 19.636 1.00 95.50 327 THR A C 1
ATOM 2468 O O . THR A 1 327 ? 6.807 5.198 19.284 1.00 95.50 327 THR A O 1
ATOM 2471 N N . GLY A 1 328 ? 4.658 4.581 19.042 1.00 91.38 328 GLY A N 1
ATOM 2472 C CA . GLY A 1 328 ? 4.495 5.134 17.697 1.00 91.38 328 GLY A CA 1
ATOM 2473 C C . GLY A 1 328 ? 4.981 4.150 16.627 1.00 91.38 328 GLY A C 1
ATOM 2474 O O . GLY A 1 328 ? 5.445 3.056 16.953 1.00 91.38 328 GLY A O 1
ATOM 2475 N N . TYR A 1 329 ? 4.843 4.530 15.354 1.00 89.38 329 TYR A N 1
ATOM 2476 C CA . TYR A 1 329 ? 4.924 3.578 14.236 1.00 89.38 329 TYR A CA 1
ATOM 2477 C C . TYR A 1 329 ? 6.136 3.751 13.309 1.00 89.38 329 TYR A C 1
ATOM 2479 O O . TYR A 1 329 ? 6.852 2.792 13.048 1.00 89.38 329 TYR A O 1
ATOM 2487 N N . VAL A 1 330 ? 6.388 4.962 12.801 1.00 86.25 330 VAL A N 1
ATOM 2488 C CA . VAL A 1 330 ? 7.380 5.173 11.731 1.00 86.25 330 VAL A CA 1
ATOM 2489 C C . VAL A 1 330 ? 8.789 5.341 12.307 1.00 86.25 330 VAL A C 1
ATOM 2491 O O . VAL A 1 330 ? 9.064 6.325 12.994 1.00 86.25 330 VAL A O 1
ATOM 2494 N N . PHE A 1 331 ? 9.691 4.400 12.014 1.00 86.62 331 PHE A N 1
ATOM 2495 C CA . PHE A 1 331 ? 11.103 4.428 12.418 1.00 86.62 331 PHE A CA 1
ATOM 2496 C C . PHE A 1 331 ? 12.014 4.289 11.194 1.00 86.62 331 PHE A C 1
ATOM 2498 O O . PHE A 1 331 ? 12.229 3.192 10.689 1.00 86.62 331 PHE A O 1
ATOM 2505 N N . GLU A 1 332 ? 12.560 5.407 10.720 1.00 80.50 332 GLU A N 1
ATOM 2506 C CA . GLU A 1 332 ? 13.298 5.453 9.455 1.00 80.50 332 GLU A CA 1
ATOM 2507 C C . GLU A 1 332 ? 14.802 5.191 9.619 1.00 80.50 332 GLU A C 1
ATOM 2509 O O . GLU A 1 332 ? 15.443 5.621 10.585 1.00 80.50 332 GLU A O 1
ATOM 2514 N N . GLY A 1 333 ? 15.375 4.513 8.622 1.00 79.06 333 GLY A N 1
ATOM 2515 C CA . GLY A 1 333 ? 16.807 4.232 8.527 1.00 79.06 333 GLY A CA 1
ATOM 2516 C C . GLY A 1 333 ? 17.352 3.311 9.625 1.00 79.06 333 GLY A C 1
ATOM 2517 O O . GLY A 1 333 ? 16.638 2.831 10.506 1.00 79.06 333 GLY A O 1
ATOM 2518 N N . GLU A 1 334 ? 18.665 3.078 9.593 1.00 86.25 334 GLU A N 1
ATOM 2519 C CA . GLU A 1 334 ? 19.333 2.177 10.548 1.00 86.25 334 GLU A CA 1
ATOM 2520 C C . GLU A 1 334 ? 19.234 2.669 12.001 1.00 86.25 334 GLU A C 1
ATOM 2522 O O . GLU A 1 334 ? 19.091 1.868 12.924 1.00 86.25 334 GLU A O 1
ATOM 2527 N N . ALA A 1 335 ? 19.243 3.989 12.220 1.00 88.25 335 ALA A N 1
ATOM 2528 C CA . ALA A 1 335 ? 19.062 4.566 13.551 1.00 88.25 335 ALA A CA 1
ATOM 2529 C C . ALA A 1 335 ? 17.638 4.337 14.088 1.00 88.25 335 ALA A C 1
ATOM 2531 O O . ALA A 1 335 ? 17.477 3.961 15.250 1.00 88.25 335 ALA A O 1
ATOM 2532 N N . GLY A 1 336 ? 16.610 4.519 13.249 1.00 89.00 336 GLY A N 1
ATOM 2533 C CA . GLY A 1 336 ? 15.224 4.221 13.605 1.00 89.00 336 GLY A CA 1
ATOM 2534 C C . GLY A 1 336 ? 15.036 2.741 13.925 1.00 89.00 336 GLY A C 1
ATOM 2535 O O . GLY A 1 336 ? 14.502 2.409 14.983 1.00 89.00 336 GLY A O 1
ATOM 2536 N N . LYS A 1 337 ? 15.568 1.860 13.073 1.00 90.69 337 LYS A N 1
ATOM 2537 C CA . LYS A 1 337 ? 15.580 0.407 13.279 1.00 90.69 337 LYS A CA 1
ATOM 2538 C C . LYS A 1 337 ? 16.221 0.005 14.608 1.00 90.69 337 LYS A C 1
ATOM 2540 O O . LYS A 1 337 ? 15.634 -0.770 15.361 1.00 90.69 337 LYS A O 1
ATOM 2545 N N . ALA A 1 338 ? 17.406 0.530 14.924 1.00 92.25 338 ALA A N 1
ATOM 2546 C CA . ALA A 1 338 ? 18.070 0.259 16.199 1.00 92.25 338 ALA A CA 1
ATOM 2547 C C . ALA A 1 338 ? 17.229 0.745 17.391 1.00 92.25 338 ALA A C 1
ATOM 2549 O O . ALA A 1 338 ? 17.128 0.052 18.402 1.00 92.25 338 ALA A O 1
ATOM 2550 N N . LYS A 1 339 ? 16.577 1.906 17.251 1.00 94.19 339 LYS A N 1
ATOM 2551 C CA . LYS A 1 339 ? 15.722 2.489 18.286 1.00 94.19 339 LYS A CA 1
ATOM 2552 C C . LYS A 1 339 ? 14.494 1.630 18.580 1.00 94.19 339 LYS A C 1
ATOM 2554 O O . LYS A 1 339 ? 14.245 1.335 19.745 1.00 94.19 339 LYS A O 1
ATOM 2559 N N . ILE A 1 340 ? 13.751 1.204 17.555 1.00 95.56 340 ILE A N 1
ATOM 2560 C CA . ILE A 1 340 ? 12.559 0.368 17.760 1.00 95.56 340 ILE A CA 1
ATOM 2561 C C . ILE A 1 340 ? 12.923 -1.022 18.282 1.00 95.56 340 ILE A C 1
ATOM 2563 O O . ILE A 1 340 ? 12.296 -1.499 19.222 1.00 95.56 340 ILE A O 1
ATOM 2567 N N . ARG A 1 341 ? 14.007 -1.628 17.783 1.00 94.69 341 ARG A N 1
ATOM 2568 C CA . ARG A 1 341 ? 14.508 -2.907 18.310 1.00 94.69 341 ARG A CA 1
ATOM 2569 C C . ARG A 1 341 ? 14.984 -2.810 19.760 1.00 94.69 341 ARG A C 1
ATOM 2571 O O . ARG A 1 341 ? 14.860 -3.785 20.490 1.00 94.69 341 ARG A O 1
ATOM 2578 N N . GLY A 1 342 ? 15.489 -1.651 20.186 1.00 92.81 342 GLY A N 1
ATOM 2579 C CA . GLY A 1 342 ? 15.830 -1.375 21.584 1.00 92.81 342 GLY A CA 1
ATOM 2580 C C . GLY A 1 342 ? 14.618 -1.167 22.501 1.00 92.81 342 GLY A C 1
ATOM 2581 O O . GLY A 1 342 ? 14.762 -1.278 23.714 1.00 92.81 342 GLY A O 1
ATOM 2582 N N . MET A 1 343 ? 13.439 -0.881 21.937 1.00 93.88 343 MET A N 1
ATOM 2583 C CA . MET A 1 343 ? 12.164 -0.790 22.664 1.00 93.88 343 MET A CA 1
ATOM 2584 C C . MET A 1 343 ? 11.327 -2.071 22.564 1.00 93.88 343 MET A C 1
ATOM 2586 O O . MET A 1 343 ? 10.281 -2.145 23.200 1.00 93.88 343 MET A O 1
ATOM 2590 N N . ALA A 1 344 ? 11.752 -3.054 21.765 1.00 93.19 344 ALA A N 1
ATOM 2591 C CA . ALA A 1 344 ? 11.031 -4.306 21.600 1.00 93.19 344 ALA A CA 1
ATOM 2592 C C . ALA A 1 344 ? 11.027 -5.109 22.905 1.00 93.19 344 ALA A C 1
ATOM 2594 O O . ALA A 1 344 ? 12.056 -5.291 23.558 1.00 93.19 344 ALA A O 1
ATOM 2595 N N . GLU A 1 345 ? 9.849 -5.589 23.277 1.00 91.06 345 GLU A N 1
ATOM 2596 C CA . GLU A 1 345 ? 9.590 -6.199 24.570 1.00 91.06 345 GLU A CA 1
A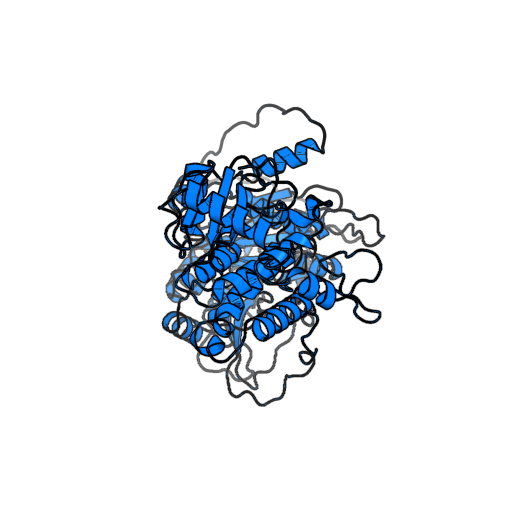TOM 2597 C C . GLU A 1 345 ? 9.501 -7.719 24.431 1.00 91.06 345 GLU A C 1
ATOM 2599 O O . GLU A 1 345 ? 8.894 -8.249 23.498 1.00 91.06 345 GLU A O 1
ATOM 2604 N N . ARG A 1 346 ? 10.115 -8.443 25.368 1.00 83.75 346 ARG A N 1
ATOM 2605 C CA . ARG A 1 346 ? 10.074 -9.907 25.400 1.00 83.75 346 ARG A CA 1
ATOM 2606 C C . ARG A 1 346 ? 8.879 -10.368 26.220 1.00 83.75 346 ARG A C 1
ATOM 2608 O O . ARG A 1 346 ? 8.679 -9.905 27.341 1.00 83.75 346 ARG A O 1
ATOM 2615 N N . PHE A 1 347 ? 8.131 -11.328 25.694 1.00 70.12 347 PHE A N 1
ATOM 2616 C CA . PHE A 1 347 ? 7.029 -11.963 26.404 1.00 70.12 347 PHE A CA 1
ATOM 2617 C C . PHE A 1 347 ? 7.064 -13.479 26.151 1.00 70.12 347 PHE A C 1
ATOM 2619 O O . PHE A 1 347 ? 7.177 -13.897 25.004 1.00 70.12 347 PHE A O 1
ATOM 2626 N N . GLY A 1 348 ? 6.992 -14.311 27.203 1.00 58.97 348 GLY A N 1
ATOM 2627 C CA . GLY A 1 348 ? 6.787 -15.764 27.049 1.00 58.97 348 GLY A CA 1
ATOM 2628 C C . GLY A 1 348 ? 7.863 -16.742 27.555 1.00 58.97 348 GLY A C 1
ATOM 2629 O O . GLY A 1 348 ? 7.658 -17.945 27.410 1.00 58.97 348 GLY A O 1
ATOM 2630 N N . SER A 1 349 ? 8.962 -16.332 28.201 1.00 48.28 349 SER A N 1
ATOM 2631 C CA . SER A 1 349 ? 9.880 -17.310 28.818 1.00 48.28 349 SER A CA 1
ATOM 2632 C C . SER A 1 349 ? 9.420 -17.709 30.228 1.00 48.28 349 SER A C 1
ATOM 2634 O O . SER A 1 349 ? 9.166 -16.852 31.069 1.00 48.28 349 SER A O 1
ATOM 2636 N N . ARG A 1 350 ? 9.363 -19.021 30.517 1.00 42.28 350 ARG A N 1
ATOM 2637 C CA . ARG A 1 350 ? 9.090 -19.612 31.854 1.00 42.28 350 ARG A CA 1
ATOM 2638 C C . ARG A 1 350 ? 10.006 -19.099 32.974 1.00 42.28 350 ARG A C 1
ATOM 2640 O O . ARG A 1 350 ? 9.716 -19.309 34.148 1.00 42.28 350 ARG A O 1
ATOM 2647 N N . GLU A 1 351 ? 11.100 -18.447 32.615 1.00 40.81 351 GLU A N 1
ATOM 2648 C CA . GLU A 1 351 ? 12.003 -17.771 33.530 1.00 40.81 351 GLU A CA 1
ATOM 2649 C C . GLU A 1 351 ? 11.655 -16.284 33.537 1.00 40.81 351 GLU A C 1
ATOM 2651 O O . GLU A 1 351 ? 11.701 -15.616 32.502 1.00 40.81 351 GLU A O 1
ATOM 2656 N N . ALA A 1 352 ? 11.268 -15.790 34.714 1.00 39.47 352 ALA A N 1
ATOM 2657 C CA . ALA A 1 352 ? 11.067 -14.379 34.994 1.00 39.47 352 ALA A CA 1
ATOM 2658 C C . ALA A 1 352 ? 12.381 -13.622 34.745 1.00 39.47 352 ALA A C 1
ATOM 2660 O O . ALA A 1 352 ? 13.228 -13.509 35.630 1.00 39.47 352 ALA A O 1
ATOM 2661 N N . PHE A 1 353 ? 12.573 -13.129 33.523 1.00 42.78 353 PHE A N 1
ATOM 2662 C CA . PHE A 1 353 ? 13.627 -12.169 33.234 1.00 42.78 353 PHE A CA 1
ATOM 2663 C C . PHE A 1 353 ? 13.231 -10.811 33.822 1.00 42.78 353 PHE A C 1
ATOM 2665 O O . PHE A 1 353 ? 12.079 -10.386 33.750 1.00 42.78 353 PHE A O 1
ATOM 2672 N N . ALA A 1 354 ? 14.198 -10.171 34.475 1.00 38.88 354 ALA A N 1
ATOM 2673 C CA . ALA A 1 354 ? 14.015 -8.948 35.239 1.00 38.88 354 ALA A CA 1
ATOM 2674 C C . ALA A 1 354 ? 13.591 -7.773 34.338 1.00 38.88 354 ALA A C 1
ATOM 2676 O O . ALA A 1 354 ? 14.398 -7.247 33.575 1.00 38.88 354 ALA A O 1
ATOM 2677 N N . GLY A 1 355 ? 12.327 -7.367 34.460 1.00 54.50 355 GLY A N 1
ATOM 2678 C CA . GLY A 1 355 ? 11.734 -6.203 33.802 1.00 54.50 355 GLY A CA 1
ATOM 2679 C C . GLY A 1 355 ? 10.304 -6.504 33.361 1.00 54.50 355 GLY A C 1
ATOM 2680 O O . GLY A 1 355 ? 10.089 -7.357 32.507 1.00 54.50 355 GLY A O 1
ATOM 2681 N N . GLU A 1 356 ? 9.316 -5.837 33.959 1.00 66.94 356 GLU A N 1
ATOM 2682 C CA . GLU A 1 356 ? 7.923 -5.962 33.520 1.00 66.94 356 GLU A CA 1
ATOM 2683 C C . GLU A 1 356 ? 7.776 -5.313 32.135 1.00 66.94 356 GLU A C 1
ATOM 2685 O O . GLU A 1 356 ? 8.201 -4.174 31.935 1.00 66.94 356 GLU A O 1
ATOM 2690 N N . SER A 1 357 ? 7.201 -6.039 31.171 1.00 86.25 357 SER A N 1
ATOM 2691 C CA . SER A 1 357 ? 6.845 -5.475 29.865 1.00 86.25 357 SER A CA 1
ATOM 2692 C C . SER A 1 357 ? 5.935 -4.255 30.074 1.00 86.25 357 SER A C 1
ATOM 2694 O O . SER A 1 357 ? 4.952 -4.316 30.813 1.00 86.25 357 SER A O 1
ATOM 2696 N N . THR A 1 358 ? 6.251 -3.132 29.429 1.00 91.56 358 THR A N 1
ATOM 2697 C CA . THR A 1 358 ? 5.436 -1.912 29.485 1.00 91.56 358 THR A CA 1
ATOM 2698 C C . THR A 1 358 ? 4.059 -2.176 28.877 1.00 91.56 358 THR A C 1
ATOM 2700 O O . THR A 1 358 ? 3.054 -1.827 29.497 1.00 91.56 358 THR A O 1
ATOM 2703 N N . ALA A 1 359 ? 3.996 -2.856 27.727 1.00 93.94 359 ALA A N 1
ATOM 2704 C CA . ALA A 1 359 ? 2.738 -3.269 27.106 1.00 93.94 359 ALA A CA 1
ATOM 2705 C C . ALA A 1 359 ? 1.911 -4.199 28.012 1.00 93.94 359 ALA A C 1
ATOM 2707 O O . ALA A 1 359 ? 0.716 -3.966 28.210 1.00 93.94 359 ALA A O 1
ATOM 2708 N N . HIS A 1 360 ? 2.538 -5.214 28.623 1.00 93.50 360 HIS A N 1
ATOM 2709 C CA . HIS A 1 360 ? 1.845 -6.114 29.551 1.00 93.50 360 HIS A CA 1
ATOM 2710 C C . HIS A 1 360 ? 1.388 -5.396 30.819 1.00 93.50 360 HIS A C 1
ATOM 2712 O O . HIS A 1 360 ? 0.240 -5.571 31.212 1.00 93.50 360 HIS A O 1
ATOM 2718 N N . SER A 1 361 ? 2.232 -4.561 31.429 1.00 94.31 361 SER A N 1
ATOM 2719 C CA . SER A 1 361 ? 1.900 -3.853 32.673 1.00 94.31 361 SER A CA 1
ATOM 2720 C C . SER A 1 361 ? 0.680 -2.944 32.510 1.00 94.31 361 SER A C 1
ATOM 2722 O O . SER A 1 361 ? -0.228 -2.984 33.339 1.00 94.31 361 SER A O 1
ATOM 2724 N N . VAL A 1 362 ? 0.604 -2.165 31.422 1.00 97.06 362 VAL A N 1
ATOM 2725 C CA . VAL A 1 362 ? -0.546 -1.282 31.176 1.00 97.06 362 VAL A CA 1
ATOM 2726 C C . VAL A 1 362 ? -1.799 -2.074 30.804 1.00 97.06 362 VAL A C 1
ATOM 2728 O O . VAL A 1 362 ? -2.879 -1.769 31.309 1.00 97.06 362 VAL A O 1
ATOM 2731 N N . ALA A 1 363 ? -1.671 -3.132 29.994 1.00 97.31 363 ALA A N 1
ATOM 2732 C CA . ALA A 1 363 ? -2.796 -4.004 29.659 1.00 97.31 363 ALA A CA 1
ATOM 2733 C C . ALA A 1 363 ? -3.342 -4.722 30.899 1.00 97.31 363 ALA A C 1
ATOM 2735 O O . ALA A 1 363 ? -4.553 -4.787 31.093 1.00 97.31 363 ALA A O 1
ATOM 2736 N N . ARG A 1 364 ? -2.455 -5.194 31.781 1.00 96.50 364 ARG A N 1
ATOM 2737 C CA . ARG A 1 364 ? -2.790 -5.786 33.078 1.00 96.50 364 ARG A CA 1
ATOM 2738 C C . ARG A 1 364 ? -3.523 -4.797 33.974 1.00 96.50 364 ARG A C 1
ATOM 2740 O O . ARG A 1 364 ? -4.560 -5.160 34.523 1.00 96.50 364 ARG A O 1
ATOM 2747 N N . GLU A 1 365 ? -3.010 -3.576 34.116 1.00 97.69 365 GLU A N 1
ATOM 2748 C CA . GLU A 1 365 ? -3.634 -2.535 34.940 1.00 97.69 365 GLU A CA 1
ATOM 2749 C C . GLU A 1 365 ? -5.059 -2.231 34.456 1.00 97.69 365 GLU A C 1
ATOM 2751 O O . GLU A 1 365 ? -6.002 -2.241 35.250 1.00 97.69 365 GLU A O 1
ATOM 2756 N N . ILE A 1 366 ? -5.237 -2.040 33.144 1.00 98.50 366 ILE A N 1
ATOM 2757 C CA . ILE A 1 366 ? -6.549 -1.804 32.527 1.00 98.50 366 ILE A CA 1
ATOM 2758 C C . ILE A 1 366 ? -7.465 -3.017 32.716 1.00 98.50 366 ILE A C 1
ATOM 2760 O O . ILE A 1 366 ? -8.589 -2.862 33.194 1.00 98.50 366 ILE A O 1
ATOM 2764 N N . SER A 1 367 ? -6.984 -4.224 32.412 1.00 98.00 367 SER A N 1
ATOM 2765 C CA . SER A 1 367 ? -7.757 -5.459 32.546 1.00 98.00 367 SER A CA 1
ATOM 2766 C C . SER A 1 367 ? -8.260 -5.689 33.965 1.00 98.00 367 SER A C 1
ATOM 2768 O O 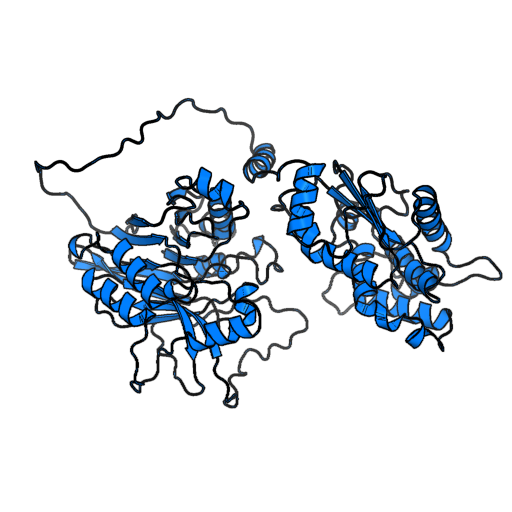. SER A 1 367 ? -9.438 -5.982 34.150 1.00 98.00 367 SER A O 1
ATOM 2770 N N . GLN A 1 368 ? -7.403 -5.515 34.973 1.00 97.75 368 GLN A N 1
ATOM 2771 C CA . GLN A 1 368 ? -7.775 -5.708 36.375 1.00 97.75 368 GLN A CA 1
ATOM 2772 C C . GLN A 1 368 ? -8.730 -4.616 36.869 1.00 97.75 368 GLN A C 1
ATOM 2774 O O . GLN A 1 368 ? -9.699 -4.917 37.570 1.00 97.75 368 GLN A O 1
ATOM 2779 N N . ARG A 1 369 ? -8.491 -3.354 36.483 1.00 98.12 369 ARG A N 1
ATOM 2780 C CA . ARG A 1 369 ? -9.340 -2.214 36.859 1.00 98.12 369 ARG A CA 1
ATOM 2781 C C . ARG A 1 369 ? -10.742 -2.318 36.257 1.00 98.12 369 ARG A C 1
ATOM 2783 O O . ARG A 1 369 ? -11.721 -2.045 36.950 1.00 98.12 369 ARG A O 1
ATOM 2790 N N . LEU A 1 370 ? -10.840 -2.705 34.985 1.00 97.44 370 LEU A N 1
ATOM 2791 C CA . LEU A 1 370 ? -12.108 -2.799 34.255 1.00 97.44 370 LEU A CA 1
ATOM 2792 C C . LEU A 1 370 ? -12.763 -4.182 34.352 1.00 97.44 370 LEU A C 1
ATOM 2794 O O . LEU A 1 370 ? -13.946 -4.317 34.056 1.00 97.44 370 LEU A O 1
ATOM 2798 N N . GLY A 1 371 ? -12.029 -5.210 34.784 1.00 96.00 371 GLY A N 1
ATOM 2799 C CA . GLY A 1 371 ? -12.498 -6.594 34.756 1.00 96.00 371 GLY A CA 1
ATOM 2800 C C . GLY A 1 371 ? -12.691 -7.132 33.335 1.00 96.00 371 GLY A C 1
ATOM 2801 O O . GLY A 1 371 ? -13.577 -7.957 33.128 1.00 96.00 371 GLY A O 1
ATOM 2802 N N . CYS A 1 372 ? -11.887 -6.678 32.368 1.00 96.62 372 CYS A N 1
ATOM 2803 C CA . CYS A 1 372 ? -12.048 -6.984 30.945 1.00 96.62 372 CYS A CA 1
ATOM 2804 C C . CYS A 1 372 ? -10.797 -7.617 30.329 1.00 96.62 372 CYS A C 1
ATOM 2806 O O . CYS A 1 372 ? -9.697 -7.552 30.882 1.00 96.62 372 CYS A O 1
ATOM 2808 N N . HIS A 1 373 ? -10.940 -8.205 29.143 1.00 98.00 373 HIS A N 1
ATOM 2809 C CA . HIS A 1 373 ? -9.774 -8.509 28.317 1.00 98.00 373 HIS A CA 1
ATOM 2810 C C . HIS A 1 373 ? -9.221 -7.220 27.701 1.00 98.00 373 HIS A C 1
ATOM 2812 O O . HIS A 1 373 ? -10.004 -6.336 27.357 1.00 98.00 373 HIS A O 1
ATOM 2818 N N . THR A 1 374 ? -7.904 -7.116 27.532 1.00 98.62 374 THR A N 1
ATOM 2819 C CA . THR A 1 374 ? -7.266 -5.960 26.874 1.00 98.62 374 THR A CA 1
ATOM 2820 C C . THR A 1 374 ? -6.361 -6.439 25.748 1.00 98.62 374 THR A C 1
ATOM 2822 O O . THR A 1 374 ? -5.500 -7.281 25.981 1.00 98.62 374 THR A O 1
ATOM 2825 N N . LEU A 1 375 ? -6.556 -5.906 24.540 1.00 98.69 375 LEU A N 1
ATOM 2826 C CA . LEU A 1 375 ? -5.734 -6.143 23.355 1.00 98.69 375 LEU A CA 1
ATOM 2827 C C . LEU A 1 375 ? -4.921 -4.880 23.039 1.00 98.69 375 LEU A C 1
ATOM 2829 O O . LEU A 1 375 ? -5.513 -3.829 22.795 1.00 98.69 375 LEU A O 1
ATOM 2833 N N . ILE A 1 376 ? -3.588 -4.966 23.029 1.00 98.38 376 ILE A N 1
ATOM 2834 C CA . ILE A 1 376 ? -2.696 -3.813 22.803 1.00 98.38 376 ILE A CA 1
ATOM 2835 C C . ILE A 1 376 ? -1.572 -4.128 21.813 1.00 98.38 376 ILE A C 1
ATOM 2837 O O . ILE A 1 376 ? -0.908 -5.155 21.940 1.00 98.38 376 ILE A O 1
ATOM 2841 N N . GLY A 1 377 ? -1.336 -3.234 20.844 1.00 98.12 377 GLY A N 1
ATOM 2842 C CA . GLY A 1 377 ? -0.233 -3.341 19.888 1.00 98.12 377 GLY A CA 1
ATOM 2843 C C . GLY A 1 377 ? 1.120 -2.894 20.461 1.00 98.12 377 GLY A C 1
ATOM 2844 O O . GLY A 1 377 ? 1.203 -1.829 21.077 1.00 98.12 377 GLY A O 1
ATOM 2845 N N . TYR A 1 378 ? 2.186 -3.665 20.233 1.00 97.44 378 TYR A N 1
ATOM 2846 C CA . TYR A 1 378 ? 3.537 -3.409 20.747 1.00 97.44 378 TYR A CA 1
ATOM 2847 C C . TYR A 1 378 ? 4.635 -4.072 19.883 1.00 97.44 378 TYR A C 1
ATOM 2849 O O . TYR A 1 378 ? 4.351 -5.039 19.171 1.00 97.44 378 TYR A O 1
ATOM 2857 N N . PRO A 1 379 ? 5.894 -3.592 19.942 1.00 96.94 379 PRO A N 1
ATOM 2858 C CA . PRO A 1 379 ? 7.020 -4.286 19.326 1.00 96.94 379 PRO A CA 1
ATOM 2859 C C . PRO A 1 379 ? 7.467 -5.464 20.195 1.00 96.94 379 PRO A C 1
ATOM 2861 O O . PRO A 1 379 ? 7.833 -5.285 21.354 1.00 96.94 379 PRO A O 1
ATOM 2864 N N . GLU A 1 380 ? 7.490 -6.664 19.630 1.00 94.88 380 GLU A N 1
ATOM 2865 C CA . GLU A 1 380 ? 7.905 -7.896 20.301 1.00 94.88 380 GLU A CA 1
ATOM 2866 C C . GLU A 1 380 ? 9.333 -8.285 19.901 1.00 94.88 380 GLU A C 1
ATOM 2868 O O . GLU A 1 380 ? 9.731 -8.127 18.744 1.00 94.88 380 GLU A O 1
ATOM 2873 N N . VAL A 1 381 ? 10.092 -8.848 20.845 1.00 92.25 381 VAL A N 1
ATOM 2874 C CA . VAL A 1 381 ? 11.332 -9.587 20.569 1.00 92.25 381 VAL A CA 1
ATOM 2875 C C . VAL A 1 381 ? 11.247 -11.013 21.116 1.00 92.25 381 VAL A C 1
ATOM 2877 O O . VAL A 1 381 ? 10.848 -11.231 22.260 1.00 92.25 381 VAL A O 1
ATOM 2880 N N . VAL A 1 382 ? 11.661 -11.987 20.305 1.00 88.69 382 VAL A N 1
ATOM 2881 C CA . VAL A 1 382 ? 11.695 -13.415 20.650 1.00 88.69 382 VAL A CA 1
ATOM 2882 C C . VAL A 1 382 ? 13.124 -13.920 20.522 1.00 88.69 382 VAL A C 1
ATOM 2884 O O . VAL A 1 382 ? 13.741 -13.795 19.459 1.00 88.69 382 VAL A O 1
ATOM 2887 N N . LEU A 1 383 ? 13.664 -14.494 21.597 1.00 84.56 383 LEU A N 1
ATOM 2888 C CA . LEU A 1 383 ? 15.013 -15.050 21.577 1.00 84.56 383 LEU A CA 1
ATOM 2889 C C . LEU A 1 383 ? 14.996 -16.518 21.126 1.00 84.56 383 LEU A C 1
ATOM 2891 O O . LEU A 1 383 ? 14.035 -17.243 21.398 1.00 84.56 383 LEU A O 1
ATOM 2895 N N . PRO A 1 384 ? 16.070 -17.001 20.475 1.00 77.06 384 PRO A N 1
ATOM 2896 C CA . PRO A 1 384 ? 16.222 -18.423 20.192 1.00 77.06 384 PRO A CA 1
ATOM 2897 C C . PRO A 1 384 ? 16.096 -19.259 21.475 1.00 77.06 384 PRO A C 1
ATOM 2899 O O . PRO A 1 384 ? 16.817 -19.028 22.443 1.00 77.06 384 PRO A O 1
ATOM 2902 N N . GLY A 1 385 ? 15.190 -20.241 21.472 1.00 67.38 385 GLY A N 1
ATOM 2903 C CA . GLY A 1 385 ? 14.920 -21.108 22.627 1.00 67.38 385 GLY A CA 1
ATOM 2904 C C . GLY A 1 385 ? 13.709 -20.701 23.472 1.00 67.38 385 GLY A C 1
ATOM 2905 O O . GLY A 1 385 ? 13.294 -21.487 24.324 1.00 67.38 385 GLY A O 1
ATOM 2906 N N . ASP A 1 386 ? 13.096 -19.543 23.207 1.00 68.94 386 ASP A N 1
ATOM 2907 C CA . ASP A 1 386 ? 11.809 -19.190 23.809 1.00 68.94 386 ASP A CA 1
ATOM 2908 C C . ASP A 1 386 ? 10.699 -20.101 23.266 1.00 68.94 386 ASP A C 1
ATOM 2910 O O . ASP A 1 386 ? 10.475 -20.200 22.058 1.00 68.94 386 ASP A O 1
ATOM 2914 N N . GLY A 1 387 ? 10.021 -20.813 24.168 1.00 55.84 387 GLY A N 1
ATOM 2915 C CA . GLY A 1 387 ? 8.864 -21.640 23.831 1.00 55.84 387 GLY A CA 1
ATOM 2916 C C . GLY A 1 387 ? 7.607 -20.790 23.646 1.00 55.84 387 GLY A C 1
ATOM 2917 O O . GLY A 1 387 ? 7.366 -19.859 24.409 1.00 55.84 387 GLY A O 1
ATOM 2918 N N . GLU A 1 388 ? 6.767 -21.130 22.667 1.00 55.22 388 GLU A N 1
ATOM 2919 C CA . GLU A 1 388 ? 5.466 -20.475 22.491 1.00 55.22 388 GLU A CA 1
ATOM 2920 C C . GLU A 1 388 ? 4.458 -20.998 23.529 1.00 55.22 388 GLU A C 1
ATOM 2922 O O . GLU A 1 388 ? 4.112 -22.181 23.544 1.00 55.22 388 GLU A O 1
ATOM 2927 N N . ALA A 1 389 ? 3.950 -20.113 24.391 1.00 49.62 389 ALA A N 1
ATOM 2928 C CA . ALA A 1 389 ? 2.773 -20.392 25.209 1.00 49.62 389 ALA A CA 1
ATOM 2929 C C . ALA A 1 389 ? 1.516 -20.269 24.325 1.00 49.62 389 ALA A C 1
ATOM 2931 O O . ALA A 1 389 ? 1.096 -19.168 23.969 1.00 49.62 389 ALA A O 1
ATOM 2932 N N . ALA A 1 390 ? 0.930 -21.394 23.908 1.00 50.34 390 ALA A N 1
ATOM 2933 C CA . ALA A 1 390 ? -0.187 -21.394 22.962 1.00 50.34 390 ALA A CA 1
ATOM 2934 C C . ALA A 1 390 ? -1.540 -21.636 23.656 1.00 50.34 390 ALA A C 1
ATOM 2936 O O . ALA A 1 390 ? -1.869 -22.770 23.996 1.00 50.34 390 ALA A O 1
ATOM 2937 N N . VAL A 1 391 ? -2.335 -20.571 23.818 1.00 56.94 391 VAL A N 1
ATOM 2938 C CA . VAL A 1 391 ? -3.776 -20.648 24.153 1.00 56.94 391 VAL A CA 1
ATOM 2939 C C . VAL A 1 391 ? -4.657 -20.443 22.904 1.00 56.94 391 VAL A C 1
ATOM 2941 O O . VAL A 1 391 ? -5.793 -20.906 22.863 1.00 56.94 391 VAL A O 1
ATOM 2944 N N . ALA A 1 392 ? -4.140 -19.793 21.853 1.00 62.16 392 ALA A N 1
ATOM 2945 C CA . ALA A 1 392 ? -4.861 -19.564 20.598 1.00 62.16 392 ALA A CA 1
ATOM 2946 C C . ALA A 1 392 ? -4.735 -20.729 19.597 1.00 62.16 392 ALA A C 1
ATOM 2948 O O . ALA A 1 392 ? -3.858 -21.590 19.703 1.00 62.16 392 ALA A O 1
ATOM 2949 N N . ALA A 1 393 ? -5.603 -20.728 18.578 1.00 73.44 393 ALA A N 1
ATOM 2950 C CA . ALA A 1 393 ? -5.526 -21.685 17.477 1.00 73.44 393 ALA A CA 1
ATOM 2951 C C . ALA A 1 393 ? -4.197 -21.558 16.710 1.00 73.44 393 ALA A C 1
ATOM 2953 O O . ALA A 1 393 ? -3.610 -20.477 16.637 1.00 73.44 393 ALA A O 1
ATOM 2954 N N . LYS A 1 394 ? -3.747 -22.658 16.086 1.00 85.31 394 LYS A N 1
ATOM 2955 C CA . LYS A 1 394 ? -2.541 -22.650 15.243 1.00 85.31 394 LYS A CA 1
ATOM 2956 C C . LYS A 1 394 ? -2.652 -21.589 14.133 1.00 85.31 394 LYS A C 1
ATOM 2958 O O . LYS A 1 394 ? -3.717 -21.516 13.505 1.00 85.31 394 LYS A O 1
ATOM 2963 N N . PRO A 1 395 ? -1.574 -20.826 13.867 1.00 91.12 395 PRO A N 1
ATOM 2964 C CA . PRO A 1 395 ? -1.549 -19.845 12.790 1.00 91.12 395 PRO A CA 1
ATOM 2965 C C . PRO A 1 395 ? -1.791 -20.497 11.434 1.00 91.12 395 PRO A C 1
ATOM 2967 O O . PRO A 1 395 ? -1.358 -21.624 11.180 1.00 91.12 395 PRO A O 1
ATOM 2970 N N . VAL A 1 396 ? -2.520 -19.784 10.578 1.00 93.75 396 VAL A N 1
ATOM 2971 C CA . VAL A 1 396 ? -2.780 -20.180 9.193 1.00 93.75 396 VAL A CA 1
ATOM 2972 C C . VAL A 1 396 ? -2.095 -19.194 8.272 1.00 93.75 396 VAL A C 1
ATOM 2974 O O . VAL A 1 396 ? -2.519 -18.044 8.174 1.00 93.75 396 VAL A O 1
ATOM 2977 N N . ASP A 1 397 ? -1.061 -19.662 7.590 1.00 94.88 397 ASP A N 1
ATOM 2978 C CA . ASP A 1 397 ? -0.385 -18.890 6.558 1.00 94.88 397 ASP A CA 1
ATOM 2979 C C . ASP A 1 397 ? -1.311 -18.705 5.346 1.00 94.88 397 ASP A C 1
ATOM 2981 O O . ASP A 1 397 ? -1.876 -19.673 4.825 1.00 94.88 397 ASP A O 1
ATOM 2985 N N . ARG A 1 398 ? -1.502 -17.454 4.925 1.00 92.62 398 ARG A N 1
ATOM 2986 C CA . ARG A 1 398 ? -2.305 -17.084 3.749 1.00 92.62 398 ARG A CA 1
ATOM 2987 C C . ARG A 1 398 ? -1.494 -16.353 2.688 1.00 92.62 398 ARG A C 1
ATOM 2989 O O . ARG A 1 398 ? -2.081 -15.799 1.759 1.00 92.62 398 ARG A O 1
ATOM 2996 N N . ARG A 1 399 ? -0.165 -16.369 2.785 1.00 90.56 399 ARG A N 1
ATOM 2997 C CA . ARG A 1 399 ? 0.693 -15.826 1.732 1.00 90.56 399 ARG A CA 1
ATOM 2998 C C . ARG A 1 399 ? 0.489 -16.616 0.429 1.00 90.56 399 ARG A C 1
ATOM 3000 O O . ARG A 1 399 ? 0.341 -17.841 0.464 1.00 90.56 399 ARG A O 1
ATOM 3007 N N . PRO A 1 400 ? 0.459 -15.945 -0.735 1.00 81.56 400 PRO A N 1
ATOM 3008 C CA . PRO A 1 400 ? 0.366 -16.625 -2.018 1.00 81.56 400 PRO A CA 1
ATOM 3009 C C . PRO A 1 400 ? 1.633 -17.455 -2.254 1.00 81.56 400 PRO A C 1
ATOM 3011 O O . PRO A 1 400 ? 2.748 -16.971 -2.075 1.00 81.56 400 PRO A O 1
ATOM 3014 N N . THR A 1 401 ? 1.484 -18.693 -2.722 1.00 60.84 401 THR A N 1
ATOM 3015 C CA . THR A 1 401 ? 2.622 -19.470 -3.227 1.00 60.84 401 THR A CA 1
ATOM 3016 C C . THR A 1 401 ? 3.103 -18.847 -4.536 1.00 60.84 401 THR A C 1
ATOM 3018 O O . THR A 1 401 ? 2.479 -19.042 -5.583 1.00 60.84 401 THR A O 1
ATOM 3021 N N . LEU A 1 402 ? 4.190 -18.078 -4.493 1.00 48.34 402 LEU A N 1
ATOM 3022 C CA . LEU A 1 402 ? 4.815 -17.523 -5.691 1.00 48.34 402 LEU A CA 1
ATOM 3023 C C . LEU A 1 402 ? 5.420 -18.665 -6.523 1.00 48.34 402 LEU A C 1
ATOM 3025 O O . LEU A 1 402 ? 6.187 -19.490 -6.025 1.00 48.34 402 LEU A O 1
ATOM 3029 N N . ALA A 1 403 ? 5.062 -18.739 -7.807 1.00 33.41 403 ALA A N 1
ATOM 3030 C CA . ALA A 1 403 ? 5.588 -19.749 -8.719 1.00 33.41 403 ALA A CA 1
ATOM 3031 C C . ALA A 1 403 ? 7.105 -19.553 -8.909 1.00 33.41 403 ALA A C 1
ATOM 3033 O O . ALA A 1 403 ? 7.529 -18.697 -9.679 1.00 33.41 403 ALA A O 1
ATOM 3034 N N . GLY A 1 404 ? 7.915 -20.350 -8.208 1.00 41.00 404 GLY A N 1
ATOM 3035 C CA . GLY A 1 404 ? 9.380 -20.311 -8.295 1.00 41.00 404 GLY A CA 1
ATOM 3036 C C . GLY A 1 404 ? 10.097 -20.292 -6.947 1.00 41.00 404 GLY A C 1
ATOM 3037 O O . GLY A 1 404 ? 11.277 -20.632 -6.897 1.00 41.00 404 GLY A O 1
ATOM 3038 N N . GLU A 1 405 ? 9.397 -19.989 -5.854 1.00 37.69 405 GLU A N 1
ATOM 3039 C CA . GLU A 1 405 ? 9.925 -20.202 -4.509 1.00 37.69 405 GLU A CA 1
ATOM 3040 C C . GLU A 1 405 ? 9.660 -21.657 -4.124 1.00 37.69 405 GLU A C 1
ATOM 3042 O O . GLU A 1 405 ? 8.515 -22.109 -4.047 1.00 37.69 405 GLU A O 1
ATOM 3047 N N . ARG A 1 406 ? 10.733 -22.438 -3.952 1.00 30.38 406 ARG A N 1
ATOM 3048 C CA . ARG A 1 406 ? 10.617 -23.756 -3.328 1.00 30.38 406 ARG A CA 1
ATOM 3049 C C . ARG A 1 406 ? 9.938 -23.561 -1.979 1.00 30.38 406 ARG A C 1
ATOM 3051 O O . ARG A 1 406 ? 10.372 -22.744 -1.172 1.00 30.38 406 ARG A O 1
ATOM 3058 N N . THR A 1 407 ? 8.873 -24.317 -1.755 1.00 32.94 407 THR A N 1
ATOM 3059 C CA . THR A 1 407 ? 8.215 -24.459 -0.462 1.00 32.94 407 THR A CA 1
ATOM 3060 C C . THR A 1 407 ? 9.146 -25.196 0.498 1.00 32.94 407 THR A C 1
ATOM 3062 O O . THR A 1 407 ? 8.938 -26.372 0.771 1.00 32.94 407 THR A O 1
ATOM 3065 N N . ASP A 1 408 ? 10.151 -24.490 1.006 1.00 30.88 408 ASP A N 1
ATOM 3066 C CA . ASP A 1 408 ? 10.944 -24.900 2.168 1.00 30.88 408 ASP A CA 1
ATOM 3067 C C . ASP A 1 408 ? 10.583 -24.027 3.394 1.00 30.88 408 ASP A C 1
ATOM 3069 O O . ASP A 1 408 ? 11.349 -23.922 4.345 1.00 30.88 408 ASP A O 1
ATOM 3073 N N . VAL A 1 409 ? 9.405 -23.380 3.395 1.00 39.50 409 VAL A N 1
ATOM 3074 C CA . VAL A 1 409 ? 8.886 -22.630 4.565 1.00 39.50 409 VAL A CA 1
ATOM 3075 C C . VAL A 1 409 ? 8.071 -23.535 5.506 1.00 39.50 409 VAL A C 1
ATOM 3077 O O . VAL A 1 409 ? 7.760 -23.163 6.636 1.00 39.50 409 VAL A O 1
ATOM 3080 N N . ALA A 1 410 ? 7.792 -24.774 5.096 1.00 34.16 410 ALA A N 1
ATOM 3081 C CA . ALA A 1 410 ? 7.465 -25.835 6.037 1.00 34.16 410 ALA A CA 1
ATOM 3082 C C . ALA A 1 410 ? 8.788 -26.472 6.497 1.00 34.16 410 ALA A C 1
ATOM 3084 O O . ALA A 1 410 ? 9.478 -27.091 5.696 1.00 34.16 410 ALA A O 1
ATOM 3085 N N . ASP A 1 411 ? 9.125 -26.300 7.778 1.00 33.66 411 ASP A N 1
ATOM 3086 C CA . ASP A 1 411 ? 10.259 -26.913 8.500 1.00 33.66 411 ASP A CA 1
ATOM 3087 C C . ASP A 1 411 ? 11.665 -26.276 8.452 1.00 33.66 411 ASP A C 1
ATOM 3089 O O . ASP A 1 411 ? 12.618 -26.874 8.952 1.00 33.66 411 ASP A O 1
ATOM 3093 N N . SER A 1 412 ? 11.831 -25.006 8.064 1.00 31.58 412 SER A N 1
ATOM 3094 C CA . SER A 1 412 ? 13.100 -24.292 8.331 1.00 31.58 412 SER A CA 1
ATOM 3095 C C . SER A 1 412 ? 13.216 -23.705 9.751 1.00 31.58 412 SER A C 1
ATOM 3097 O O . SER A 1 412 ? 14.014 -22.793 9.975 1.00 31.58 412 SER A O 1
ATOM 3099 N N . ARG A 1 413 ? 12.508 -24.249 10.757 1.00 43.06 413 ARG A N 1
ATOM 3100 C CA . ARG A 1 413 ? 12.884 -24.062 12.178 1.00 43.06 413 ARG A CA 1
ATOM 3101 C C . ARG A 1 413 ? 14.134 -24.890 12.511 1.00 43.06 413 ARG A C 1
ATOM 3103 O O . ARG A 1 413 ? 14.212 -25.505 13.574 1.00 43.06 413 ARG A O 1
ATOM 3110 N N . SER A 1 414 ? 15.121 -24.921 11.608 1.00 35.59 414 SER A N 1
ATOM 3111 C CA . SER A 1 414 ? 16.440 -25.440 11.935 1.00 35.59 414 SER A CA 1
ATOM 3112 C C . SER A 1 414 ? 16.966 -24.592 13.084 1.00 35.59 414 SER A C 1
ATOM 3114 O O . SER A 1 414 ? 17.115 -23.376 12.963 1.00 35.59 414 SER A O 1
ATOM 3116 N N . SER A 1 415 ? 17.184 -25.249 14.212 1.00 40.81 415 SER A N 1
ATOM 3117 C CA . SER A 1 415 ? 17.584 -24.722 15.511 1.00 40.81 415 SER A CA 1
ATOM 3118 C C . SER A 1 415 ? 18.996 -24.107 15.517 1.00 40.81 415 SER A C 1
ATOM 3120 O O . SER A 1 415 ? 19.820 -24.471 16.352 1.00 40.81 415 SER A O 1
ATOM 3122 N N . SER A 1 416 ? 19.316 -23.219 14.570 1.00 41.62 416 SER A N 1
ATOM 3123 C CA . SER A 1 416 ? 20.676 -22.710 14.355 1.00 41.62 416 SER A CA 1
ATOM 3124 C C . SER A 1 416 ? 20.799 -21.201 14.119 1.00 41.62 416 SER A C 1
ATOM 3126 O O . SER A 1 416 ? 21.926 -20.737 13.956 1.00 41.62 416 SER A O 1
ATOM 3128 N N . SER A 1 417 ? 19.719 -20.403 14.111 1.00 49.56 417 SER A N 1
ATOM 3129 C CA . SER A 1 417 ? 19.876 -18.937 14.108 1.00 49.56 417 SER A CA 1
ATOM 3130 C C . SER A 1 417 ? 20.113 -18.434 15.533 1.00 49.56 417 SER A C 1
ATOM 3132 O O . SER A 1 417 ? 19.236 -18.541 16.386 1.00 49.56 417 SER A O 1
ATOM 3134 N N . SER A 1 418 ? 21.287 -17.859 15.795 1.00 66.81 418 SER A N 1
ATOM 3135 C CA . SER A 1 418 ? 21.617 -17.213 17.075 1.00 66.81 418 SER A CA 1
ATOM 3136 C C . SER A 1 418 ? 20.993 -15.819 17.241 1.00 66.81 418 SER A C 1
ATOM 3138 O O . SER A 1 418 ? 21.131 -15.211 18.300 1.00 66.81 418 SER A O 1
ATOM 3140 N N . SER A 1 419 ? 20.333 -15.290 16.207 1.00 80.75 419 SER A N 1
ATOM 3141 C CA . SER A 1 419 ? 19.765 -13.939 16.203 1.00 80.75 419 SER A CA 1
ATOM 3142 C C . SER A 1 419 ? 18.323 -13.900 16.733 1.00 80.75 419 SER A C 1
ATOM 3144 O O . SER A 1 419 ? 17.570 -14.843 16.491 1.00 80.75 419 SER A O 1
ATOM 3146 N N . PRO A 1 420 ? 17.931 -12.819 17.436 1.00 88.94 420 PRO A N 1
ATOM 3147 C CA . PRO A 1 420 ? 16.553 -12.601 17.868 1.00 88.94 420 PRO A CA 1
ATOM 3148 C C . PRO A 1 420 ? 15.621 -12.316 16.684 1.00 88.94 420 PRO A C 1
ATOM 3150 O O . PRO A 1 420 ? 16.036 -11.676 15.715 1.00 88.94 420 PRO A O 1
ATOM 3153 N N . TYR A 1 421 ? 14.362 -12.732 16.812 1.00 91.31 421 TYR A N 1
ATOM 3154 C CA . TYR A 1 421 ? 13.274 -12.344 15.912 1.00 91.31 421 TYR A CA 1
ATOM 3155 C C . TYR A 1 421 ? 12.529 -11.146 16.485 1.00 91.31 421 TYR A C 1
ATOM 3157 O O . TYR A 1 421 ? 12.359 -11.049 17.703 1.00 91.31 421 TYR A O 1
ATOM 3165 N N . TYR A 1 422 ? 12.066 -10.258 15.612 1.00 94.81 422 TYR A N 1
ATOM 3166 C CA . TYR A 1 422 ? 11.281 -9.089 16.003 1.00 94.81 422 TYR A CA 1
ATOM 3167 C C . TYR A 1 422 ? 9.932 -9.129 15.307 1.00 94.81 422 TYR A C 1
ATOM 3169 O O . TYR A 1 422 ? 9.873 -9.479 14.135 1.00 94.81 422 TYR A O 1
ATOM 3177 N N . TYR A 1 423 ? 8.865 -8.723 15.987 1.00 96.62 423 TYR A N 1
ATOM 3178 C CA . TYR A 1 423 ? 7.522 -8.717 15.409 1.00 96.62 423 TYR A CA 1
ATOM 3179 C C . TYR A 1 423 ? 6.764 -7.448 15.783 1.00 96.62 423 TYR A C 1
ATOM 3181 O O . TYR A 1 423 ? 6.924 -6.907 16.877 1.00 96.62 423 TYR A O 1
ATOM 3189 N N . ASN A 1 424 ? 5.911 -6.991 14.872 1.00 97.88 424 ASN A N 1
ATOM 3190 C CA . ASN A 1 424 ? 4.811 -6.098 15.203 1.00 97.88 424 ASN A CA 1
ATOM 3191 C C . ASN A 1 424 ? 3.657 -6.960 15.729 1.00 97.88 424 ASN A C 1
ATOM 3193 O O . ASN A 1 424 ? 3.135 -7.805 14.996 1.00 97.88 424 ASN A O 1
ATOM 3197 N N . SER A 1 425 ? 3.309 -6.790 17.001 1.00 97.31 425 SER A N 1
ATOM 3198 C CA . SER A 1 425 ? 2.484 -7.756 17.721 1.00 97.31 425 SER A CA 1
ATOM 3199 C C . SER A 1 425 ? 1.338 -7.106 18.482 1.00 97.31 425 SER A C 1
ATOM 3201 O O . SER A 1 425 ? 1.359 -5.915 18.773 1.00 97.31 425 SER A O 1
ATOM 3203 N N . ALA A 1 426 ? 0.333 -7.902 18.839 1.00 97.81 426 ALA A N 1
ATOM 3204 C CA . ALA A 1 426 ? -0.770 -7.514 19.705 1.00 97.81 426 ALA A CA 1
ATOM 3205 C C . ALA A 1 426 ? -0.900 -8.497 20.877 1.00 97.81 426 ALA A C 1
ATOM 3207 O O . ALA A 1 426 ? -1.152 -9.686 20.675 1.00 97.81 426 ALA A O 1
ATOM 3208 N N . LEU A 1 427 ? -0.724 -7.999 22.101 1.00 96.38 427 LEU A N 1
ATOM 3209 C CA . LEU A 1 427 ? -0.836 -8.767 23.341 1.00 96.38 427 LEU A CA 1
ATOM 3210 C C . LEU A 1 427 ? -2.278 -8.747 23.846 1.00 96.38 427 LEU A C 1
ATOM 3212 O O . LEU A 1 427 ? -2.863 -7.673 23.973 1.00 96.38 427 LEU A O 1
ATOM 3216 N N . LEU A 1 428 ? -2.818 -9.916 24.189 1.00 96.88 428 LEU A N 1
ATOM 3217 C CA . LEU A 1 428 ? -4.126 -10.071 24.818 1.00 96.88 428 LEU A CA 1
ATOM 3218 C C . LEU A 1 428 ? -3.980 -10.482 26.288 1.00 96.88 428 LEU A C 1
ATOM 3220 O O . LEU A 1 428 ? -3.397 -11.528 26.576 1.00 96.88 428 LEU A O 1
ATOM 3224 N N . THR A 1 429 ? -4.570 -9.723 27.212 1.00 95.56 429 THR A N 1
ATOM 3225 C CA . THR A 1 429 ? -4.661 -10.070 28.642 1.00 95.56 429 THR A CA 1
ATOM 3226 C C . THR A 1 429 ? -6.065 -10.498 29.057 1.00 95.56 429 THR A C 1
ATOM 3228 O O . THR A 1 429 ? -7.058 -10.049 28.489 1.00 95.56 429 THR A O 1
ATOM 3231 N N . SER A 1 430 ? -6.149 -11.357 30.073 1.00 94.94 430 SER A N 1
ATOM 3232 C CA . SER A 1 430 ? -7.375 -11.765 30.760 1.00 94.94 430 SER A CA 1
ATOM 3233 C C . SER A 1 430 ? -7.855 -10.680 31.735 1.00 94.94 430 SER A C 1
ATOM 3235 O O . SER A 1 430 ? -7.080 -9.784 32.072 1.00 94.94 430 SER A O 1
ATOM 3237 N N . PRO A 1 431 ? -9.080 -10.775 32.289 1.00 95.06 431 PRO A N 1
ATOM 3238 C CA . PRO A 1 431 ? -9.587 -9.862 33.318 1.00 95.06 431 PRO A CA 1
ATOM 3239 C C . PRO A 1 431 ? -8.753 -9.870 34.602 1.00 95.06 431 PRO A C 1
ATOM 3241 O O . PRO A 1 431 ? -8.773 -8.915 35.373 1.00 95.06 431 PRO A O 1
ATOM 3244 N N . GLN A 1 432 ? -8.013 -10.951 34.847 1.00 94.31 432 GLN A N 1
ATOM 3245 C CA . GLN A 1 432 ? -7.093 -11.083 35.973 1.00 94.31 432 GLN A CA 1
ATOM 3246 C C . GLN A 1 432 ? -5.723 -10.456 35.674 1.00 94.31 432 GLN A C 1
ATOM 3248 O O . GLN A 1 432 ? -4.886 -10.360 36.572 1.00 94.31 432 GLN A O 1
ATOM 3253 N N . GLY A 1 433 ? -5.497 -9.992 34.440 1.00 91.06 433 GLY A N 1
ATOM 3254 C CA . GLY A 1 433 ? -4.240 -9.402 33.990 1.00 91.06 433 GLY A CA 1
ATOM 3255 C C . GLY A 1 433 ? -3.194 -10.422 33.537 1.00 91.06 433 GLY A C 1
ATOM 3256 O O . GLY A 1 433 ? -2.035 -10.063 33.318 1.00 91.06 433 GLY A O 1
ATOM 3257 N N . GLU A 1 434 ? -3.581 -11.690 33.399 1.00 91.19 434 GLU A N 1
ATOM 3258 C CA . GLU A 1 434 ? -2.722 -12.731 32.837 1.00 91.19 434 GLU A CA 1
ATOM 3259 C C . GLU A 1 434 ? -2.654 -12.545 31.326 1.00 91.19 434 GLU A C 1
ATOM 3261 O O . GLU A 1 434 ? -3.683 -12.388 30.676 1.00 91.19 434 GLU A O 1
ATOM 3266 N N . ALA A 1 435 ? -1.465 -12.558 30.742 1.00 89.44 435 ALA A N 1
ATOM 3267 C CA . ALA A 1 435 ? -1.356 -12.498 29.294 1.00 89.44 435 ALA A CA 1
ATOM 3268 C C . ALA A 1 435 ? -1.658 -13.872 28.678 1.00 89.44 435 ALA A C 1
ATOM 3270 O O . ALA A 1 435 ? -1.019 -14.876 28.989 1.00 89.44 435 ALA A O 1
ATOM 3271 N N . LEU A 1 436 ? -2.683 -13.894 27.829 1.00 89.81 436 LEU A N 1
ATOM 3272 C CA . LEU A 1 436 ? -3.270 -15.089 27.236 1.00 89.81 436 LEU A CA 1
ATOM 3273 C C . LEU A 1 436 ? -2.573 -15.475 25.934 1.00 89.81 436 LEU A C 1
ATOM 3275 O O . LEU A 1 436 ? -2.332 -16.655 25.683 1.00 89.81 436 LEU A O 1
ATOM 3279 N N . HIS A 1 437 ? -2.295 -14.489 25.078 1.00 91.44 437 HIS A N 1
ATOM 3280 C CA . HIS A 1 437 ? -1.685 -14.730 23.778 1.00 91.44 437 HIS A CA 1
ATOM 3281 C C . HIS A 1 437 ? -1.075 -13.464 23.173 1.00 91.44 437 HIS A C 1
ATOM 3283 O O . HIS A 1 437 ? -1.546 -12.359 23.442 1.00 91.44 437 HIS A O 1
ATOM 3289 N N . THR A 1 438 ? -0.090 -13.656 22.297 1.00 93.00 438 THR A N 1
ATOM 3290 C CA . THR A 1 438 ? 0.475 -12.612 21.441 1.00 93.00 438 THR A CA 1
ATOM 3291 C C . THR A 1 438 ? 0.215 -12.970 19.983 1.00 93.00 438 THR A C 1
ATOM 3293 O O . THR A 1 438 ? 0.661 -14.014 19.512 1.00 93.00 438 THR A O 1
ATOM 3296 N N . PHE A 1 439 ? -0.496 -12.099 19.273 1.00 95.81 439 PHE A N 1
ATOM 3297 C CA . PHE A 1 439 ? -0.733 -12.197 17.833 1.00 95.81 439 PHE A CA 1
ATOM 3298 C C . PHE A 1 439 ? 0.344 -11.410 17.092 1.00 95.81 439 PHE A C 1
ATOM 3300 O O . PHE A 1 439 ? 0.676 -10.310 17.518 1.00 95.81 439 PHE A O 1
ATOM 3307 N N . ARG A 1 440 ? 0.873 -11.937 15.987 1.00 97.31 440 ARG A N 1
ATOM 3308 C CA . ARG A 1 440 ? 1.933 -11.285 15.199 1.00 97.31 440 ARG A CA 1
ATOM 3309 C C . ARG A 1 440 ? 1.390 -10.881 13.836 1.00 97.31 440 ARG A C 1
ATOM 3311 O O . ARG A 1 440 ? 0.755 -11.703 13.177 1.00 97.31 440 ARG A O 1
ATOM 3318 N N . LYS A 1 441 ? 1.662 -9.644 13.421 1.00 98.19 441 LYS A N 1
ATOM 3319 C CA . LYS A 1 441 ? 1.255 -9.081 12.128 1.00 98.19 441 LYS A CA 1
ATOM 3320 C C . LYS A 1 441 ? 1.745 -9.980 11.001 1.00 98.19 441 LYS A C 1
ATOM 3322 O O . LYS A 1 441 ? 2.942 -10.239 10.896 1.00 98.19 441 LYS A O 1
ATOM 3327 N N . HIS A 1 442 ? 0.829 -10.491 10.189 1.00 97.44 442 HIS A N 1
ATOM 3328 C CA . HIS A 1 442 ? 1.162 -11.490 9.181 1.00 97.44 442 HIS A CA 1
ATOM 3329 C C . HIS A 1 442 ? 1.669 -10.836 7.892 1.00 97.44 442 HIS A C 1
ATOM 3331 O O . HIS A 1 442 ? 2.655 -11.292 7.316 1.00 97.44 442 HIS A O 1
ATOM 3337 N N . PHE A 1 443 ? 1.028 -9.752 7.454 1.00 96.50 443 PHE A N 1
ATOM 3338 C CA . PHE A 1 443 ? 1.398 -8.968 6.282 1.00 96.50 443 PHE A CA 1
ATOM 3339 C C . PHE A 1 443 ? 2.002 -7.635 6.723 1.00 96.50 443 PHE A C 1
ATOM 3341 O O . PHE A 1 443 ? 1.344 -6.804 7.350 1.00 96.50 443 PHE A O 1
ATOM 3348 N N . LEU A 1 444 ? 3.273 -7.425 6.385 1.00 90.06 444 LEU A N 1
ATOM 3349 C CA . LEU A 1 444 ? 4.010 -6.218 6.752 1.00 90.06 444 LEU A CA 1
ATOM 3350 C C . LEU A 1 444 ? 3.727 -5.061 5.789 1.00 90.06 444 LEU A C 1
ATOM 3352 O O . LEU A 1 444 ? 3.568 -5.266 4.584 1.00 90.06 444 LEU A O 1
ATOM 3356 N N . PHE A 1 445 ? 3.699 -3.843 6.328 1.00 87.75 445 PHE A N 1
ATOM 3357 C CA . PHE A 1 445 ? 3.796 -2.611 5.547 1.00 87.75 445 PHE A CA 1
ATOM 3358 C C . PHE A 1 445 ? 5.266 -2.175 5.446 1.00 87.75 445 PHE A C 1
ATOM 3360 O O . PHE A 1 445 ? 6.107 -2.644 6.214 1.00 87.75 445 PHE A O 1
ATOM 3367 N N . ASP A 1 446 ? 5.594 -1.256 4.538 1.00 80.69 446 ASP A N 1
ATOM 3368 C CA . ASP A 1 446 ? 6.980 -0.846 4.265 1.00 80.69 446 ASP A CA 1
ATOM 3369 C C . ASP A 1 446 ? 7.731 -0.378 5.524 1.00 80.69 446 ASP A C 1
ATOM 3371 O O . ASP A 1 446 ? 8.908 -0.692 5.699 1.00 80.69 446 ASP A O 1
ATOM 3375 N N . ALA A 1 447 ? 7.042 0.306 6.444 1.00 78.94 447 ALA A N 1
ATOM 3376 C CA . ALA A 1 447 ? 7.621 0.730 7.721 1.00 78.94 447 ALA A CA 1
ATOM 3377 C C . ALA A 1 447 ? 7.996 -0.451 8.640 1.00 78.94 447 ALA A C 1
ATOM 3379 O O . ALA A 1 447 ? 8.958 -0.353 9.403 1.00 78.94 447 ALA A O 1
ATOM 3380 N N . ASP A 1 448 ? 7.269 -1.567 8.567 1.00 85.38 448 ASP A N 1
ATOM 3381 C CA . ASP A 1 448 ? 7.516 -2.764 9.374 1.00 85.38 448 ASP A CA 1
ATOM 3382 C C . ASP A 1 448 ? 8.718 -3.569 8.853 1.00 85.38 448 ASP A C 1
ATOM 3384 O O . ASP A 1 448 ? 9.549 -4.021 9.647 1.00 85.38 448 ASP A O 1
ATOM 3388 N N . VAL A 1 449 ? 8.844 -3.690 7.520 1.00 84.44 449 VAL A N 1
ATOM 3389 C CA . VAL A 1 449 ? 9.896 -4.467 6.822 1.00 84.44 449 VAL A CA 1
ATOM 3390 C C . VAL A 1 449 ? 11.307 -4.034 7.236 1.00 84.44 449 VAL A C 1
ATOM 3392 O O . VAL A 1 449 ? 12.254 -4.818 7.196 1.00 84.44 449 VAL A O 1
ATOM 3395 N N . LEU A 1 450 ? 11.464 -2.783 7.671 1.00 86.88 450 LEU A N 1
ATOM 3396 C CA . LEU A 1 450 ? 12.747 -2.239 8.108 1.00 86.88 450 LEU A CA 1
ATOM 3397 C C . LEU A 1 450 ? 13.285 -2.896 9.387 1.00 86.88 450 LEU A C 1
ATOM 3399 O O . LEU A 1 450 ? 14.506 -2.954 9.577 1.00 86.88 450 LEU A O 1
ATOM 3403 N N . TRP A 1 451 ? 12.412 -3.363 10.284 1.00 92.19 451 TRP A N 1
ATOM 3404 C CA . TRP A 1 451 ? 12.818 -3.742 11.638 1.00 92.19 451 TRP A CA 1
ATOM 3405 C C . TRP A 1 451 ? 12.302 -5.097 12.126 1.00 92.19 451 TRP A C 1
ATOM 3407 O O . TRP A 1 451 ? 12.985 -5.675 12.981 1.00 92.19 451 TRP A O 1
ATOM 3417 N N . CYS A 1 452 ? 11.196 -5.618 11.588 1.00 91.69 452 CYS A N 1
ATOM 3418 C CA . CYS A 1 452 ? 10.565 -6.860 12.047 1.00 91.69 452 CYS A CA 1
ATOM 3419 C C . CYS A 1 452 ? 10.308 -7.885 10.936 1.00 91.69 452 CYS A C 1
ATOM 3421 O O . CYS A 1 452 ? 10.423 -7.590 9.747 1.00 91.69 452 CYS A O 1
ATOM 3423 N N . ASP A 1 453 ? 9.990 -9.101 11.367 1.00 94.75 453 ASP A N 1
ATOM 3424 C CA . ASP A 1 453 ? 9.690 -10.269 10.555 1.00 94.75 453 ASP A CA 1
ATOM 3425 C C . ASP A 1 453 ? 8.167 -10.463 10.405 1.00 94.75 453 ASP A C 1
ATOM 3427 O O . ASP A 1 453 ? 7.373 -10.029 11.245 1.00 94.75 453 ASP A O 1
ATOM 3431 N N . GLU A 1 454 ? 7.745 -11.137 9.331 1.00 94.44 454 GLU A N 1
ATOM 3432 C CA . GLU A 1 454 ? 6.344 -11.531 9.130 1.00 94.44 454 GLU A CA 1
ATOM 3433 C C . GLU A 1 454 ? 5.917 -12.565 10.186 1.00 94.44 454 GLU A C 1
ATOM 3435 O O . GLU A 1 454 ? 6.597 -13.568 10.420 1.00 94.44 454 GLU A O 1
ATOM 3440 N N . GLY A 1 455 ? 4.744 -12.362 10.785 1.00 94.44 455 GLY A N 1
ATOM 3441 C CA . GLY A 1 455 ? 4.107 -13.341 11.657 1.00 94.44 455 GLY A CA 1
ATOM 3442 C C . GLY A 1 455 ? 3.749 -14.642 10.919 1.00 94.44 455 GLY A C 1
ATOM 3443 O O . GLY A 1 455 ? 3.563 -14.647 9.699 1.00 94.44 455 GLY A O 1
ATOM 3444 N N . PRO A 1 456 ? 3.600 -15.768 11.640 1.00 92.50 456 PRO A N 1
ATOM 3445 C CA . PRO A 1 456 ? 3.450 -17.096 11.037 1.00 92.50 456 PRO A CA 1
ATOM 3446 C C . PRO A 1 456 ? 2.093 -17.348 10.356 1.00 92.50 456 PRO A C 1
ATOM 3448 O O . PRO A 1 456 ? 1.941 -18.364 9.680 1.00 92.50 456 PRO A O 1
ATOM 3451 N N . GLY A 1 457 ? 1.093 -16.486 10.555 1.00 94.94 457 GLY A N 1
ATOM 3452 C CA . GLY A 1 457 ? -0.240 -16.647 9.977 1.00 94.94 457 GLY A CA 1
ATOM 3453 C C . GLY A 1 457 ? -1.348 -16.035 10.823 1.00 94.94 457 GLY A C 1
ATOM 3454 O O . GLY A 1 457 ? -1.136 -15.653 11.972 1.00 94.94 457 GLY A O 1
ATOM 3455 N N . PHE A 1 458 ? -2.561 -16.005 10.274 1.00 97.69 458 PHE A N 1
ATOM 3456 C CA . PHE A 1 458 ? -3.739 -15.502 10.980 1.00 97.69 458 PHE A CA 1
ATOM 3457 C C . PHE A 1 458 ? -4.214 -16.471 12.072 1.00 97.69 458 PHE A C 1
ATOM 3459 O O . PHE A 1 458 ? -4.216 -17.695 11.882 1.00 97.69 458 PHE A O 1
ATOM 3466 N N . GLN A 1 459 ? -4.656 -15.924 13.208 1.00 95.56 459 GLN A N 1
ATOM 3467 C CA . GLN A 1 459 ? -5.061 -16.680 14.397 1.00 95.56 459 GLN A CA 1
ATOM 3468 C C . GLN A 1 459 ? -6.323 -16.107 15.047 1.00 95.56 459 GLN A C 1
ATOM 3470 O O . GLN A 1 459 ? -6.595 -14.909 14.998 1.00 95.56 459 GLN A O 1
ATOM 3475 N N . CYS A 1 460 ? -7.086 -16.984 15.699 1.00 96.31 460 CYS A N 1
ATOM 3476 C CA . CYS A 1 460 ? -8.237 -16.614 16.515 1.00 96.31 460 CYS A CA 1
ATOM 3477 C C . CYS A 1 460 ? -8.170 -17.289 17.889 1.00 96.31 460 CYS A C 1
ATOM 3479 O O . CYS A 1 460 ? -7.527 -18.333 18.054 1.00 96.31 460 CYS A O 1
ATOM 3481 N N . ILE A 1 461 ? -8.871 -16.703 18.852 1.00 95.31 461 ILE A N 1
ATOM 3482 C CA . ILE A 1 461 ? -9.032 -17.211 20.212 1.00 95.31 461 ILE A CA 1
ATOM 3483 C C . ILE A 1 461 ? -10.510 -17.162 20.606 1.00 95.31 461 ILE A C 1
ATOM 3485 O O . ILE A 1 461 ? -11.233 -16.244 20.218 1.00 95.31 461 ILE A O 1
ATOM 3489 N N . ASP A 1 462 ? -10.958 -18.158 21.364 1.00 94.81 462 ASP A N 1
ATOM 3490 C CA . ASP A 1 462 ? -12.323 -18.223 21.878 1.00 94.81 462 ASP A CA 1
ATOM 3491 C C . ASP A 1 462 ? -12.347 -17.624 23.294 1.00 94.81 462 ASP A C 1
ATOM 3493 O O . ASP A 1 462 ? -11.753 -18.171 24.224 1.00 94.81 462 ASP A O 1
ATOM 3497 N N . LEU A 1 463 ? -13.014 -16.480 23.459 1.00 93.06 463 LEU A N 1
ATOM 3498 C CA . LEU A 1 463 ? -13.177 -15.814 24.751 1.00 93.06 463 LEU A CA 1
ATOM 3499 C C . LEU A 1 463 ? -14.460 -16.294 25.415 1.00 93.06 463 LEU A C 1
ATOM 3501 O O . LEU A 1 463 ? -15.508 -16.342 24.773 1.00 93.06 463 LEU A O 1
ATOM 3505 N N . THR A 1 464 ? -14.393 -16.631 26.701 1.00 88.38 464 THR A N 1
ATOM 3506 C CA . THR A 1 464 ? -15.590 -16.964 27.481 1.00 88.38 464 THR A CA 1
ATOM 3507 C C . THR A 1 464 ? -16.073 -15.714 28.196 1.00 88.38 464 THR A C 1
ATOM 3509 O O . THR A 1 464 ? -15.366 -15.167 29.039 1.00 88.38 464 THR A O 1
ATOM 3512 N N . LEU A 1 465 ? -17.269 -15.263 27.838 1.00 82.31 465 LEU A N 1
ATOM 3513 C CA . LEU A 1 465 ? -17.956 -14.149 28.467 1.00 82.31 465 LEU A CA 1
ATOM 3514 C C . LEU A 1 465 ? -19.002 -14.712 29.427 1.00 82.31 465 LEU A C 1
ATOM 3516 O O . LEU A 1 465 ? -19.817 -15.544 29.023 1.00 82.31 465 LEU A O 1
ATOM 3520 N N . ASP A 1 466 ? -18.970 -14.271 30.678 1.00 73.44 466 ASP A N 1
ATOM 3521 C CA . ASP A 1 466 ? -20.065 -14.494 31.617 1.00 73.44 466 ASP A CA 1
ATOM 3522 C C . ASP A 1 466 ? -21.075 -13.352 31.423 1.00 73.44 466 ASP A C 1
ATOM 3524 O O . ASP A 1 466 ? -20.708 -12.178 31.518 1.00 73.44 466 ASP A O 1
ATOM 3528 N N . ASP A 1 467 ? -22.335 -13.667 31.120 1.00 64.06 467 ASP A N 1
ATOM 3529 C CA . ASP A 1 467 ? -23.385 -12.649 31.129 1.00 64.06 467 ASP A CA 1
ATOM 3530 C C . ASP A 1 467 ? -23.805 -12.282 32.568 1.00 64.06 467 ASP A C 1
ATOM 3532 O O . ASP A 1 467 ? -23.397 -12.903 33.553 1.00 64.06 467 ASP A O 1
ATOM 3536 N N . GLN A 1 468 ? -24.629 -11.240 32.708 1.00 54.78 468 GLN A N 1
ATOM 3537 C CA . GLN A 1 468 ? -25.109 -10.758 34.014 1.00 54.78 468 GLN A CA 1
ATOM 3538 C C . GLN A 1 468 ? -25.996 -11.783 34.752 1.00 54.78 468 GLN A C 1
ATOM 3540 O O . GLN A 1 468 ? -26.265 -11.609 35.939 1.00 54.78 468 GLN A O 1
ATOM 3545 N N . GLU A 1 469 ? -26.452 -12.830 34.062 1.00 59.88 469 GLU A N 1
ATOM 3546 C CA . GLU A 1 469 ? -27.278 -13.917 34.593 1.00 59.88 469 GLU A CA 1
ATOM 3547 C C . GLU A 1 469 ? -26.442 -15.177 34.904 1.00 59.88 469 GLU A C 1
ATOM 3549 O O . GLU A 1 469 ? -26.967 -16.153 35.439 1.00 59.88 469 GLU A O 1
ATOM 3554 N N . GLY A 1 470 ? -25.127 -15.145 34.643 1.00 62.41 470 GLY A N 1
ATOM 3555 C CA . GLY A 1 470 ? -24.192 -16.240 34.897 1.00 62.41 470 GLY A CA 1
ATOM 3556 C C . GLY A 1 470 ? -24.105 -17.278 33.775 1.00 62.41 470 GLY A C 1
ATOM 3557 O O . GLY A 1 470 ? -23.470 -18.320 33.962 1.00 62.41 470 GLY A O 1
ATOM 3558 N N . HIS A 1 471 ? -24.707 -17.030 32.609 1.00 69.56 471 HIS A N 1
ATOM 3559 C CA . HIS A 1 471 ? -24.532 -17.894 31.448 1.00 69.56 471 HIS A CA 1
ATOM 3560 C C . HIS A 1 471 ? -23.181 -17.628 30.789 1.00 69.56 471 HIS A C 1
ATOM 3562 O O . HIS A 1 471 ? -22.808 -16.490 30.500 1.00 69.56 471 HIS A O 1
ATOM 3568 N N . ARG A 1 472 ? -22.460 -18.711 30.495 1.00 74.69 472 ARG A N 1
ATOM 3569 C CA . ARG A 1 472 ? -21.200 -18.659 29.755 1.00 74.69 472 ARG A CA 1
ATOM 3570 C C . ARG A 1 472 ? -21.450 -18.701 28.267 1.00 74.69 472 ARG A C 1
ATOM 3572 O O . ARG A 1 472 ? -22.057 -19.644 27.760 1.00 74.69 472 ARG A O 1
ATOM 3579 N N . ARG A 1 473 ? -20.888 -17.730 27.560 1.00 81.31 473 ARG A N 1
ATOM 3580 C CA . ARG A 1 473 ? -20.918 -17.674 26.108 1.00 81.31 473 ARG A CA 1
ATOM 3581 C C . ARG A 1 473 ? -19.517 -17.573 25.534 1.00 81.31 473 ARG A C 1
ATOM 3583 O O . ARG A 1 473 ? -18.724 -16.743 25.955 1.00 81.31 473 ARG A O 1
ATOM 3590 N N . SER A 1 474 ? -19.231 -18.410 24.544 1.00 88.44 474 SER A N 1
ATOM 3591 C CA . SER A 1 474 ? -17.984 -18.335 23.791 1.00 88.44 474 SER A CA 1
ATOM 3592 C C . SER A 1 474 ? -18.130 -17.360 22.619 1.00 88.44 474 SER A C 1
ATOM 3594 O O . SER A 1 474 ? -19.117 -17.429 21.883 1.00 88.44 474 SER A O 1
ATOM 3596 N N . VAL A 1 475 ? -17.166 -16.453 22.463 1.00 92.25 475 VAL A N 1
ATOM 3597 C CA . VAL A 1 475 ? -17.047 -15.523 21.332 1.00 92.25 475 VAL A CA 1
ATOM 3598 C C . VAL A 1 475 ? -15.702 -15.746 20.660 1.00 92.25 475 VAL A C 1
ATOM 3600 O O . VAL A 1 475 ? -14.657 -15.616 21.299 1.00 92.25 475 VAL A O 1
ATOM 3603 N N . ARG A 1 476 ? -15.715 -16.048 19.361 1.00 95.00 476 ARG A N 1
ATOM 3604 C CA . ARG A 1 476 ? -14.496 -16.232 18.579 1.00 95.00 476 ARG A CA 1
ATOM 3605 C C . ARG A 1 476 ? -13.964 -14.897 18.092 1.00 95.00 476 ARG A C 1
ATOM 3607 O O . ARG A 1 476 ? -14.542 -14.277 17.197 1.00 95.00 476 ARG A O 1
ATOM 3614 N N . VAL A 1 477 ? -12.820 -14.498 18.630 1.00 97.56 477 VAL A N 1
ATOM 3615 C CA . VAL A 1 477 ? -12.128 -13.264 18.261 1.00 97.56 477 VAL A CA 1
ATOM 3616 C C . VAL A 1 477 ? -10.965 -13.591 17.331 1.00 97.56 477 VAL A C 1
ATOM 3618 O O . VAL A 1 477 ? -10.036 -14.304 17.709 1.00 97.56 477 VAL A O 1
ATOM 3621 N N . GLY A 1 478 ? -11.025 -13.088 16.101 1.00 98.12 478 GLY A N 1
ATOM 3622 C CA . GLY A 1 478 ? -9.882 -13.038 15.193 1.00 98.12 478 GLY A CA 1
ATOM 3623 C C . GLY A 1 478 ? -9.114 -11.744 15.426 1.00 98.12 478 GLY A C 1
ATOM 3624 O O . GLY A 1 478 ? -9.737 -10.692 15.562 1.00 98.12 478 GLY A O 1
ATOM 3625 N N . VAL A 1 479 ? -7.786 -11.812 15.470 1.00 98.50 479 VAL A N 1
ATOM 3626 C CA . VAL A 1 479 ? -6.935 -10.625 15.612 1.00 98.50 479 VAL A CA 1
ATOM 3627 C C . VAL A 1 479 ? -6.033 -10.512 14.394 1.00 98.50 479 VAL A C 1
ATOM 3629 O O . VAL A 1 479 ? -5.406 -11.489 13.987 1.00 98.50 479 VAL A O 1
ATOM 3632 N N . ALA A 1 480 ? -5.992 -9.316 13.820 1.00 98.56 480 ALA A N 1
ATOM 3633 C CA . ALA A 1 480 ? -5.172 -8.967 12.669 1.00 98.56 480 ALA A CA 1
ATOM 3634 C C . ALA A 1 480 ? -4.733 -7.506 12.792 1.00 98.56 480 ALA A C 1
ATOM 3636 O O . ALA A 1 480 ? -5.455 -6.699 13.366 1.00 98.56 480 ALA A O 1
ATOM 3637 N N . ILE A 1 481 ? -3.563 -7.146 12.280 1.00 98.81 481 ILE A N 1
ATOM 3638 C CA . ILE A 1 481 ? -2.961 -5.831 12.508 1.00 98.81 481 ILE A CA 1
ATOM 3639 C C . ILE A 1 481 ? -2.875 -5.080 11.179 1.00 98.81 481 ILE A C 1
ATOM 3641 O O . ILE A 1 481 ? -2.145 -5.482 10.275 1.00 98.81 481 ILE A O 1
ATOM 3645 N N . CYS A 1 482 ? -3.611 -3.968 11.076 1.00 98.25 482 CYS A N 1
ATOM 3646 C CA . CYS A 1 482 ? -3.554 -2.995 9.976 1.00 98.25 482 CYS A CA 1
ATOM 3647 C C . CYS A 1 482 ? -3.452 -3.608 8.566 1.00 98.25 482 CYS A C 1
ATOM 3649 O O . CYS A 1 482 ? -4.459 -4.034 8.002 1.00 98.25 482 CYS A O 1
ATOM 3651 N N . MET A 1 483 ? -2.234 -3.672 8.017 1.00 96.44 483 MET A N 1
ATOM 3652 C CA . MET A 1 483 ? -1.897 -4.181 6.684 1.00 96.44 483 MET A CA 1
ATOM 3653 C C . MET A 1 483 ? -2.361 -5.623 6.425 1.00 96.44 483 MET A C 1
ATOM 3655 O O . MET A 1 483 ? -2.550 -5.990 5.269 1.00 96.44 483 MET A O 1
ATOM 3659 N N . ASP A 1 484 ? -2.639 -6.415 7.463 1.00 98.50 484 ASP A N 1
ATOM 3660 C CA . ASP A 1 484 ? -3.248 -7.745 7.330 1.00 98.50 484 ASP A CA 1
ATOM 3661 C C . ASP A 1 484 ? -4.558 -7.742 6.523 1.00 98.50 484 ASP A C 1
ATOM 3663 O O . ASP A 1 484 ? -4.894 -8.741 5.889 1.00 98.50 484 ASP A O 1
ATOM 3667 N N . ILE A 1 485 ? -5.310 -6.634 6.516 1.00 97.81 485 ILE A N 1
ATOM 3668 C CA . ILE A 1 485 ? -6.546 -6.536 5.730 1.00 97.81 485 ILE A CA 1
ATOM 3669 C C . ILE A 1 485 ? -6.277 -6.389 4.225 1.00 97.81 485 ILE A C 1
ATOM 3671 O O . ILE A 1 485 ? -7.154 -6.694 3.416 1.00 97.81 485 ILE A O 1
ATOM 3675 N N . ASN A 1 486 ? -5.089 -5.934 3.827 1.00 92.00 486 ASN A N 1
ATOM 3676 C CA . ASN A 1 486 ? -4.748 -5.612 2.444 1.00 92.00 486 ASN A CA 1
ATOM 3677 C C . ASN A 1 486 ? -4.356 -6.846 1.625 1.00 92.00 486 ASN A C 1
ATOM 3679 O O . ASN A 1 486 ? -4.024 -7.890 2.186 1.00 92.00 486 ASN A O 1
ATOM 3683 N N . PRO A 1 487 ? -4.378 -6.738 0.284 1.00 86.81 487 PRO A N 1
ATOM 3684 C CA . PRO A 1 487 ? -3.725 -7.723 -0.568 1.00 86.81 487 PRO A CA 1
ATOM 3685 C C . PRO A 1 487 ? -2.249 -7.861 -0.171 1.00 86.81 487 PRO A C 1
ATOM 3687 O O . PRO A 1 487 ? -1.584 -6.850 0.082 1.00 86.81 487 PRO A O 1
ATOM 3690 N N . TYR A 1 488 ? -1.727 -9.088 -0.122 1.00 89.31 488 TYR A N 1
ATOM 3691 C CA . TYR A 1 488 ? -0.346 -9.346 0.286 1.00 89.31 488 TYR A CA 1
ATOM 3692 C C . TYR A 1 488 ? 0.646 -8.487 -0.511 1.00 89.31 488 TYR A C 1
ATOM 3694 O O . TYR A 1 488 ? 0.699 -8.564 -1.743 1.00 89.31 488 TYR A O 1
ATOM 3702 N N . ARG A 1 489 ? 1.410 -7.638 0.197 1.00 79.50 489 ARG A N 1
ATOM 3703 C CA . ARG A 1 489 ? 2.366 -6.654 -0.360 1.00 79.50 489 ARG A CA 1
ATOM 3704 C C . ARG A 1 489 ? 1.774 -5.707 -1.414 1.00 79.50 489 ARG A C 1
ATOM 3706 O O . ARG A 1 489 ? 2.508 -5.193 -2.251 1.00 79.50 489 ARG A O 1
ATOM 3713 N N . PHE A 1 490 ? 0.452 -5.524 -1.420 1.00 74.75 490 PHE A N 1
ATOM 3714 C CA . PHE A 1 490 ? -0.298 -4.857 -2.491 1.00 74.75 490 PHE A CA 1
ATOM 3715 C C . PHE A 1 490 ? -0.111 -5.495 -3.886 1.00 74.75 490 PHE A C 1
ATOM 3717 O O . PHE A 1 490 ? -0.310 -4.841 -4.910 1.00 74.75 490 PHE A O 1
ATOM 3724 N N . GLN A 1 491 ? 0.277 -6.773 -3.944 1.00 75.62 491 GLN A N 1
ATOM 3725 C CA . GLN A 1 491 ? 0.593 -7.491 -5.185 1.00 75.62 491 GLN A CA 1
ATOM 3726 C C . GLN A 1 491 ? -0.496 -8.482 -5.596 1.00 75.62 491 GLN A C 1
ATOM 3728 O O . GLN A 1 491 ? -0.717 -8.685 -6.794 1.00 75.62 491 GLN A O 1
ATOM 3733 N N . THR A 1 492 ? -1.176 -9.107 -4.632 1.00 72.69 492 THR A N 1
ATOM 3734 C CA . THR A 1 492 ? -2.285 -10.019 -4.935 1.00 72.69 492 THR A CA 1
ATOM 3735 C C . THR A 1 492 ? -3.510 -9.247 -5.448 1.00 72.69 492 THR A C 1
ATOM 3737 O O . THR A 1 492 ? -3.661 -8.050 -5.181 1.00 72.69 492 THR A O 1
ATOM 3740 N N . PRO A 1 493 ? -4.395 -9.888 -6.236 1.00 84.56 493 PRO A N 1
ATOM 3741 C CA . PRO A 1 493 ? -5.654 -9.277 -6.656 1.00 84.56 493 PRO A CA 1
ATOM 3742 C C . PRO A 1 493 ? -6.481 -8.778 -5.468 1.00 84.56 493 PRO A C 1
ATOM 3744 O O . PRO A 1 493 ? -6.522 -9.428 -4.422 1.00 84.56 493 PRO A O 1
ATOM 3747 N N . PHE A 1 494 ? -7.182 -7.653 -5.638 1.00 75.12 494 PHE A N 1
ATOM 3748 C CA . PHE A 1 494 ? -8.015 -7.081 -4.578 1.00 75.12 494 PHE A CA 1
ATOM 3749 C C . PHE A 1 494 ? -9.064 -8.085 -4.084 1.00 75.12 494 PHE A C 1
ATOM 3751 O O . PHE A 1 494 ? -9.274 -8.229 -2.892 1.00 75.12 494 PHE A O 1
ATOM 3758 N N . ASP A 1 495 ? -9.663 -8.879 -4.957 1.00 85.12 495 ASP A N 1
ATOM 3759 C CA . ASP A 1 495 ? -10.676 -9.867 -4.585 1.00 85.12 495 ASP A CA 1
ATOM 3760 C C . ASP A 1 495 ? -10.123 -11.138 -3.904 1.00 85.12 495 ASP A C 1
ATOM 3762 O O . ASP A 1 495 ? -10.888 -12.056 -3.588 1.00 85.12 495 ASP A O 1
ATOM 3766 N N . THR A 1 496 ? -8.818 -11.206 -3.614 1.00 88.25 496 THR A N 1
ATOM 3767 C CA . THR A 1 496 ? -8.220 -12.332 -2.871 1.00 88.25 496 THR A CA 1
ATOM 3768 C C . THR A 1 496 ? -8.730 -12.387 -1.430 1.00 88.25 496 THR A C 1
ATOM 3770 O O . THR A 1 496 ? -9.045 -13.473 -0.945 1.00 88.25 496 THR A O 1
ATOM 3773 N N . PHE A 1 497 ? -8.908 -11.230 -0.778 1.00 95.12 497 PHE A N 1
ATOM 3774 C CA . PHE A 1 497 ? -9.507 -11.103 0.560 1.00 95.12 497 PHE A CA 1
ATOM 3775 C C . PHE A 1 497 ? -8.930 -12.085 1.604 1.00 95.12 497 PHE A C 1
ATOM 3777 O O . PHE A 1 497 ? -9.671 -12.741 2.333 1.00 95.12 497 PHE A O 1
ATOM 3784 N N . GLU A 1 498 ? -7.606 -12.216 1.662 1.00 97.25 498 GLU A N 1
ATOM 3785 C CA . GLU A 1 498 ? -6.873 -13.242 2.414 1.00 97.25 498 GLU A CA 1
ATOM 3786 C C . GLU A 1 498 ? -7.330 -13.349 3.877 1.00 97.25 498 GLU A C 1
ATOM 3788 O O . GLU A 1 498 ? -7.693 -14.435 4.342 1.00 97.25 498 GLU A O 1
ATOM 3793 N N . LEU A 1 499 ? -7.364 -12.214 4.583 1.00 98.25 499 LEU A N 1
ATOM 3794 C CA . LEU A 1 499 ? -7.788 -12.135 5.979 1.00 98.25 499 LEU A CA 1
ATOM 3795 C C . LEU A 1 499 ? -9.276 -12.441 6.151 1.00 98.25 499 LEU A C 1
ATOM 3797 O O . LEU A 1 499 ? -9.657 -13.253 6.992 1.00 98.25 499 LEU A O 1
ATOM 3801 N N . THR A 1 500 ? -10.141 -11.786 5.382 1.00 97.38 500 THR A N 1
ATOM 3802 C CA . THR A 1 500 ? -11.592 -11.843 5.611 1.00 97.38 500 THR A CA 1
ATOM 3803 C C . THR A 1 500 ? -12.197 -13.154 5.115 1.00 97.38 500 THR A C 1
ATOM 3805 O O . THR A 1 500 ? -13.114 -13.664 5.755 1.00 97.38 500 THR A O 1
ATOM 3808 N N . ARG A 1 501 ? -11.621 -13.802 4.092 1.00 95.00 501 ARG A N 1
ATOM 3809 C CA . ARG A 1 501 ? -11.936 -15.203 3.756 1.00 95.00 501 ARG A CA 1
ATOM 3810 C C . ARG A 1 501 ? -11.495 -16.152 4.860 1.00 95.00 501 ARG A C 1
ATOM 3812 O O . ARG A 1 501 ? -12.294 -16.980 5.288 1.00 95.00 501 ARG A O 1
ATOM 3819 N N . TRP A 1 502 ? -10.271 -16.013 5.377 1.00 96.50 502 TRP A N 1
ATOM 3820 C CA . TRP A 1 502 ? -9.818 -16.829 6.507 1.00 96.50 502 TRP A CA 1
ATOM 3821 C C . TRP A 1 502 ? -10.737 -16.668 7.728 1.00 96.50 502 TRP A C 1
ATOM 3823 O O . TRP A 1 502 ? -11.144 -17.664 8.328 1.00 96.50 502 TRP A O 1
ATOM 3833 N N . ALA A 1 503 ? -11.111 -15.436 8.072 1.00 96.44 503 ALA A N 1
ATOM 3834 C CA . ALA A 1 503 ? -11.982 -15.148 9.206 1.00 96.44 503 ALA A CA 1
ATOM 3835 C C . ALA A 1 503 ? -13.392 -15.727 8.999 1.00 96.44 503 ALA A C 1
ATOM 3837 O O . ALA A 1 503 ? -13.962 -16.308 9.926 1.00 96.44 503 ALA A O 1
ATOM 3838 N N . HIS A 1 504 ? -13.919 -15.640 7.774 1.00 93.00 504 HIS A N 1
ATOM 3839 C CA . HIS A 1 504 ? -15.194 -16.238 7.385 1.00 93.00 504 HIS A CA 1
ATOM 3840 C C . HIS A 1 504 ? -15.155 -17.771 7.518 1.00 93.00 504 HIS A C 1
ATOM 3842 O O . HIS A 1 504 ? -15.986 -18.357 8.213 1.00 93.00 504 HIS A O 1
ATOM 3848 N N . GLU A 1 505 ? -14.130 -18.426 6.959 1.00 92.56 505 GLU A N 1
ATOM 3849 C CA . GLU A 1 505 ? -13.914 -19.878 7.062 1.00 92.56 505 GLU A CA 1
ATOM 3850 C C . GLU A 1 505 ? -13.780 -20.351 8.520 1.00 92.56 505 GLU A C 1
ATOM 3852 O O . GLU A 1 505 ? -14.254 -21.430 8.886 1.00 92.56 505 GLU A O 1
ATOM 3857 N N . ARG A 1 506 ? -13.155 -19.540 9.383 1.00 93.38 506 ARG A N 1
ATOM 3858 C CA . ARG A 1 506 ? -12.999 -19.829 10.818 1.00 93.38 506 ARG A CA 1
ATOM 3859 C C . ARG A 1 506 ? -14.196 -19.427 11.669 1.00 93.38 506 ARG A C 1
ATOM 3861 O O . ARG A 1 506 ? -14.177 -19.694 12.875 1.00 93.38 506 ARG A O 1
ATOM 3868 N N . LYS A 1 507 ? -15.247 -18.877 11.053 1.00 93.12 507 LYS A N 1
ATOM 3869 C CA . LYS A 1 507 ? -16.460 -18.395 11.717 1.00 93.12 507 LYS A CA 1
ATOM 3870 C C . LYS A 1 507 ? -16.101 -17.419 12.839 1.00 93.12 507 LYS A C 1
ATOM 3872 O O . LYS A 1 507 ? -16.507 -17.627 13.978 1.00 93.12 507 LYS A O 1
ATOM 3877 N N . VAL A 1 508 ? -15.301 -16.400 12.544 1.00 94.88 508 VAL A N 1
ATOM 3878 C CA . VAL A 1 508 ? -14.976 -15.327 13.496 1.00 94.88 508 VAL A CA 1
ATOM 3879 C C . VAL A 1 508 ? -16.235 -14.503 13.805 1.00 94.88 508 VAL A C 1
ATOM 3881 O O . VAL A 1 508 ? -16.970 -14.130 12.893 1.00 94.88 508 VAL A O 1
ATOM 3884 N N . ASP A 1 509 ? -16.510 -14.255 15.089 1.00 94.38 509 ASP A N 1
ATOM 3885 C CA . ASP A 1 509 ? -17.584 -13.358 15.550 1.00 94.38 509 ASP A CA 1
ATOM 3886 C C . ASP A 1 509 ? -17.123 -11.894 15.508 1.00 94.38 509 ASP A C 1
ATOM 3888 O O . ASP A 1 509 ? -17.799 -11.028 14.953 1.00 94.38 509 ASP A O 1
ATOM 3892 N N . VAL A 1 510 ? -15.931 -11.636 16.054 1.00 97.50 510 VAL A N 1
ATOM 3893 C CA . VAL A 1 510 ? -15.321 -10.304 16.140 1.00 97.50 510 VAL A CA 1
ATOM 3894 C C . VAL A 1 510 ? -13.947 -10.341 15.486 1.00 97.50 510 VAL A C 1
ATOM 3896 O O . VAL A 1 510 ? -13.052 -11.037 15.964 1.00 97.50 510 VAL A O 1
ATOM 3899 N N . LEU A 1 511 ? -13.763 -9.586 14.405 1.00 98.62 511 LEU A N 1
ATOM 3900 C CA . LEU A 1 511 ? -12.446 -9.311 13.839 1.00 98.62 511 LEU A CA 1
ATOM 3901 C C . LEU A 1 511 ? -11.913 -8.021 14.478 1.00 98.62 511 LEU A C 1
ATOM 3903 O O . LEU A 1 511 ? -12.343 -6.926 14.125 1.00 98.62 511 LEU A O 1
ATOM 3907 N N . ALA A 1 512 ? -11.025 -8.157 15.460 1.00 98.75 512 ALA A N 1
ATOM 3908 C CA . ALA A 1 512 ? -10.416 -7.044 16.180 1.00 98.75 512 ALA A CA 1
ATOM 3909 C C . ALA A 1 512 ? -9.111 -6.624 15.499 1.00 98.75 512 ALA A C 1
ATOM 3911 O O . ALA A 1 512 ? -8.214 -7.448 15.304 1.00 98.75 512 ALA A O 1
ATOM 3912 N N . MET A 1 513 ? -9.001 -5.342 15.155 1.00 98.75 513 MET A N 1
ATOM 3913 C CA . MET A 1 513 ? -7.862 -4.817 14.416 1.00 98.75 513 MET A CA 1
ATOM 3914 C C . MET A 1 513 ? -7.244 -3.580 15.071 1.00 98.75 513 MET A C 1
ATOM 3916 O O . MET A 1 513 ? -7.745 -2.469 14.878 1.00 98.75 513 MET A O 1
ATOM 3920 N N . PRO A 1 514 ? -6.130 -3.741 15.805 1.00 98.81 514 PRO A N 1
ATOM 3921 C CA . PRO A 1 514 ? -5.209 -2.648 16.095 1.00 98.81 514 PRO A CA 1
ATOM 3922 C C . PRO A 1 514 ? -4.647 -2.085 14.781 1.00 98.81 514 PRO A C 1
ATOM 3924 O O . PRO A 1 514 ? -4.194 -2.851 13.924 1.00 98.81 514 PRO A O 1
ATOM 3927 N N . MET A 1 515 ? -4.694 -0.764 14.594 1.00 98.38 515 MET A N 1
ATOM 3928 C CA . MET A 1 515 ? -4.274 -0.129 13.343 1.00 98.38 515 MET A CA 1
ATOM 3929 C C . MET A 1 515 ? -3.404 1.118 13.532 1.00 98.38 515 MET A C 1
ATOM 3931 O O . MET A 1 515 ? -3.611 1.919 14.445 1.00 98.38 515 MET A O 1
ATOM 3935 N N . ALA A 1 516 ? -2.450 1.278 12.615 1.00 96.06 516 ALA A N 1
ATOM 3936 C CA . ALA A 1 516 ? -1.748 2.511 12.289 1.00 96.06 516 ALA A CA 1
ATOM 3937 C C . ALA A 1 516 ? -1.985 2.877 10.812 1.00 96.06 516 ALA A C 1
ATOM 3939 O O . ALA A 1 516 ? -1.060 2.949 10.006 1.00 96.06 516 ALA A O 1
ATOM 3940 N N . TRP A 1 517 ? -3.257 3.034 10.445 1.00 92.31 517 TRP A N 1
ATOM 3941 C CA . TRP A 1 517 ? -3.708 3.268 9.079 1.00 92.31 517 TRP A CA 1
ATOM 3942 C C . TRP A 1 517 ? -3.527 4.731 8.672 1.00 92.31 517 TRP A C 1
ATOM 3944 O O . TRP A 1 517 ? -4.126 5.638 9.261 1.00 92.31 517 TRP A O 1
ATOM 3954 N N . LEU A 1 518 ? -2.714 4.944 7.639 1.00 81.06 518 LEU A N 1
ATOM 3955 C CA . LEU A 1 518 ? -2.425 6.261 7.085 1.00 81.06 518 LEU A CA 1
ATOM 3956 C C . LEU A 1 518 ? -3.664 6.879 6.436 1.00 81.06 518 LEU A C 1
ATOM 3958 O O . LEU A 1 518 ? -4.515 6.190 5.880 1.00 81.06 518 LEU A O 1
ATOM 3962 N N . THR A 1 519 ? -3.738 8.201 6.489 1.00 75.69 519 THR A N 1
ATOM 3963 C CA . THR A 1 519 ? -4.722 8.970 5.733 1.00 75.69 519 THR A CA 1
ATOM 3964 C C . THR A 1 519 ? -4.080 9.541 4.480 1.00 75.69 519 THR A C 1
ATOM 3966 O O . THR A 1 519 ? -2.929 9.967 4.512 1.00 75.69 519 THR A O 1
ATOM 3969 N N . ASP A 1 520 ? -4.831 9.557 3.381 1.00 67.56 520 ASP A N 1
ATOM 3970 C CA . ASP A 1 520 ? -4.435 10.258 2.156 1.00 67.56 520 ASP A CA 1
ATOM 3971 C C . ASP A 1 520 ? -4.613 11.785 2.276 1.00 67.56 520 ASP A C 1
ATOM 3973 O O . ASP A 1 520 ? -4.158 12.535 1.412 1.00 67.56 520 ASP A O 1
ATOM 3977 N N . TYR A 1 521 ? -5.285 12.255 3.333 1.00 71.38 521 TYR A N 1
ATOM 3978 C CA . TYR A 1 521 ? -5.497 13.674 3.601 1.00 71.38 521 TYR A CA 1
ATOM 3979 C C . TYR A 1 521 ? -4.278 14.314 4.272 1.00 71.38 521 TYR A C 1
ATOM 3981 O O . TYR A 1 521 ? -3.681 13.738 5.177 1.00 71.38 521 TYR A O 1
ATOM 3989 N N . GLY A 1 522 ? -3.940 15.543 3.875 1.00 70.38 522 GLY A N 1
ATOM 3990 C CA . GLY A 1 522 ? -2.894 16.318 4.548 1.00 70.38 522 GLY A CA 1
ATOM 3991 C C . GLY A 1 522 ? -3.300 16.771 5.956 1.00 70.38 522 GLY A C 1
ATOM 3992 O O . GLY A 1 522 ? -4.487 16.924 6.246 1.00 70.38 522 GLY A O 1
ATOM 3993 N N . ASP A 1 523 ? -2.306 17.053 6.806 1.00 74.50 523 ASP A N 1
ATOM 3994 C CA . ASP A 1 523 ? -2.487 17.435 8.219 1.00 74.50 523 ASP A CA 1
ATOM 3995 C C . ASP A 1 523 ? -3.507 18.573 8.420 1.00 74.50 523 ASP A C 1
ATOM 3997 O O . ASP A 1 523 ? -4.307 18.543 9.354 1.00 74.50 523 ASP A O 1
ATOM 4001 N N . GLU A 1 524 ? -3.518 19.568 7.526 1.00 77.19 524 GLU A N 1
ATOM 4002 C CA . GLU A 1 524 ? -4.456 20.694 7.592 1.00 77.19 524 GLU A CA 1
ATOM 4003 C C . GLU A 1 524 ? -5.911 20.248 7.387 1.00 77.19 524 GLU A C 1
ATOM 4005 O O . GLU A 1 524 ? -6.797 20.679 8.123 1.00 77.19 524 GLU A O 1
ATOM 4010 N N . HIS A 1 525 ? -6.159 19.338 6.440 1.00 79.38 525 HIS A N 1
ATOM 4011 C CA . HIS A 1 525 ? -7.490 18.780 6.209 1.00 79.38 525 HIS A CA 1
ATOM 4012 C C . HIS A 1 525 ? -7.945 17.949 7.412 1.00 79.38 525 HIS A C 1
ATOM 4014 O O . HIS A 1 525 ? -9.064 18.113 7.891 1.00 79.38 525 HIS A O 1
ATOM 4020 N N . VAL A 1 526 ? -7.062 17.099 7.943 1.00 79.62 526 VAL A N 1
ATOM 4021 C CA . VAL A 1 526 ? -7.354 16.290 9.136 1.00 79.62 526 VAL A CA 1
ATOM 4022 C C . VAL A 1 526 ? -7.701 17.183 10.329 1.00 79.62 526 VAL A C 1
ATOM 4024 O O . VAL A 1 526 ? -8.636 16.880 11.063 1.00 79.62 526 VAL A O 1
ATOM 4027 N N . ALA A 1 527 ? -7.001 18.307 10.505 1.00 82.25 527 ALA A N 1
ATOM 4028 C CA . ALA A 1 527 ? -7.293 19.266 11.566 1.00 82.25 527 ALA A CA 1
ATOM 4029 C C . ALA A 1 527 ? -8.634 19.994 11.362 1.00 82.25 527 ALA A C 1
ATOM 4031 O O . ALA A 1 527 ? -9.377 20.183 12.324 1.00 82.25 527 ALA A O 1
ATOM 4032 N N . GLN A 1 528 ? -8.964 20.388 10.127 1.00 85.25 528 GLN A N 1
ATOM 4033 C CA . GLN A 1 528 ? -10.237 21.048 9.801 1.00 85.25 528 GLN A CA 1
ATOM 4034 C C . GLN A 1 528 ? -11.441 20.110 9.963 1.00 85.25 528 GLN A C 1
ATOM 4036 O O . GLN A 1 528 ? -12.507 20.552 10.384 1.00 85.25 528 GLN A O 1
ATOM 4041 N N . HIS A 1 529 ? -11.250 18.819 9.692 1.00 86.94 529 HIS A N 1
ATOM 4042 C CA . HIS A 1 529 ? -12.272 17.773 9.771 1.00 86.94 529 HIS A CA 1
ATOM 4043 C C . HIS A 1 529 ? -12.017 16.813 10.946 1.00 86.94 529 HIS A C 1
ATOM 4045 O O . HIS A 1 529 ? -12.309 15.618 10.881 1.00 86.94 529 HIS A O 1
ATOM 4051 N N . ALA A 1 530 ? -11.466 17.344 12.041 1.00 87.56 530 ALA A N 1
ATOM 4052 C CA . ALA A 1 530 ? -10.985 16.585 13.195 1.00 87.56 530 ALA A CA 1
ATOM 4053 C C . ALA A 1 530 ? -12.032 15.651 13.821 1.00 87.56 530 ALA A C 1
ATOM 4055 O O . ALA A 1 530 ? -11.705 14.534 14.232 1.00 87.56 530 ALA A O 1
ATOM 4056 N N . GLU A 1 531 ? -13.280 16.113 13.901 1.00 92.62 531 GLU A N 1
ATOM 4057 C CA . GLU A 1 531 ? -14.407 15.382 14.493 1.00 92.62 531 GLU A CA 1
ATOM 4058 C C . GLU A 1 531 ? -15.171 14.533 13.466 1.00 92.62 531 GLU A C 1
ATOM 4060 O O . GLU A 1 531 ? -16.012 13.716 13.838 1.00 92.62 531 GLU A O 1
ATOM 4065 N N . GLU A 1 532 ? -14.879 14.692 12.174 1.00 93.19 532 GLU A N 1
ATOM 4066 C CA . GLU A 1 532 ? -15.557 13.957 11.111 1.00 93.19 532 GLU A CA 1
ATOM 4067 C C . GLU A 1 532 ? -14.933 12.580 10.914 1.00 93.19 532 GLU A C 1
ATOM 4069 O O . GLU A 1 532 ? -13.733 12.380 11.077 1.00 93.19 532 GLU A O 1
ATOM 4074 N N . THR A 1 533 ? -15.744 11.601 10.534 1.00 93.12 533 THR A N 1
ATOM 4075 C CA . THR A 1 533 ? -15.246 10.272 10.173 1.00 93.12 533 THR A CA 1
ATOM 4076 C C . THR A 1 533 ? -14.560 10.307 8.809 1.00 93.12 533 THR A C 1
ATOM 4078 O O . THR A 1 533 ? -15.135 10.800 7.838 1.00 93.12 533 THR A O 1
ATOM 4081 N N . ASN A 1 534 ? -13.379 9.692 8.694 1.00 90.38 534 ASN A N 1
ATOM 4082 C CA . ASN A 1 534 ? -12.749 9.413 7.406 1.00 90.38 534 ASN A CA 1
ATOM 4083 C C . ASN A 1 534 ? -13.517 8.297 6.688 1.00 90.38 534 ASN A C 1
ATOM 4085 O O . ASN A 1 534 ? -13.189 7.110 6.790 1.00 90.38 534 ASN A O 1
ATOM 4089 N N . LEU A 1 535 ? -14.575 8.671 5.971 1.00 88.94 535 LEU A N 1
ATOM 4090 C CA . LEU A 1 535 ? -15.410 7.701 5.273 1.00 88.94 535 LEU A CA 1
ATOM 4091 C C . LEU A 1 535 ? -14.659 6.965 4.158 1.00 88.94 535 LEU A C 1
ATOM 4093 O O . LEU A 1 535 ? -15.069 5.862 3.818 1.00 88.94 535 LEU A O 1
ATOM 4097 N N . ASP A 1 536 ? -13.567 7.504 3.612 1.00 82.81 536 ASP A N 1
ATOM 4098 C CA . ASP A 1 536 ? -12.768 6.800 2.601 1.00 82.81 536 ASP A CA 1
ATOM 4099 C C . ASP A 1 536 ? -12.071 5.579 3.205 1.00 82.81 536 ASP A C 1
ATOM 4101 O O . ASP A 1 536 ? -12.244 4.465 2.703 1.00 82.81 536 ASP A O 1
ATOM 4105 N N . SER A 1 537 ? -11.389 5.756 4.340 1.00 87.31 537 SER A N 1
ATOM 4106 C CA . SER A 1 537 ? -10.772 4.654 5.090 1.00 87.31 537 SER A CA 1
ATOM 4107 C C . SER A 1 537 ? -11.818 3.634 5.544 1.00 87.31 537 SER A C 1
ATOM 4109 O O . SER A 1 537 ? -11.659 2.433 5.324 1.00 87.31 537 SER A O 1
ATOM 4111 N N . VAL A 1 538 ? -12.941 4.100 6.103 1.00 92.81 538 VAL A N 1
ATOM 4112 C CA . VAL A 1 538 ? -14.020 3.216 6.575 1.00 92.81 538 VAL A CA 1
ATOM 4113 C C . VAL A 1 538 ? -14.649 2.423 5.426 1.00 92.81 538 VAL A C 1
ATOM 4115 O O . VAL A 1 538 ? -14.874 1.217 5.556 1.00 92.81 538 VAL A O 1
ATOM 4118 N N . ASN A 1 539 ? -14.901 3.064 4.282 1.00 90.88 539 ASN A N 1
ATOM 4119 C CA . ASN A 1 539 ? -15.427 2.389 3.097 1.00 90.88 539 ASN A CA 1
ATOM 4120 C C . ASN A 1 539 ? -14.421 1.386 2.529 1.00 90.88 539 ASN A C 1
ATOM 4122 O O . ASN A 1 539 ? -14.825 0.302 2.103 1.00 90.88 539 ASN A O 1
ATOM 4126 N N . TYR A 1 540 ? -13.126 1.709 2.549 1.00 90.12 540 TYR A N 1
ATOM 4127 C CA . TYR A 1 540 ? -12.078 0.778 2.149 1.00 90.12 540 TYR A CA 1
ATOM 4128 C C . TYR A 1 540 ? -12.091 -0.474 3.034 1.00 90.12 540 TYR A C 1
ATOM 4130 O O . TYR A 1 540 ? -12.169 -1.589 2.517 1.00 90.12 540 TYR A O 1
ATOM 4138 N N . TRP A 1 541 ? -12.099 -0.315 4.362 1.00 96.62 541 TRP A N 1
ATOM 4139 C CA . TRP A 1 541 ? -12.175 -1.445 5.294 1.00 96.62 541 TRP A CA 1
ATOM 4140 C C . TRP A 1 541 ? -13.439 -2.285 5.067 1.00 96.62 541 TRP A C 1
ATOM 4142 O O . TRP A 1 541 ? -13.361 -3.511 4.989 1.00 96.62 541 TRP A O 1
ATOM 4152 N N . ALA A 1 542 ? -14.594 -1.642 4.864 1.00 95.81 542 ALA A N 1
ATOM 4153 C CA . ALA A 1 542 ? -15.843 -2.331 4.546 1.00 95.81 542 ALA A CA 1
ATOM 4154 C C . ALA A 1 542 ? -15.771 -3.122 3.223 1.00 95.81 542 ALA A C 1
ATOM 4156 O O . ALA A 1 542 ? -16.280 -4.245 3.150 1.00 95.81 542 ALA A O 1
ATOM 4157 N N . ALA A 1 543 ? -15.111 -2.575 2.196 1.00 90.62 543 ALA A N 1
ATOM 4158 C CA . ALA A 1 543 ? -14.898 -3.245 0.914 1.00 90.62 543 ALA A CA 1
ATOM 4159 C C . ALA A 1 543 ? -13.972 -4.464 1.044 1.00 90.62 543 ALA A C 1
ATOM 4161 O O . ALA A 1 543 ? -14.224 -5.501 0.436 1.00 90.62 543 ALA A O 1
ATOM 4162 N N . ARG A 1 544 ? -12.933 -4.395 1.885 1.00 96.44 544 ARG A N 1
ATOM 4163 C CA . ARG A 1 544 ? -12.069 -5.551 2.184 1.00 96.44 544 ARG A CA 1
ATOM 4164 C C . ARG A 1 544 ? -12.785 -6.667 2.951 1.00 96.44 544 ARG A C 1
ATOM 4166 O O . ARG A 1 544 ? -12.346 -7.816 2.917 1.00 96.44 544 ARG A O 1
ATOM 4173 N N . CYS A 1 545 ? -13.897 -6.350 3.606 1.00 96.50 545 CYS A N 1
ATOM 4174 C CA . CYS A 1 545 ? -14.766 -7.291 4.311 1.00 96.50 545 CYS A CA 1
ATOM 4175 C C . CYS A 1 545 ? -15.868 -7.906 3.438 1.00 96.50 545 CYS A C 1
ATOM 4177 O O . CYS A 1 545 ? -16.783 -8.516 3.984 1.00 96.50 545 CYS A O 1
ATOM 4179 N N . GLU A 1 546 ? -15.784 -7.799 2.107 1.00 94.00 546 GLU A N 1
ATOM 4180 C CA . GLU A 1 546 ? -16.738 -8.413 1.170 1.00 94.00 546 GLU A CA 1
ATOM 4181 C C . GLU A 1 546 ? -17.139 -9.864 1.507 1.00 94.00 546 GLU A C 1
ATOM 4183 O O . GLU A 1 546 ? -18.344 -10.139 1.497 1.00 94.00 546 GLU A O 1
ATOM 4188 N N . PRO A 1 547 ? -16.212 -10.771 1.897 1.00 93.12 547 PRO A N 1
ATOM 4189 C CA . PRO A 1 547 ? -16.572 -12.142 2.270 1.00 93.12 547 PRO A CA 1
ATOM 4190 C C . PRO A 1 547 ? -17.563 -12.279 3.437 1.00 93.12 547 PRO A C 1
ATOM 4192 O O . PRO A 1 547 ? -18.107 -13.358 3.629 1.00 93.12 547 PRO A O 1
ATOM 4195 N N . PHE A 1 548 ? -17.792 -11.236 4.241 1.00 93.38 548 PHE A N 1
ATOM 4196 C CA . PHE A 1 548 ? -18.737 -11.285 5.363 1.00 93.38 548 PHE A CA 1
ATOM 4197 C C . PHE A 1 548 ? -20.180 -10.945 4.980 1.00 93.38 548 PHE A C 1
ATOM 4199 O O . PHE A 1 548 ? -21.092 -11.229 5.753 1.00 93.38 548 PHE A O 1
ATOM 4206 N N . TRP A 1 549 ? -20.408 -10.295 3.837 1.00 88.88 549 TRP A N 1
ATOM 4207 C CA . TRP A 1 549 ? -21.727 -9.739 3.515 1.00 88.88 549 TRP A CA 1
ATOM 4208 C C . TRP A 1 549 ? -22.206 -10.026 2.093 1.00 88.88 549 TRP A C 1
ATOM 4210 O O . TRP A 1 549 ? -23.416 -10.046 1.860 1.00 88.88 549 TRP A O 1
ATOM 4220 N N . ARG A 1 550 ? -21.315 -10.305 1.134 1.00 87.38 550 ARG A N 1
ATOM 4221 C CA . ARG A 1 550 ? -21.744 -10.690 -0.214 1.00 87.38 550 ARG A CA 1
ATOM 4222 C C . ARG A 1 550 ? -22.086 -12.178 -0.267 1.00 87.38 550 ARG A C 1
ATOM 4224 O O . ARG A 1 550 ? -21.222 -13.013 -0.033 1.00 87.38 550 ARG A O 1
ATOM 4231 N N . LYS A 1 551 ? -23.322 -12.494 -0.667 1.00 83.19 551 LYS A N 1
ATOM 4232 C CA . LYS A 1 551 ? -23.727 -13.869 -0.992 1.00 83.19 551 LYS A CA 1
ATOM 4233 C C . LYS A 1 551 ? -23.156 -14.283 -2.350 1.00 83.19 551 LYS A C 1
ATOM 4235 O O . LYS A 1 551 ? -23.291 -13.537 -3.325 1.00 83.19 551 LYS A O 1
ATOM 4240 N N . THR A 1 552 ? -22.514 -15.443 -2.418 1.00 72.81 552 THR A N 1
ATOM 4241 C CA . THR A 1 552 ? -21.921 -15.993 -3.648 1.00 72.81 552 THR A CA 1
ATOM 4242 C C . THR A 1 552 ? -22.827 -17.025 -4.316 1.00 72.81 552 THR A C 1
ATOM 4244 O O . THR A 1 552 ? -22.696 -17.242 -5.520 1.00 72.81 552 THR A O 1
ATOM 4247 N N . GLY A 1 553 ? -23.772 -17.625 -3.578 1.00 71.00 553 GLY A N 1
ATOM 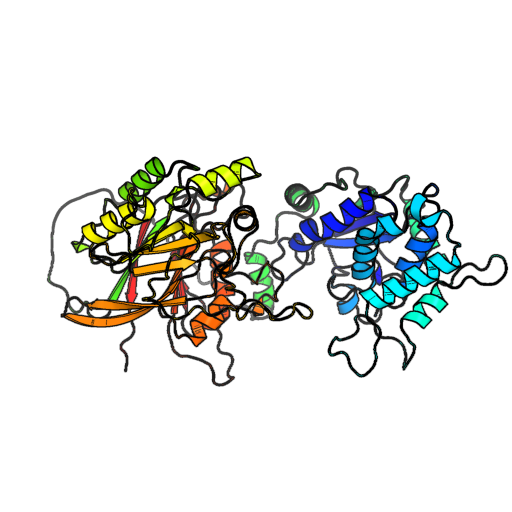4248 C CA . GLY A 1 553 ? -24.678 -18.654 -4.093 1.00 71.00 553 GLY A CA 1
ATOM 4249 C C . GLY A 1 553 ? -23.995 -19.991 -4.404 1.00 71.00 553 GLY A C 1
ATOM 4250 O O . GLY A 1 553 ? -24.595 -20.844 -5.053 1.00 71.00 553 GLY A O 1
ATOM 4251 N N . ASP A 1 554 ? -22.753 -20.186 -3.954 1.00 67.81 554 ASP A N 1
ATOM 4252 C CA . ASP A 1 554 ? -21.932 -21.381 -4.204 1.00 67.81 554 ASP A CA 1
ATOM 4253 C C . ASP A 1 554 ? -22.071 -22.467 -3.117 1.00 67.81 554 ASP A C 1
ATOM 4255 O O . ASP A 1 554 ? -21.382 -23.486 -3.156 1.00 67.81 554 ASP A O 1
ATOM 4259 N N . GLY A 1 555 ? -22.977 -22.266 -2.154 1.00 62.88 555 GLY A N 1
ATOM 4260 C CA . GLY A 1 555 ? -23.210 -23.181 -1.034 1.00 62.88 555 GLY A CA 1
ATOM 4261 C C . GLY A 1 555 ? -22.287 -22.972 0.172 1.00 62.88 555 GLY A C 1
ATOM 4262 O O . GLY A 1 555 ? -22.446 -23.681 1.165 1.00 62.88 555 GLY A O 1
ATOM 4263 N N . HIS A 1 556 ? -21.367 -22.001 0.127 1.00 64.94 556 HIS A N 1
ATOM 4264 C CA . HIS A 1 556 ? -20.533 -21.599 1.266 1.00 64.94 556 HIS A CA 1
ATOM 4265 C C . HIS A 1 556 ? -21.047 -20.354 2.007 1.00 64.94 556 HIS A C 1
ATOM 4267 O O . HIS A 1 556 ? -20.413 -19.925 2.973 1.00 64.94 556 HIS A O 1
ATOM 4273 N N . ASP A 1 557 ? -22.193 -19.803 1.599 1.00 68.00 557 ASP A N 1
ATOM 4274 C CA . ASP A 1 557 ? -22.836 -18.673 2.270 1.00 68.00 557 ASP A CA 1
ATOM 4275 C C . ASP A 1 557 ? -23.166 -19.021 3.732 1.00 68.00 557 ASP A C 1
ATOM 4277 O O . ASP A 1 557 ? -23.842 -20.008 4.033 1.00 68.00 557 ASP A O 1
ATOM 4281 N N . THR A 1 558 ? -22.684 -18.197 4.659 1.00 69.94 558 THR A N 1
ATOM 4282 C CA . THR A 1 558 ? -23.060 -18.258 6.074 1.00 69.94 558 THR A CA 1
ATOM 4283 C C . THR A 1 558 ? -24.211 -17.293 6.352 1.00 69.94 558 THR A C 1
ATOM 4285 O O . THR A 1 558 ? -24.356 -16.291 5.664 1.00 69.94 558 THR A O 1
ATOM 4288 N N . GLU A 1 559 ? -24.998 -17.549 7.397 1.00 75.25 559 GLU A N 1
ATOM 4289 C CA . GLU A 1 559 ? -25.909 -16.552 7.995 1.00 75.25 559 GLU A CA 1
ATOM 4290 C C . GLU A 1 559 ? -25.261 -15.872 9.220 1.00 75.25 559 GLU A C 1
ATOM 4292 O O . GLU A 1 559 ? -25.896 -15.107 9.946 1.00 75.25 559 GLU A O 1
ATOM 4297 N N . LYS A 1 560 ? -23.978 -16.168 9.480 1.00 82.19 560 LYS A N 1
ATOM 4298 C CA . LYS A 1 560 ? -23.231 -15.624 10.615 1.00 82.19 560 LYS A CA 1
ATOM 4299 C C . LYS A 1 560 ? -23.032 -14.119 10.466 1.00 82.19 560 LYS A C 1
ATOM 4301 O O . LYS A 1 560 ? -22.482 -13.644 9.479 1.00 82.19 560 LYS A O 1
ATOM 4306 N N . HIS A 1 561 ? -23.425 -13.397 11.507 1.00 89.00 561 HIS A N 1
ATOM 4307 C CA . HIS A 1 561 ? -23.114 -11.988 11.687 1.00 89.00 561 HIS A CA 1
ATOM 4308 C C . HIS A 1 561 ? -21.683 -11.851 12.222 1.00 89.00 561 HIS A C 1
ATOM 4310 O O . HIS A 1 561 ? -21.359 -12.425 13.260 1.00 89.00 561 HIS A O 1
ATOM 4316 N N . THR A 1 562 ? -20.842 -11.098 11.515 1.00 94.06 562 THR A N 1
ATOM 4317 C CA . THR A 1 562 ? -19.486 -10.739 11.957 1.00 94.06 562 THR A CA 1
ATOM 4318 C C . THR A 1 562 ? -19.380 -9.223 12.093 1.00 94.06 562 THR A C 1
ATOM 4320 O O . THR A 1 562 ? -19.955 -8.481 11.291 1.00 94.06 562 THR A O 1
ATOM 4323 N N . ILE A 1 563 ? -18.634 -8.750 13.091 1.00 97.88 563 ILE A N 1
ATOM 4324 C CA . ILE A 1 563 ? -18.250 -7.337 13.197 1.00 97.88 563 ILE A CA 1
ATOM 4325 C C . ILE A 1 563 ? -16.744 -7.164 12.983 1.00 97.88 563 ILE A C 1
ATOM 4327 O O . ILE A 1 563 ? -15.945 -7.992 13.424 1.00 97.88 563 ILE A O 1
ATOM 4331 N N . LEU A 1 564 ? -16.358 -6.074 12.322 1.00 98.62 564 LEU A N 1
ATOM 4332 C CA . LEU A 1 564 ? -14.985 -5.568 12.300 1.00 98.62 564 LEU A CA 1
ATOM 4333 C C . LEU A 1 564 ? -14.889 -4.429 13.311 1.00 98.62 564 LEU A C 1
ATOM 4335 O O . LEU A 1 564 ? -15.689 -3.495 13.260 1.00 98.62 564 LEU A O 1
ATOM 4339 N N . VAL A 1 565 ? -13.900 -4.496 14.195 1.00 98.81 565 VAL A N 1
ATOM 4340 C CA . VAL A 1 565 ? -13.606 -3.443 15.169 1.00 98.81 565 VAL A CA 1
ATOM 4341 C C . VAL A 1 565 ? -12.209 -2.906 14.899 1.00 98.81 565 VAL A C 1
ATOM 4343 O O . VAL A 1 565 ? -11.227 -3.618 15.106 1.00 98.81 565 VAL A O 1
ATOM 4346 N N . THR A 1 566 ? -12.116 -1.662 14.435 1.00 98.62 566 THR A N 1
ATOM 4347 C CA . THR A 1 566 ? -10.847 -0.997 14.132 1.00 98.62 566 THR A CA 1
ATOM 4348 C C . THR A 1 566 ? -10.479 -0.034 15.256 1.00 98.62 566 THR A C 1
ATOM 4350 O O . THR A 1 566 ? -11.231 0.884 15.576 1.00 98.62 566 THR A O 1
ATOM 4353 N N . ALA A 1 567 ? -9.315 -0.245 15.869 1.00 98.69 567 ALA A N 1
ATOM 4354 C CA . ALA A 1 567 ? -8.698 0.692 16.803 1.00 98.69 567 ALA A CA 1
ATOM 4355 C C . ALA A 1 567 ? -7.538 1.368 16.075 1.00 98.69 567 ALA A C 1
ATOM 4357 O O . ALA A 1 567 ? -6.403 0.894 16.122 1.00 98.69 567 ALA A O 1
ATOM 4358 N N . ASN A 1 568 ? -7.839 2.417 15.318 1.00 98.19 568 ASN A N 1
ATOM 4359 C CA . ASN A 1 568 ? -6.839 3.157 14.569 1.00 98.19 568 ASN A CA 1
ATOM 4360 C C . ASN A 1 568 ? -6.244 4.279 15.415 1.00 98.19 568 ASN A C 1
ATOM 4362 O O . ASN A 1 568 ? -6.954 4.965 16.149 1.00 98.19 568 ASN A O 1
ATOM 4366 N N . ARG A 1 569 ? -4.935 4.493 15.308 1.00 95.56 569 ARG A N 1
ATOM 4367 C CA . ARG A 1 569 ? -4.298 5.672 15.904 1.00 95.56 569 ARG A CA 1
ATOM 4368 C C . ARG A 1 569 ? -4.715 6.956 15.176 1.00 95.56 569 ARG A C 1
ATOM 4370 O O . ARG A 1 569 ? -5.186 6.914 14.044 1.00 95.56 569 ARG A O 1
ATOM 4377 N N . THR A 1 570 ? -4.480 8.092 15.820 1.00 93.06 570 THR A N 1
ATOM 4378 C CA . THR A 1 570 ? -4.651 9.433 15.240 1.00 93.06 570 THR A CA 1
ATOM 4379 C C . THR A 1 570 ? -3.312 10.194 15.189 1.00 93.06 570 THR A C 1
ATOM 4381 O O . THR A 1 570 ? -2.258 9.642 15.537 1.00 93.06 570 THR A O 1
ATOM 4384 N N . GLY A 1 571 ? -3.328 11.433 14.695 1.00 85.69 571 GLY A N 1
ATOM 4385 C CA . GLY A 1 571 ? -2.165 12.290 14.483 1.00 85.69 571 GLY A CA 1
ATOM 4386 C C . GLY A 1 571 ? -1.783 12.348 13.007 1.00 85.69 571 GLY A C 1
ATOM 4387 O O . GLY A 1 571 ? -2.514 12.920 12.208 1.00 85.69 571 GLY A O 1
ATOM 4388 N N . LYS A 1 572 ? -0.637 11.754 12.643 1.00 73.81 572 LYS A N 1
ATOM 4389 C CA . LYS A 1 572 ? -0.228 11.596 11.229 1.00 73.81 572 LYS A CA 1
ATOM 4390 C C . LYS A 1 572 ? -1.090 10.570 10.474 1.00 73.81 572 LYS A C 1
ATOM 4392 O O . LYS A 1 572 ? -1.015 10.448 9.257 1.00 73.81 572 LYS A O 1
ATOM 4397 N N . GLU A 1 573 ? -1.875 9.802 11.210 1.00 81.12 573 GLU A N 1
ATOM 4398 C CA . GLU A 1 573 ? -2.860 8.838 10.752 1.00 81.12 573 GLU A CA 1
ATOM 4399 C C . GLU A 1 573 ? -4.260 9.435 10.931 1.00 81.12 573 GLU A C 1
ATOM 4401 O O . GLU A 1 573 ? -4.513 10.143 11.904 1.00 81.12 573 GLU A O 1
ATOM 4406 N N . GLY A 1 574 ? -5.192 9.129 10.025 1.00 78.31 574 GLY A N 1
ATOM 4407 C CA . GLY A 1 574 ? -6.533 9.739 10.015 1.00 78.31 574 GLY A CA 1
ATOM 4408 C C . GLY A 1 574 ? -7.572 9.037 10.883 1.00 78.31 574 GLY A C 1
ATOM 4409 O O . GLY A 1 574 ? -8.712 8.886 10.434 1.00 78.31 574 GLY A O 1
ATOM 4410 N N . GLY A 1 575 ? -7.181 8.578 12.077 1.00 92.50 575 GLY A N 1
ATOM 4411 C CA . GLY A 1 575 ? -8.075 8.074 13.125 1.00 92.50 575 GLY A CA 1
ATOM 4412 C C . GLY A 1 575 ? -9.239 7.240 12.603 1.00 92.50 575 GLY A C 1
ATOM 4413 O O . GLY A 1 575 ? -9.047 6.267 11.872 1.00 92.50 575 GLY A O 1
ATOM 4414 N N . SER A 1 576 ? -10.459 7.654 12.944 1.00 97.00 576 SER A N 1
ATOM 4415 C CA . SER A 1 576 ? -11.699 7.001 12.511 1.00 97.00 576 SER A CA 1
ATOM 4416 C C . SER A 1 576 ? -11.845 5.553 12.986 1.00 97.00 576 SER A C 1
ATOM 4418 O O . SER A 1 576 ? -12.410 4.712 12.288 1.00 97.00 576 SER A O 1
ATOM 4420 N N . SER A 1 577 ? -11.349 5.251 14.189 1.00 98.50 577 SER A N 1
ATOM 4421 C CA . SER A 1 577 ? -11.623 3.989 14.885 1.00 98.50 577 SER A CA 1
ATOM 4422 C C . SER A 1 577 ? -13.119 3.704 14.862 1.00 98.50 577 SER A C 1
ATOM 4424 O O . SER A 1 577 ? -13.910 4.555 15.272 1.00 98.50 577 SER A O 1
ATOM 4426 N N . SER A 1 578 ? -13.495 2.533 14.354 1.00 98.50 578 SER A N 1
ATOM 4427 C CA . SER A 1 578 ? -14.857 2.236 13.916 1.00 98.50 578 SER A CA 1
ATOM 4428 C C . SER A 1 578 ? -15.307 0.831 14.294 1.00 98.50 578 SER A C 1
ATOM 4430 O O . SER A 1 578 ? -14.504 -0.093 14.430 1.00 98.50 578 SER A O 1
ATOM 4432 N N . VAL A 1 579 ? -16.625 0.646 14.373 1.00 98.69 579 VAL A N 1
ATOM 4433 C CA . VAL A 1 579 ? -17.252 -0.681 14.336 1.00 98.69 579 VAL A CA 1
ATOM 4434 C C . VAL A 1 579 ? -18.116 -0.801 13.091 1.00 98.69 579 VAL A C 1
ATOM 4436 O O . VAL A 1 579 ? -19.070 -0.043 12.903 1.00 98.69 579 VAL A O 1
ATOM 4439 N N . LEU A 1 580 ? -17.800 -1.791 12.260 1.00 98.06 580 LEU A N 1
ATOM 4440 C CA . LEU A 1 580 ? -18.560 -2.158 11.072 1.00 98.06 580 LEU A CA 1
ATOM 4441 C C . LEU A 1 580 ? -19.272 -3.489 11.305 1.00 98.06 580 LEU A C 1
ATOM 4443 O O . LEU A 1 580 ? -18.686 -4.451 11.797 1.00 98.06 580 LEU A O 1
ATOM 4447 N N . SER A 1 581 ? -20.545 -3.533 10.936 1.00 96.12 581 SER A N 1
ATOM 4448 C CA . SER A 1 581 ? -21.426 -4.683 11.089 1.00 96.12 581 SER A CA 1
ATOM 4449 C C . SER A 1 581 ? -21.743 -5.295 9.729 1.00 96.12 581 SER A C 1
ATOM 4451 O O . SER A 1 581 ? -22.138 -4.580 8.801 1.00 96.12 581 SER A O 1
ATOM 4453 N N . PHE A 1 582 ? -21.586 -6.616 9.620 1.00 94.50 582 PHE A N 1
ATOM 4454 C CA . PHE A 1 582 ? -21.777 -7.358 8.378 1.00 94.50 582 PHE A CA 1
ATOM 4455 C C . PHE A 1 582 ? -22.800 -8.470 8.561 1.00 94.50 582 PHE A C 1
ATOM 4457 O O . PHE A 1 582 ? -22.553 -9.464 9.246 1.00 94.50 582 PHE A O 1
ATOM 4464 N N . LYS A 1 583 ? -23.953 -8.294 7.915 1.00 89.31 583 LYS A N 1
ATOM 4465 C CA . LYS A 1 583 ? -24.983 -9.319 7.810 1.00 89.31 583 LYS A CA 1
ATOM 4466 C C . LYS A 1 583 ? -25.016 -9.855 6.372 1.00 89.31 583 LYS A C 1
ATOM 4468 O O . LYS A 1 583 ? -25.149 -9.055 5.445 1.00 89.31 583 LYS A O 1
ATOM 4473 N N . PRO A 1 584 ? -24.902 -11.177 6.167 1.00 87.50 584 PRO A N 1
ATOM 4474 C CA . PRO A 1 584 ? -24.948 -11.789 4.843 1.00 87.50 584 PRO A CA 1
ATOM 4475 C C . PRO A 1 584 ? -26.181 -11.376 4.028 1.00 87.50 584 PRO A C 1
ATOM 4477 O O . PRO A 1 584 ? -27.320 -11.563 4.450 1.00 87.50 584 PRO A O 1
ATOM 4480 N N . GLY A 1 585 ? -25.953 -10.836 2.831 1.00 84.50 585 GLY A N 1
ATOM 4481 C CA . GLY A 1 585 ? -26.988 -10.331 1.923 1.00 84.50 585 GLY A CA 1
ATOM 4482 C C . GLY A 1 585 ? -27.364 -8.859 2.123 1.00 84.50 585 GLY A C 1
ATOM 4483 O O . GLY A 1 585 ? -27.977 -8.279 1.227 1.00 84.50 585 GLY A O 1
ATOM 4484 N N . ASP A 1 586 ? -26.957 -8.242 3.233 1.00 86.94 586 ASP A N 1
ATOM 4485 C CA . ASP A 1 586 ? -27.160 -6.819 3.497 1.00 86.94 586 ASP A CA 1
ATOM 4486 C C . ASP A 1 586 ? -25.894 -6.012 3.160 1.00 86.94 586 ASP A C 1
ATOM 4488 O O . ASP A 1 586 ? -24.796 -6.546 2.999 1.00 86.94 586 ASP A O 1
ATOM 4492 N N . ARG A 1 587 ? -26.034 -4.687 3.042 1.00 85.69 587 ARG A N 1
ATOM 4493 C CA . ARG A 1 587 ? -24.870 -3.802 2.895 1.00 85.69 587 ARG A CA 1
ATOM 4494 C C . ARG A 1 587 ? -24.154 -3.632 4.244 1.00 85.69 587 ARG A C 1
ATOM 4496 O O . ARG A 1 587 ? -24.828 -3.626 5.277 1.00 85.69 587 ARG A O 1
ATOM 4503 N N . PRO A 1 588 ? -22.824 -3.417 4.251 1.00 93.25 588 PRO A N 1
ATOM 4504 C CA . PRO A 1 588 ? -22.096 -3.056 5.464 1.00 93.25 588 PRO A CA 1
ATOM 4505 C C . PRO A 1 588 ? -22.726 -1.860 6.172 1.00 93.25 588 PRO A C 1
ATOM 4507 O O . PRO A 1 588 ? -23.115 -0.887 5.525 1.00 93.25 588 PRO A O 1
ATOM 4510 N N . THR A 1 589 ? -22.801 -1.925 7.500 1.00 94.62 589 THR A N 1
ATOM 4511 C CA . THR A 1 589 ? -23.332 -0.833 8.324 1.00 94.62 589 THR A CA 1
ATOM 4512 C C . THR A 1 589 ? -22.246 -0.302 9.251 1.00 94.62 589 THR A C 1
ATOM 4514 O O . THR A 1 589 ? -21.669 -1.063 10.027 1.00 94.62 589 THR A O 1
ATOM 4517 N N . LEU A 1 590 ? -21.981 1.005 9.186 1.00 96.94 590 LEU A N 1
ATOM 4518 C CA . LEU A 1 590 ? -21.157 1.706 10.169 1.00 96.94 590 LEU A CA 1
ATOM 4519 C C . LEU A 1 590 ? -21.977 1.923 11.440 1.00 96.94 590 LEU A C 1
ATOM 4521 O O . LEU A 1 590 ? -22.960 2.658 11.425 1.00 96.94 590 LEU A O 1
ATOM 4525 N N . MET A 1 591 ? -21.584 1.257 12.523 1.00 97.19 591 MET A N 1
ATOM 4526 C CA . MET A 1 591 ? -22.309 1.295 13.793 1.00 97.19 591 MET A CA 1
ATOM 4527 C C . MET A 1 591 ? -21.891 2.492 14.646 1.00 97.19 591 MET A C 1
ATOM 4529 O O . MET A 1 591 ? -22.727 3.131 15.276 1.00 97.19 591 MET A O 1
ATOM 4533 N N . VAL A 1 592 ? -20.589 2.774 14.676 1.00 97.00 592 VAL A N 1
ATOM 4534 C CA . VAL A 1 592 ? -19.975 3.883 15.412 1.00 97.00 592 VAL A CA 1
ATOM 4535 C C . VAL A 1 592 ? -18.597 4.167 14.818 1.00 97.00 592 VAL A C 1
ATOM 4537 O O . VAL A 1 592 ? -17.930 3.239 14.358 1.00 97.00 592 VAL A O 1
ATOM 4540 N N . SER A 1 593 ? -18.186 5.434 14.834 1.00 97.75 593 SER A N 1
ATOM 4541 C CA . SER A 1 593 ? -16.829 5.878 14.515 1.00 97.75 593 SER A CA 1
ATOM 4542 C C . SER A 1 593 ? -16.467 7.091 15.362 1.00 97.75 593 SER A C 1
ATOM 4544 O O . SER A 1 593 ? -17.336 7.904 15.677 1.00 97.75 593 SER A O 1
ATOM 4546 N N . LEU A 1 594 ? -15.183 7.241 15.676 1.00 97.75 594 LEU A N 1
ATOM 4547 C CA . LEU A 1 594 ? -14.617 8.520 16.111 1.00 97.75 594 LEU A CA 1
ATOM 4548 C C . LEU A 1 594 ? -14.291 9.417 14.908 1.00 97.75 594 LEU A C 1
ATOM 4550 O O . LEU A 1 594 ? -14.332 8.966 13.757 1.00 97.75 594 LEU A O 1
ATOM 4554 N N . GLY A 1 595 ? -13.967 10.681 15.181 1.00 95.75 595 GLY A N 1
ATOM 4555 C CA . GLY A 1 595 ? -13.410 11.594 14.182 1.00 95.75 595 GLY A CA 1
ATOM 4556 C C . GLY A 1 595 ? -11.981 11.226 13.762 1.00 95.75 595 GLY A C 1
ATOM 4557 O O . GLY A 1 595 ? -11.336 10.395 14.406 1.00 95.75 595 GLY A O 1
ATOM 4558 N N . GLN A 1 596 ? -11.450 11.840 12.703 1.00 92.12 596 GLN A N 1
ATOM 4559 C CA . GLN A 1 596 ? -10.099 11.538 12.204 1.00 92.12 596 GLN A CA 1
ATOM 4560 C C . GLN A 1 596 ? -8.994 11.975 13.168 1.00 92.12 596 GLN A C 1
ATOM 4562 O O . GLN A 1 596 ? -7.990 11.284 13.271 1.00 92.12 596 GLN A O 1
ATOM 4567 N N . ALA A 1 597 ? -9.170 13.099 13.873 1.00 92.00 597 ALA A N 1
ATOM 4568 C CA . ALA A 1 597 ? -8.145 13.663 14.756 1.00 92.00 597 ALA A CA 1
ATOM 4569 C C . ALA A 1 597 ? -8.435 13.441 16.254 1.00 92.00 597 ALA A C 1
ATOM 4571 O O . ALA A 1 597 ? -7.587 13.711 17.103 1.00 92.00 597 ALA A O 1
ATOM 4572 N N . GLN A 1 598 ? -9.625 12.945 16.596 1.00 93.31 598 GLN A N 1
ATOM 4573 C CA . GLN A 1 598 ? -10.098 12.842 17.975 1.00 93.31 598 GLN A CA 1
ATOM 4574 C C . GLN A 1 598 ? -9.329 11.785 18.784 1.00 93.31 598 GLN A C 1
ATOM 4576 O O . GLN A 1 598 ? -9.314 10.618 18.415 1.00 93.31 598 GLN A O 1
ATOM 4581 N N . GLU A 1 599 ? -8.761 12.141 19.936 1.00 97.06 599 GLU A N 1
ATOM 4582 C CA . GLU A 1 599 ? -8.313 11.144 20.918 1.00 97.06 599 GLU A CA 1
ATOM 4583 C C . GLU A 1 599 ? -9.439 10.844 21.911 1.00 97.06 599 GLU A C 1
ATOM 4585 O O . GLU A 1 599 ? -9.820 11.707 22.706 1.00 97.06 599 GLU A O 1
ATOM 4590 N N . ALA A 1 600 ? -9.987 9.633 21.863 1.00 97.81 600 ALA A N 1
ATOM 4591 C CA . ALA A 1 600 ? -11.100 9.225 22.714 1.00 97.81 600 ALA A CA 1
ATOM 4592 C C . ALA A 1 600 ? -11.193 7.700 22.832 1.00 97.81 600 ALA A C 1
ATOM 4594 O O . ALA A 1 600 ? -10.595 6.954 22.056 1.00 97.81 600 ALA A O 1
ATOM 4595 N N . THR A 1 601 ? -12.006 7.252 23.786 1.00 98.50 601 THR A N 1
ATOM 4596 C CA . THR A 1 601 ? -12.468 5.867 23.875 1.00 98.50 601 THR A CA 1
ATOM 4597 C C . THR A 1 601 ? -13.981 5.863 23.715 1.00 98.50 601 THR A C 1
ATOM 4599 O O . THR A 1 601 ? -14.660 6.632 24.393 1.00 98.50 601 THR A O 1
ATOM 4602 N N . PHE A 1 602 ? -14.519 5.004 22.852 1.00 98.00 602 PHE A N 1
ATOM 4603 C CA . PHE A 1 602 ? -15.959 4.731 22.807 1.00 98.00 602 PHE A CA 1
ATOM 4604 C C . PHE A 1 602 ? -16.248 3.296 23.240 1.00 98.00 602 PHE A C 1
ATOM 4606 O O . PHE A 1 602 ? -15.378 2.426 23.176 1.00 98.00 602 PHE A O 1
ATOM 4613 N N . VAL A 1 603 ? -17.488 3.049 23.665 1.00 98.00 603 VAL A N 1
ATOM 4614 C CA . VAL A 1 603 ? -17.987 1.717 24.020 1.00 98.00 603 VAL A CA 1
ATOM 4615 C C . VAL A 1 603 ? -19.109 1.341 23.062 1.00 98.00 603 VAL A C 1
ATOM 4617 O O . VAL A 1 603 ? -20.063 2.096 22.893 1.00 98.00 603 VAL A O 1
ATOM 4620 N N . TYR A 1 604 ? -18.995 0.171 22.441 1.00 97.00 604 TYR A N 1
ATOM 4621 C CA . TYR A 1 604 ? -20.013 -0.400 21.566 1.00 97.00 604 TYR A CA 1
ATOM 4622 C C . TYR A 1 604 ? -20.644 -1.643 22.198 1.00 97.00 604 TYR A C 1
ATOM 4624 O O . TYR A 1 604 ? -19.941 -2.501 22.737 1.00 97.00 604 TYR A O 1
ATOM 4632 N N . GLU A 1 605 ? -21.970 -1.750 22.109 1.00 94.00 605 GLU A N 1
ATOM 4633 C CA . GLU A 1 605 ? -22.738 -2.905 22.576 1.00 94.00 605 GLU A CA 1
ATOM 4634 C C . GLU A 1 605 ? -23.126 -3.786 21.383 1.00 94.00 605 GLU A C 1
ATOM 4636 O O . GLU A 1 605 ? -23.914 -3.398 20.522 1.00 94.00 605 GLU A O 1
ATOM 4641 N N . HIS A 1 606 ? -22.556 -4.986 21.330 1.00 89.50 606 HIS A N 1
ATOM 4642 C CA . HIS A 1 606 ? -22.818 -5.978 20.301 1.00 89.50 606 HIS A CA 1
ATOM 4643 C C . HIS A 1 606 ? -23.768 -7.059 20.825 1.00 89.50 606 HIS A C 1
ATOM 4645 O O . HIS A 1 606 ? -23.485 -7.726 21.821 1.00 89.50 606 HIS A O 1
ATOM 4651 N N . HIS A 1 607 ? -24.881 -7.270 20.125 1.00 84.69 607 HIS A N 1
ATOM 4652 C CA . HIS A 1 607 ? -25.792 -8.373 20.407 1.00 84.69 607 HIS A CA 1
ATOM 4653 C C . HIS A 1 607 ? -25.235 -9.663 19.825 1.00 84.69 607 HIS A C 1
ATOM 4655 O O . HIS A 1 607 ? -25.204 -9.852 18.611 1.00 84.69 607 HIS A O 1
ATOM 4661 N N . LEU A 1 608 ? -24.843 -10.580 20.700 1.00 74.62 608 LEU A N 1
ATOM 4662 C CA . LEU A 1 608 ? -24.468 -11.911 20.282 1.00 74.62 608 LEU A CA 1
ATOM 4663 C C . LEU A 1 608 ? -25.784 -12.664 19.991 1.00 74.62 608 LEU A C 1
ATOM 4665 O O . LEU A 1 608 ? -26.546 -12.967 20.909 1.00 74.62 608 LEU A O 1
ATOM 4669 N N . GLY A 1 609 ? -26.109 -12.939 18.724 1.00 62.38 609 GLY A N 1
ATOM 4670 C CA . GLY A 1 609 ? -27.392 -13.569 18.349 1.00 62.38 609 GLY A CA 1
ATOM 4671 C C . GLY A 1 609 ? -27.628 -14.899 19.078 1.00 62.38 609 GLY A C 1
ATOM 4672 O O . GLY A 1 609 ? -26.680 -15.642 19.285 1.00 62.38 609 GLY A O 1
ATOM 4673 N N . VAL A 1 610 ? -28.843 -15.216 19.526 1.00 43.53 610 VAL A N 1
ATOM 4674 C CA . VAL A 1 610 ? -29.108 -16.475 20.254 1.00 43.53 610 VAL A CA 1
ATOM 4675 C C . VAL A 1 610 ? -28.723 -17.657 19.356 1.00 43.53 610 VAL A C 1
ATOM 4677 O O . VAL A 1 610 ? -29.227 -17.757 18.239 1.00 43.53 610 VAL A O 1
ATOM 4680 N N . SER A 1 611 ? -27.803 -18.522 19.806 1.00 35.16 611 SER A N 1
ATOM 4681 C CA . SER A 1 611 ? -27.596 -19.807 19.128 1.00 35.16 611 SER A CA 1
ATOM 4682 C C . SER A 1 611 ? -28.924 -20.546 19.215 1.00 35.16 611 SER A C 1
ATOM 4684 O O . SER A 1 611 ? -29.369 -20.845 20.322 1.00 35.16 611 SER A O 1
ATOM 4686 N N . THR A 1 612 ? -29.571 -20.754 18.073 1.00 27.05 612 THR A N 1
ATOM 4687 C CA . THR A 1 612 ? -30.703 -21.684 17.989 1.00 27.05 612 THR A CA 1
ATOM 4688 C C . THR A 1 612 ? -30.204 -23.115 18.034 1.00 27.05 612 THR A C 1
ATOM 4690 O O . THR A 1 612 ? -29.038 -23.343 17.623 1.00 27.05 612 THR A O 1
#

Secondary structure (DSSP, 8-state):
-PPPGGGGGGEES-TT-SEEEEEEE-TT-HHHHHHHHHIIIIIHHHHSSTT-TTTTTEEEEEEE---TTSTTHHHHHHHHHHHHHHS-TT-HHHHHSTTT-HHHHHHHHHHHTGGGGSHHHHTT--HHHHHHHHHHHHHHHH----TT--SPPSS--STT--HHHHHHHHH-B-STT--BTTHHHHHHHHHHHHHTT--SSSEEEETTEE-TT--TT--HHHHHHHHHHHH-S---HHHHHHHHHTTS---PPPP------------------PPS--TTEEEEEEEE----TT-HHHHHHHHHHHTTT--GGG--SEEEPPTTTTT-S---HHHHHHHHHHH-EE---SS--SS--HHHHHHHHHHHHHTSEEEEEEEEEE-TTPPP---SPPPB------TTS----SS---TT--SPEEEEEEEEE-TTS-EEEEEE-SS--HHHHTT-PPPS-BEEEEEEEEPTTS-EEEEEEEE--GGGGSSGGGTS-GGG-HHHHHHHHTT-SEEEEEE-PBPSS-HHHHHHTTTS--HHHHHHHHHHTGGGT---SSS------EEEEEEE--SSB----EEEEE-TTSPPEEEEE--SS--EEEEEEEE-----

InterPro domains:
  IPR003010 Carbon-nitrogen hydrolase [PF00795] (283-485)
  IPR003010 Carbon-nitrogen hydrolase [PS50263] (282-612)
  IPR036249 Thioredoxin-like superfamily [SSF52833] (8-217)
  IPR036526 Carbon-nitrogen hydrolase superfamily [G3DSA:3.60.110.10] (280-609)
  IPR036526 Carbon-nitrogen hydrolase superfamily [SSF56317] (280-529)
  IPR039703 Protein N-terminal amidase [PTHR11750] (281-605)

Radius of gyration: 28.83 Å; chains: 1; bounding box: 71×49×87 Å

pLDDT: mean 83.52, std 20.47, range [22.8, 98.88]